Protein AF-A0A4T0WZ03-F1 (afdb_monomer_lite)

Radius of gyration: 28.47 Å; chains: 1; bounding box: 73×58×84 Å

Structure (mmCIF, N/CA/C/O backbone):
data_AF-A0A4T0WZ03-F1
#
_entry.id   AF-A0A4T0WZ03-F1
#
loop_
_atom_site.group_PDB
_atom_site.id
_atom_site.type_symbol
_atom_site.label_atom_id
_atom_site.label_alt_id
_atom_site.label_comp_id
_atom_site.label_asym_id
_atom_site.label_entity_id
_atom_site.label_seq_id
_atom_site.pdbx_PDB_ins_code
_atom_site.Cartn_x
_atom_site.Cartn_y
_atom_site.Cartn_z
_atom_site.occupancy
_atom_site.B_iso_or_equiv
_atom_site.auth_seq_id
_atom_site.auth_comp_id
_atom_site.auth_asym_id
_atom_site.auth_atom_id
_atom_site.pdbx_PDB_model_num
ATOM 1 N N . MET A 1 1 ? 17.877 36.344 -18.468 1.00 31.55 1 MET A N 1
ATOM 2 C CA . MET A 1 1 ? 17.052 35.771 -19.551 1.00 31.55 1 MET A CA 1
ATOM 3 C C . MET A 1 1 ? 17.994 35.269 -20.632 1.00 31.55 1 MET A C 1
ATOM 5 O O . MET A 1 1 ? 18.425 36.073 -21.437 1.00 31.55 1 MET A O 1
ATOM 9 N N . ASN A 1 2 ? 18.376 33.990 -20.601 1.00 24.38 2 ASN A N 1
ATOM 10 C CA . ASN A 1 2 ? 19.206 33.368 -21.637 1.00 24.38 2 ASN A CA 1
ATOM 11 C C . ASN A 1 2 ? 18.558 32.038 -22.045 1.00 24.38 2 ASN A C 1
ATOM 13 O O . ASN A 1 2 ? 18.467 31.115 -21.245 1.00 24.38 2 ASN A O 1
ATOM 17 N N . THR A 1 3 ? 18.037 32.040 -23.270 1.00 28.95 3 THR A N 1
ATOM 18 C CA . THR A 1 3 ? 17.827 30.934 -24.220 1.00 28.95 3 THR A CA 1
ATOM 19 C C . THR A 1 3 ? 18.089 29.502 -23.722 1.00 28.95 3 THR A C 1
ATOM 21 O O . THR A 1 3 ? 19.211 29.008 -23.805 1.00 28.95 3 THR A O 1
ATOM 24 N N . VAL A 1 4 ? 17.018 28.804 -23.326 1.00 29.16 4 VAL A N 1
ATOM 25 C CA . VAL A 1 4 ? 16.951 27.337 -23.146 1.00 29.16 4 VAL A CA 1
ATOM 26 C C . VAL A 1 4 ? 15.950 26.762 -24.164 1.00 29.16 4 VAL A C 1
ATOM 28 O O . VAL A 1 4 ? 14.917 26.215 -23.807 1.00 29.16 4 VAL A O 1
ATOM 31 N N . SER A 1 5 ? 16.191 26.964 -25.464 1.00 31.16 5 SER A N 1
ATOM 32 C CA . SER A 1 5 ? 15.269 26.528 -26.536 1.00 31.16 5 SER A CA 1
ATOM 33 C C . SER A 1 5 ? 15.956 25.782 -27.688 1.00 31.16 5 SER A C 1
ATOM 35 O O . SER A 1 5 ? 15.507 25.819 -28.833 1.00 31.16 5 SER A O 1
ATOM 37 N N . HIS A 1 6 ? 17.049 25.072 -27.407 1.00 34.53 6 HIS A N 1
ATOM 38 C CA . HIS A 1 6 ? 17.817 24.336 -28.419 1.00 34.53 6 HIS A CA 1
ATOM 39 C C . HIS A 1 6 ? 18.102 22.884 -28.020 1.00 34.53 6 HIS A C 1
ATOM 41 O O . HIS A 1 6 ? 19.241 22.452 -28.072 1.00 34.53 6 HIS A O 1
ATOM 47 N N . PHE A 1 7 ? 17.085 22.106 -27.633 1.00 40.59 7 PHE A N 1
ATOM 48 C CA . PHE A 1 7 ? 17.274 20.661 -27.388 1.00 40.59 7 PHE A CA 1
ATOM 49 C C . PHE A 1 7 ? 16.120 19.769 -27.871 1.00 40.59 7 PHE A C 1
ATOM 51 O O . PHE A 1 7 ? 15.807 18.738 -27.284 1.00 40.59 7 PHE A O 1
ATOM 58 N N . ALA A 1 8 ? 15.539 20.141 -29.010 1.00 40.34 8 ALA A N 1
ATOM 59 C CA . ALA A 1 8 ? 14.879 19.214 -29.924 1.00 40.34 8 ALA A CA 1
ATOM 60 C C . ALA A 1 8 ? 15.356 19.566 -31.339 1.00 40.34 8 ALA A C 1
ATOM 62 O O . ALA A 1 8 ? 14.666 20.218 -32.122 1.00 40.34 8 ALA A O 1
ATOM 63 N N . THR A 1 9 ? 16.617 19.259 -31.641 1.00 43.75 9 THR A N 1
ATOM 64 C CA . THR A 1 9 ? 17.133 19.433 -32.998 1.00 43.75 9 THR A CA 1
ATOM 65 C C . THR A 1 9 ? 16.440 18.428 -33.911 1.00 43.75 9 THR A C 1
ATOM 67 O O . THR A 1 9 ? 16.215 17.279 -33.540 1.00 43.75 9 THR A O 1
ATOM 70 N N . LYS A 1 10 ? 16.138 18.847 -35.141 1.00 43.22 10 LYS A N 1
ATOM 71 C CA . LYS A 1 10 ? 15.616 18.010 -36.236 1.00 43.22 10 LYS A CA 1
ATOM 72 C C . LYS A 1 10 ? 16.351 16.654 -36.361 1.00 43.22 10 LYS A C 1
ATOM 74 O O . LYS A 1 10 ? 15.731 15.648 -36.681 1.00 43.22 10 LYS A O 1
ATOM 79 N N . SER A 1 11 ? 17.632 16.612 -35.969 1.00 53.88 11 SER A N 1
ATOM 80 C CA . SER A 1 11 ? 18.462 15.402 -35.903 1.00 53.88 11 SER A CA 1
ATOM 81 C C . SER A 1 11 ? 17.953 14.308 -34.962 1.00 53.88 11 SER A C 1
ATOM 83 O O . SER A 1 11 ? 18.198 13.143 -35.238 1.00 53.88 11 SER A O 1
ATOM 85 N N . ASN A 1 12 ? 17.268 14.637 -33.863 1.00 53.31 12 ASN A N 1
ATOM 86 C CA . ASN A 1 12 ? 16.815 13.635 -32.892 1.00 53.31 12 ASN A CA 1
ATOM 87 C C . ASN A 1 12 ? 15.581 12.882 -33.404 1.00 53.31 12 ASN A C 1
ATOM 89 O O . ASN A 1 12 ? 15.494 11.670 -33.242 1.00 53.31 12 ASN A O 1
ATOM 93 N N . VAL A 1 13 ? 14.677 13.571 -34.105 1.00 51.44 13 VAL A N 1
ATOM 94 C CA . VAL A 1 13 ? 13.522 12.953 -34.781 1.00 51.44 13 VAL A CA 1
ATOM 95 C C . VAL A 1 13 ? 13.976 12.096 -35.968 1.00 51.44 13 VAL A C 1
ATOM 97 O O . VAL A 1 13 ? 13.463 10.997 -36.175 1.00 51.44 13 VAL A O 1
ATOM 100 N N . ASP A 1 14 ? 14.979 12.559 -36.719 1.00 57.09 14 ASP A N 1
ATOM 101 C CA . ASP A 1 14 ? 15.594 11.777 -37.798 1.00 57.09 14 ASP A CA 1
ATOM 102 C C . ASP A 1 14 ? 16.348 10.544 -37.248 1.00 57.09 14 ASP A C 1
ATOM 104 O O . ASP A 1 14 ? 16.318 9.467 -37.849 1.00 57.09 14 ASP A O 1
ATOM 108 N N . LEU A 1 15 ? 16.950 10.649 -36.055 1.00 62.41 15 LEU A N 1
ATOM 109 C CA . LEU A 1 15 ? 17.576 9.523 -35.354 1.00 62.41 15 LEU A CA 1
ATOM 110 C C . LEU A 1 15 ? 16.542 8.471 -34.914 1.00 62.41 15 LEU A C 1
ATOM 112 O O . LEU A 1 15 ? 16.750 7.287 -35.157 1.00 62.41 15 LEU A O 1
ATOM 116 N N . VAL A 1 16 ? 15.409 8.884 -34.335 1.00 59.44 16 VAL A N 1
ATOM 117 C CA . VAL A 1 16 ? 14.304 7.979 -33.946 1.00 59.44 16 VAL A CA 1
ATOM 118 C C . VAL A 1 16 ? 13.792 7.187 -35.158 1.00 59.44 16 VAL A C 1
ATOM 120 O O . VAL A 1 16 ? 13.674 5.960 -35.103 1.00 59.44 16 VAL A O 1
ATOM 123 N N . LYS A 1 17 ? 13.550 7.872 -36.284 1.00 59.94 17 LYS A N 1
ATOM 124 C CA . LYS A 1 17 ? 13.075 7.238 -37.526 1.00 59.94 17 LYS A CA 1
ATOM 125 C C . LYS A 1 17 ? 14.110 6.300 -38.144 1.00 59.94 17 LYS A C 1
ATOM 127 O O . LYS A 1 17 ? 13.751 5.218 -38.600 1.00 59.94 17 LYS A O 1
ATOM 132 N N . SER A 1 18 ? 15.385 6.686 -38.141 1.00 65.25 18 SER A N 1
ATOM 133 C CA . SER A 1 18 ? 16.456 5.836 -38.677 1.00 65.25 18 SER A CA 1
ATOM 134 C C . SER A 1 18 ? 16.696 4.584 -37.827 1.00 65.25 18 SER A C 1
ATOM 136 O O . SER A 1 18 ? 16.899 3.513 -38.388 1.00 65.25 18 SER A O 1
ATOM 138 N N . LEU A 1 19 ? 16.598 4.669 -36.496 1.00 66.75 19 LEU A N 1
ATOM 139 C CA . LEU A 1 19 ? 16.726 3.504 -35.610 1.00 66.75 19 LEU A CA 1
ATOM 140 C C . LEU A 1 19 ? 15.564 2.514 -35.767 1.00 66.75 19 LEU A C 1
ATOM 142 O O . LEU A 1 19 ? 15.799 1.308 -35.760 1.00 66.75 19 LEU A O 1
ATOM 146 N N . SER A 1 20 ? 14.341 3.010 -35.976 1.00 64.19 20 SER A N 1
ATOM 147 C CA . SER A 1 20 ? 13.179 2.162 -36.297 1.00 64.19 20 SER A CA 1
ATOM 148 C C . SER A 1 20 ? 13.437 1.339 -37.564 1.00 64.19 20 SER A C 1
ATOM 150 O O . SER A 1 20 ? 13.333 0.116 -37.556 1.00 64.19 20 SER A O 1
ATOM 152 N N . GLN A 1 21 ? 13.898 2.005 -38.629 1.00 64.94 21 GLN A N 1
ATOM 153 C CA . GLN A 1 21 ? 14.240 1.357 -39.898 1.00 64.94 21 GLN A CA 1
ATOM 154 C C . GLN A 1 21 ? 15.405 0.370 -39.763 1.00 64.94 21 GLN A C 1
ATOM 156 O O . GLN A 1 21 ? 15.448 -0.633 -40.472 1.00 64.94 21 GLN A O 1
ATOM 161 N N . VAL A 1 22 ? 16.367 0.629 -38.872 1.00 69.56 22 VAL A N 1
ATOM 162 C CA . VAL A 1 22 ? 17.454 -0.319 -38.597 1.00 69.56 22 VAL A CA 1
ATOM 163 C C . VAL A 1 22 ? 16.895 -1.601 -37.983 1.00 69.56 22 VAL A C 1
ATOM 165 O O . VAL A 1 22 ? 17.245 -2.676 -38.460 1.00 69.56 22 VAL A O 1
ATOM 168 N N . PHE A 1 23 ? 16.008 -1.514 -36.988 1.00 71.31 23 PHE A N 1
ATOM 169 C CA . PHE A 1 23 ? 15.433 -2.704 -36.355 1.00 71.31 23 PHE A CA 1
ATOM 170 C C . PHE A 1 23 ? 14.477 -3.475 -37.270 1.00 71.31 23 PHE A C 1
ATOM 172 O O . PHE A 1 23 ? 14.532 -4.699 -37.290 1.00 71.31 23 PHE A O 1
ATOM 179 N N . GLU A 1 24 ? 13.681 -2.802 -38.096 1.00 70.50 24 GLU A N 1
ATOM 180 C CA . GLU A 1 24 ? 12.782 -3.468 -39.053 1.00 70.50 24 GLU A CA 1
ATOM 181 C C . GLU A 1 24 ? 13.523 -4.309 -40.110 1.00 70.50 24 GLU A C 1
ATOM 183 O O . GLU A 1 24 ? 12.989 -5.301 -40.603 1.00 70.50 24 GLU A O 1
ATOM 188 N N . ASN A 1 25 ? 14.763 -3.939 -40.448 1.00 69.25 25 ASN A N 1
ATOM 189 C CA . ASN A 1 25 ? 15.557 -4.600 -41.488 1.00 69.25 25 ASN A CA 1
ATOM 190 C C . ASN A 1 25 ? 16.452 -5.744 -40.970 1.00 69.25 25 ASN A C 1
ATOM 192 O O . ASN A 1 25 ? 17.187 -6.349 -41.753 1.00 69.25 25 ASN A O 1
ATOM 196 N N . ILE A 1 26 ? 16.423 -6.048 -39.668 1.00 76.25 26 ILE A N 1
ATOM 197 C CA . ILE A 1 26 ? 17.239 -7.107 -39.057 1.00 76.25 26 ILE A CA 1
ATOM 198 C C . ILE A 1 26 ? 16.384 -8.357 -38.830 1.00 76.25 26 ILE A C 1
ATOM 200 O O . ILE A 1 26 ? 15.222 -8.281 -38.439 1.00 76.25 26 ILE A O 1
ATOM 204 N N . HIS A 1 27 ? 16.972 -9.537 -39.046 1.00 76.62 27 HIS A N 1
ATOM 205 C CA . HIS A 1 27 ? 16.291 -10.804 -38.795 1.00 76.62 27 HIS A CA 1
ATOM 206 C C . HIS A 1 27 ? 15.864 -10.922 -37.320 1.00 76.62 27 HIS A C 1
ATOM 208 O O . HIS A 1 27 ? 16.661 -10.690 -36.407 1.00 76.62 27 HIS A O 1
ATOM 214 N N . ILE A 1 28 ? 14.613 -11.321 -37.078 1.00 75.62 28 ILE A N 1
ATOM 215 C CA . ILE A 1 28 ? 14.008 -11.290 -35.738 1.00 75.62 28 ILE A CA 1
ATOM 216 C C . ILE A 1 28 ? 14.739 -12.181 -34.720 1.00 75.62 28 ILE A C 1
ATOM 218 O O . ILE A 1 28 ? 14.828 -11.835 -33.542 1.00 75.62 28 ILE A O 1
ATOM 222 N N . ASP A 1 29 ? 15.339 -13.285 -35.170 1.00 72.94 29 ASP A N 1
ATOM 223 C CA . ASP A 1 29 ? 16.145 -14.172 -34.316 1.00 72.94 29 ASP A CA 1
ATOM 224 C C . ASP A 1 29 ? 17.392 -13.465 -33.761 1.00 72.94 29 ASP A C 1
ATOM 226 O O . ASP A 1 29 ? 17.742 -13.633 -32.591 1.00 72.94 29 ASP A O 1
ATOM 230 N N . THR A 1 30 ? 18.028 -12.606 -34.563 1.00 77.50 30 THR A N 1
ATOM 231 C CA . THR A 1 30 ? 19.170 -11.791 -34.130 1.00 77.50 30 THR A CA 1
ATOM 232 C C . THR A 1 30 ? 18.721 -10.761 -33.095 1.00 77.50 30 THR A C 1
ATOM 234 O O . THR A 1 30 ? 19.327 -10.648 -32.033 1.00 77.50 30 THR A O 1
ATOM 237 N N . LEU A 1 31 ? 17.599 -10.075 -33.335 1.00 76.81 31 LEU A N 1
ATOM 238 C CA . LEU A 1 31 ? 17.064 -9.073 -32.405 1.00 76.81 31 LEU A CA 1
ATOM 239 C C . LEU A 1 31 ? 16.596 -9.663 -31.075 1.00 76.81 31 LEU A C 1
ATOM 241 O O . LEU A 1 31 ? 16.628 -8.980 -30.056 1.00 76.81 31 LEU A O 1
ATOM 245 N N . THR A 1 32 ? 16.140 -10.912 -31.060 1.00 83.06 32 THR A N 1
ATOM 246 C CA . THR A 1 32 ? 15.582 -11.540 -29.856 1.00 83.06 32 THR A CA 1
ATOM 247 C C . THR A 1 32 ? 16.628 -12.247 -28.998 1.00 83.06 32 THR A C 1
ATOM 249 O O . THR A 1 32 ? 16.363 -12.485 -27.816 1.00 83.06 32 THR A O 1
ATOM 252 N N . SER A 1 33 ? 17.806 -12.575 -29.546 1.00 83.19 33 SER A N 1
ATOM 253 C CA . SER A 1 33 ? 18.778 -13.441 -28.865 1.00 83.19 33 SER A CA 1
ATOM 254 C C . SER A 1 33 ? 20.239 -12.977 -28.876 1.00 83.19 33 SER A C 1
ATOM 256 O O . SER A 1 33 ? 20.953 -13.312 -27.929 1.00 83.19 33 SER A O 1
ATOM 258 N N . ASP A 1 34 ? 20.680 -12.179 -29.854 1.00 86.12 34 ASP A N 1
ATOM 259 C CA . ASP A 1 34 ? 22.085 -11.778 -29.996 1.00 86.12 34 ASP A CA 1
ATOM 260 C C . ASP A 1 34 ? 22.411 -10.533 -29.157 1.00 86.12 34 ASP A C 1
ATOM 262 O O . ASP A 1 34 ? 22.227 -9.383 -29.568 1.00 86.12 34 ASP A O 1
ATOM 266 N N . THR A 1 35 ? 22.901 -10.764 -27.939 1.00 88.06 35 THR A N 1
ATOM 267 C CA . THR A 1 35 ? 23.253 -9.683 -27.012 1.00 88.06 35 THR A CA 1
ATOM 268 C C . THR A 1 35 ? 24.443 -8.853 -27.471 1.00 88.06 35 THR A C 1
ATOM 270 O O . THR A 1 35 ? 24.544 -7.692 -27.080 1.00 88.06 35 THR A O 1
ATOM 273 N N . ASP A 1 36 ? 25.359 -9.424 -28.252 1.00 87.69 36 ASP A N 1
ATOM 274 C CA . ASP A 1 36 ? 26.577 -8.722 -28.658 1.00 87.69 36 ASP A CA 1
ATOM 275 C C . ASP A 1 36 ? 26.283 -7.784 -29.821 1.00 87.69 36 ASP A C 1
ATOM 277 O O . ASP A 1 36 ? 26.693 -6.626 -29.774 1.00 87.69 36 ASP A O 1
ATOM 281 N N . PHE A 1 37 ? 25.440 -8.209 -30.765 1.00 84.94 37 PHE A N 1
ATOM 282 C CA . PHE A 1 37 ? 24.874 -7.315 -31.770 1.00 84.94 37 PHE A CA 1
ATOM 283 C C . PHE A 1 37 ? 24.179 -6.100 -31.132 1.00 84.94 37 PHE A C 1
ATOM 28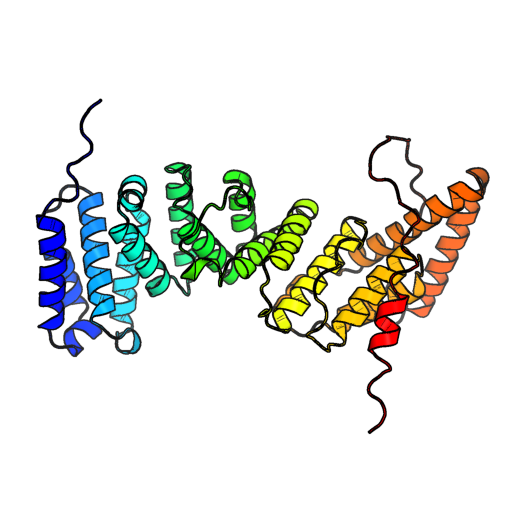5 O O . PHE A 1 37 ? 24.402 -4.957 -31.542 1.00 84.94 37 PHE A O 1
ATOM 292 N N . PHE A 1 38 ? 23.359 -6.323 -30.099 1.00 84.44 38 PHE A N 1
ATOM 293 C CA . PHE A 1 38 ? 22.639 -5.235 -29.434 1.00 84.44 38 PHE A CA 1
ATOM 294 C C . PHE A 1 38 ? 23.582 -4.276 -28.690 1.00 84.44 38 PHE A C 1
ATOM 296 O O . PHE A 1 38 ? 23.438 -3.058 -28.811 1.00 84.44 38 PHE A O 1
ATOM 303 N N . LYS A 1 39 ? 24.589 -4.796 -27.971 1.00 87.31 39 LYS A N 1
ATOM 304 C CA . LYS A 1 39 ? 25.634 -3.967 -27.337 1.00 87.31 39 LYS A CA 1
ATOM 305 C C . LYS A 1 39 ? 26.411 -3.152 -28.363 1.00 87.31 39 LYS A C 1
ATOM 307 O O . LYS A 1 39 ? 26.667 -1.975 -28.122 1.00 87.31 39 LYS A O 1
ATOM 312 N N . ASP A 1 40 ? 26.768 -3.759 -29.491 1.00 84.38 40 ASP A N 1
ATOM 313 C CA . ASP A 1 40 ? 27.462 -3.095 -30.592 1.00 84.38 40 ASP A CA 1
ATOM 314 C C . ASP A 1 40 ? 26.626 -1.951 -31.162 1.00 84.38 40 ASP A C 1
ATOM 316 O O . ASP A 1 40 ? 27.145 -0.855 -31.376 1.00 84.38 40 ASP A O 1
ATOM 320 N N . CYS A 1 41 ? 25.326 -2.183 -31.368 1.00 80.62 41 CYS A N 1
ATOM 321 C CA . CYS A 1 41 ? 24.387 -1.159 -31.811 1.00 80.62 41 CYS A CA 1
ATOM 322 C C . CYS A 1 41 ? 24.372 0.020 -30.827 1.00 80.62 41 CYS A C 1
ATOM 324 O O . CYS A 1 41 ? 24.690 1.144 -31.213 1.00 80.62 41 CYS A O 1
ATOM 326 N N . VAL A 1 42 ? 24.127 -0.246 -29.538 1.00 84.19 42 VAL A N 1
ATOM 327 C CA . VAL A 1 42 ? 24.123 0.787 -28.488 1.00 84.19 42 VAL A CA 1
ATOM 328 C C . VAL A 1 42 ? 25.463 1.523 -28.425 1.00 84.19 42 VAL A C 1
ATOM 330 O O . VAL A 1 42 ? 25.490 2.752 -28.358 1.00 84.19 42 VAL A O 1
ATOM 333 N N . SER A 1 43 ? 26.583 0.799 -28.473 1.00 83.12 43 SER A N 1
ATOM 334 C CA . SER A 1 43 ? 27.925 1.378 -28.413 1.00 83.12 43 SER A CA 1
ATOM 335 C C . SER A 1 43 ? 28.176 2.332 -29.580 1.00 83.12 43 SER A C 1
ATOM 337 O O . SER A 1 43 ? 28.551 3.479 -29.351 1.00 83.12 43 SER A O 1
ATOM 339 N N . ARG A 1 44 ? 27.883 1.917 -30.819 1.00 79.44 44 ARG A N 1
ATOM 340 C CA . ARG A 1 44 ? 28.077 2.750 -32.019 1.00 79.44 44 ARG A CA 1
ATOM 341 C C . ARG A 1 44 ? 27.216 4.009 -32.002 1.00 79.44 44 ARG A C 1
ATOM 343 O O . ARG A 1 44 ? 27.672 5.058 -32.448 1.00 79.44 44 ARG A O 1
ATOM 350 N N . THR A 1 45 ? 25.995 3.926 -31.478 1.00 74.06 45 THR A N 1
ATOM 351 C CA . THR A 1 45 ? 25.092 5.085 -31.409 1.00 74.06 45 THR A CA 1
ATOM 352 C C . THR A 1 45 ? 25.442 6.029 -30.253 1.00 74.06 45 THR A C 1
ATOM 354 O O . THR A 1 45 ? 25.120 7.213 -30.316 1.00 74.06 45 THR A O 1
ATOM 357 N N . THR A 1 46 ? 26.126 5.550 -29.206 1.00 76.12 46 THR A N 1
ATOM 358 C CA . THR A 1 46 ? 26.416 6.345 -27.995 1.00 76.12 46 THR A CA 1
ATOM 359 C C . THR A 1 46 ? 27.882 6.761 -27.819 1.00 76.12 46 THR A C 1
ATOM 361 O O . THR A 1 46 ? 28.168 7.625 -26.984 1.00 76.12 46 THR A O 1
ATOM 364 N N . SER A 1 47 ? 28.817 6.204 -28.597 1.00 69.94 47 SER A N 1
ATOM 365 C CA . SER A 1 47 ? 30.269 6.376 -28.413 1.00 69.94 47 SER A CA 1
ATOM 366 C C . SER A 1 47 ? 30.757 7.819 -28.555 1.00 69.94 47 SER A C 1
ATOM 368 O O . SER A 1 47 ? 31.716 8.204 -27.891 1.00 69.94 47 SER A O 1
ATOM 370 N N . ASN A 1 48 ? 30.087 8.629 -29.378 1.00 67.19 48 ASN A N 1
ATOM 371 C CA . ASN A 1 48 ? 30.510 9.998 -29.699 1.00 67.19 48 ASN A CA 1
ATOM 372 C C . ASN A 1 48 ? 29.799 11.074 -28.863 1.00 67.19 48 ASN A C 1
ATOM 374 O O . ASN A 1 48 ? 29.964 12.267 -29.113 1.00 67.19 48 ASN A O 1
ATOM 378 N N . LEU A 1 49 ? 28.995 10.669 -27.879 1.00 71.38 49 LEU A N 1
ATOM 379 C CA . LEU A 1 49 ? 28.208 11.588 -27.064 1.00 71.38 49 LEU A CA 1
ATOM 380 C C . LEU A 1 49 ? 29.020 12.044 -25.850 1.00 71.38 49 LEU A C 1
ATOM 382 O O . LEU A 1 49 ? 29.429 11.232 -25.016 1.00 71.38 49 LEU A O 1
ATOM 386 N N . GLY A 1 50 ? 29.252 13.353 -25.753 1.00 62.78 50 GLY A N 1
ATOM 387 C CA . GLY A 1 50 ? 29.996 13.958 -24.647 1.00 62.78 50 GLY A CA 1
ATOM 388 C C . GLY A 1 50 ? 29.161 14.144 -23.378 1.00 62.78 50 GLY A C 1
ATOM 389 O O . GLY A 1 50 ? 29.698 14.032 -22.277 1.00 62.78 50 GLY A O 1
ATOM 390 N N . GLN A 1 51 ? 27.852 14.395 -23.506 1.00 76.25 51 GLN A N 1
ATOM 391 C CA . GLN A 1 51 ? 26.982 14.648 -22.357 1.00 76.25 51 GLN A CA 1
ATOM 392 C C . GLN A 1 51 ? 26.228 13.390 -21.912 1.00 76.25 51 GLN A C 1
ATOM 394 O O . GLN A 1 51 ? 25.794 12.558 -22.709 1.00 76.25 51 GLN A O 1
ATOM 399 N N . LYS A 1 52 ? 26.056 13.264 -20.593 1.00 78.31 52 LYS A N 1
ATOM 400 C CA . LYS A 1 52 ? 25.367 12.139 -19.944 1.00 78.31 52 LYS A CA 1
ATOM 401 C C . LYS A 1 52 ? 23.879 12.059 -20.330 1.00 78.31 52 LYS A C 1
ATOM 403 O O . LYS A 1 52 ? 23.355 10.958 -20.488 1.00 78.31 52 LYS A O 1
ATOM 408 N N . TRP A 1 53 ? 23.235 13.211 -20.534 1.00 78.38 53 TRP A N 1
ATOM 409 C CA . TRP A 1 53 ? 21.846 13.317 -20.990 1.00 78.38 53 TRP A CA 1
ATOM 410 C C . TRP A 1 53 ? 21.650 12.743 -22.396 1.00 78.38 53 TRP A C 1
ATOM 412 O O . TRP A 1 53 ? 20.780 11.896 -22.581 1.00 78.38 53 TRP A O 1
ATOM 422 N N . ASP A 1 54 ? 22.506 13.109 -23.353 1.00 78.25 54 ASP A N 1
ATOM 423 C CA . ASP A 1 54 ? 22.400 12.638 -24.741 1.00 78.25 54 ASP A CA 1
ATOM 424 C C . ASP A 1 54 ? 22.466 11.107 -24.829 1.00 78.25 54 ASP A C 1
ATOM 426 O O . ASP A 1 54 ? 21.730 10.482 -25.592 1.00 78.25 54 ASP A O 1
ATOM 430 N N . LYS A 1 55 ? 23.310 10.483 -23.995 1.00 81.69 55 LYS A N 1
ATOM 431 C CA . LYS A 1 55 ? 23.390 9.020 -23.885 1.00 81.69 55 LYS A CA 1
ATOM 432 C C . LYS A 1 55 ? 22.094 8.412 -23.363 1.00 81.69 55 LYS A C 1
ATOM 434 O O . LYS A 1 55 ? 21.624 7.434 -23.934 1.00 81.69 55 LYS A O 1
ATOM 439 N N . CYS A 1 56 ? 21.511 8.980 -22.307 1.00 83.19 56 CYS A N 1
ATOM 440 C CA . CYS A 1 56 ? 20.245 8.495 -21.750 1.00 83.19 56 CYS A CA 1
ATOM 441 C C . CYS A 1 56 ? 19.100 8.653 -22.747 1.00 83.19 56 CYS A C 1
ATOM 443 O O . CYS A 1 56 ? 18.290 7.745 -22.898 1.00 83.19 56 CYS A O 1
ATOM 445 N N . PHE A 1 57 ? 19.069 9.783 -23.451 1.00 82.56 57 PHE A N 1
ATOM 446 C CA . PHE A 1 57 ? 18.090 10.074 -24.485 1.00 82.56 57 PHE A CA 1
ATOM 447 C C . PHE A 1 57 ? 18.146 9.047 -25.627 1.00 82.56 57 PHE A C 1
ATOM 449 O O . PHE A 1 57 ? 17.133 8.443 -25.993 1.00 82.56 57 PHE A O 1
ATOM 456 N N . ILE A 1 58 ? 19.343 8.803 -26.161 1.00 83.31 58 ILE A N 1
ATOM 457 C CA . ILE A 1 58 ? 19.540 7.837 -27.243 1.00 83.31 58 ILE A CA 1
ATOM 458 C C . ILE A 1 58 ? 19.227 6.422 -26.768 1.00 83.31 58 ILE A C 1
ATOM 460 O O . ILE A 1 58 ? 18.567 5.672 -27.483 1.00 83.31 58 ILE A O 1
ATOM 464 N N . LEU A 1 59 ? 19.625 6.066 -25.548 1.00 87.31 59 LEU A N 1
ATOM 465 C CA . LEU A 1 59 ? 19.327 4.757 -24.984 1.00 87.31 59 LEU A CA 1
ATOM 466 C C . LEU A 1 59 ? 17.819 4.548 -24.789 1.00 87.31 59 LEU A C 1
ATOM 468 O O . LEU A 1 59 ? 17.300 3.507 -25.180 1.00 87.31 59 LEU A O 1
ATOM 472 N N . LEU A 1 60 ? 17.099 5.548 -24.268 1.00 88.00 60 LEU A N 1
ATOM 473 C CA . LEU A 1 60 ? 15.639 5.513 -24.143 1.00 88.00 60 LEU A CA 1
ATOM 474 C C . LEU A 1 60 ? 14.970 5.333 -25.512 1.00 88.00 60 LEU A C 1
ATOM 476 O O . LEU A 1 60 ? 14.045 4.536 -25.651 1.00 88.00 60 LEU A O 1
ATOM 480 N N . THR A 1 61 ? 15.489 6.015 -26.533 1.00 85.50 61 THR A N 1
ATOM 481 C CA . THR A 1 61 ? 15.023 5.896 -27.919 1.00 85.50 61 THR A CA 1
ATOM 482 C C . THR A 1 61 ? 15.254 4.510 -28.499 1.00 85.50 61 THR A C 1
ATOM 484 O O . THR A 1 61 ? 14.342 3.935 -29.092 1.00 85.50 61 THR A O 1
ATOM 487 N N . ILE A 1 62 ? 16.445 3.946 -28.312 1.00 85.62 62 ILE A N 1
ATOM 488 C CA . ILE A 1 62 ? 16.767 2.589 -28.757 1.00 85.62 62 ILE A CA 1
ATOM 489 C C . ILE A 1 62 ? 15.820 1.581 -28.102 1.00 85.62 62 ILE A C 1
ATOM 491 O O . ILE A 1 62 ? 15.224 0.765 -28.801 1.00 85.62 62 ILE A O 1
ATOM 495 N N . LEU A 1 63 ? 15.649 1.658 -26.778 1.00 88.69 63 LEU A N 1
ATOM 496 C CA . LEU A 1 63 ? 14.802 0.723 -26.037 1.00 88.69 63 LEU A CA 1
ATOM 497 C C . LEU A 1 63 ? 13.328 0.836 -26.432 1.00 88.69 63 LEU A C 1
ATOM 499 O O . LEU A 1 63 ? 12.680 -0.192 -26.605 1.00 88.69 63 LEU A O 1
ATOM 503 N N . HIS A 1 64 ? 12.816 2.054 -26.619 1.00 87.19 64 HIS A N 1
ATOM 504 C CA . HIS A 1 64 ? 11.441 2.264 -27.064 1.00 87.19 64 HIS A CA 1
ATOM 505 C C . HIS A 1 64 ? 11.187 1.634 -28.442 1.00 87.19 64 HIS A C 1
ATOM 507 O O . HIS A 1 64 ? 10.293 0.805 -28.578 1.00 87.19 64 HIS A O 1
ATOM 513 N N . ASN A 1 65 ? 12.021 1.940 -29.442 1.00 82.75 65 ASN A N 1
ATOM 514 C CA . ASN A 1 65 ? 11.851 1.389 -30.794 1.00 82.75 65 ASN A CA 1
ATOM 515 C C . ASN A 1 65 ? 12.033 -0.131 -30.831 1.00 82.75 65 ASN A C 1
ATOM 517 O O . ASN A 1 65 ? 11.310 -0.838 -31.532 1.00 82.75 65 ASN A O 1
ATOM 521 N N . TYR A 1 66 ? 12.974 -0.652 -30.044 1.00 83.38 66 TYR A N 1
ATOM 522 C CA . TYR A 1 66 ? 13.160 -2.090 -29.909 1.00 83.38 66 TYR A CA 1
ATOM 523 C C . TYR A 1 66 ? 11.896 -2.777 -29.363 1.00 83.38 66 TYR A C 1
ATOM 525 O O . TYR A 1 66 ? 11.504 -3.826 -29.868 1.00 83.38 66 TYR A O 1
ATOM 533 N N . GLN A 1 67 ? 11.228 -2.177 -28.373 1.00 82.06 67 GLN A N 1
ATOM 534 C CA . GLN A 1 67 ? 9.996 -2.714 -27.783 1.00 82.06 67 GLN A CA 1
ATOM 535 C C . GLN A 1 67 ? 8.785 -2.639 -28.722 1.00 82.06 67 GLN A C 1
ATOM 537 O O . GLN A 1 67 ? 7.962 -3.551 -28.698 1.00 82.06 67 GLN A O 1
ATOM 542 N N . GLU A 1 68 ? 8.698 -1.607 -29.564 1.00 81.81 68 GLU A N 1
ATOM 543 C CA . GLU A 1 68 ? 7.670 -1.504 -30.612 1.00 81.81 68 GLU A CA 1
ATOM 544 C C . GLU A 1 68 ? 7.872 -2.556 -31.718 1.00 81.81 68 GLU A C 1
ATOM 546 O O . GLU A 1 68 ? 6.909 -3.089 -32.267 1.00 81.81 68 GLU A O 1
ATOM 551 N N . THR A 1 69 ? 9.128 -2.900 -32.022 1.00 79.38 69 THR A N 1
ATOM 552 C CA . THR A 1 69 ? 9.470 -3.826 -33.117 1.00 79.38 69 THR A CA 1
ATOM 553 C C . THR A 1 69 ? 9.417 -5.296 -32.682 1.00 79.38 69 THR A C 1
ATOM 555 O O . THR A 1 69 ? 9.031 -6.175 -33.455 1.00 79.38 69 THR A O 1
ATOM 558 N N . VAL A 1 70 ? 9.830 -5.604 -31.448 1.00 81.44 70 VAL A N 1
ATOM 559 C CA . VAL A 1 70 ? 10.079 -6.982 -31.001 1.00 81.44 70 VAL A CA 1
ATOM 560 C C . VAL A 1 70 ? 9.031 -7.448 -29.996 1.00 81.44 70 VAL A C 1
ATOM 562 O O . VAL A 1 70 ? 8.854 -6.878 -28.921 1.00 81.44 70 VAL A O 1
ATOM 565 N N . AS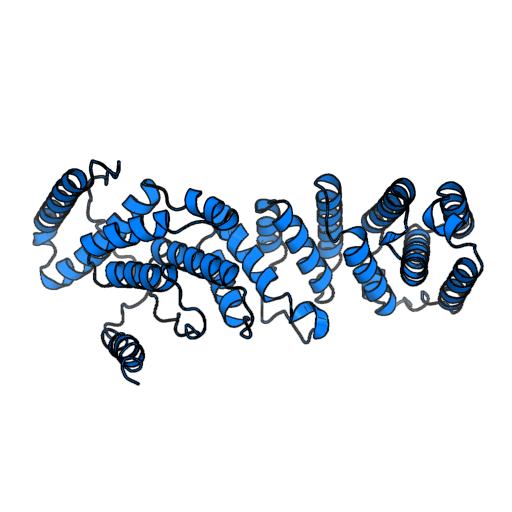N A 1 71 ? 8.392 -8.586 -30.284 1.00 80.88 71 ASN A N 1
ATOM 566 C CA . ASN A 1 71 ? 7.489 -9.222 -29.330 1.00 80.88 71 ASN A CA 1
ATOM 567 C C . ASN A 1 71 ? 8.254 -9.676 -28.072 1.00 80.88 71 ASN A C 1
ATOM 569 O O . ASN A 1 71 ? 9.038 -10.626 -28.109 1.00 80.88 71 ASN A O 1
ATOM 573 N N . VAL A 1 72 ? 7.950 -9.057 -26.927 1.00 75.94 72 VAL A N 1
ATOM 574 C CA . VAL A 1 72 ? 8.607 -9.298 -25.627 1.00 75.94 72 VAL A CA 1
ATOM 575 C C . VAL A 1 72 ? 8.594 -10.774 -25.192 1.00 75.94 72 VAL A C 1
ATOM 577 O O . VAL A 1 72 ? 9.475 -11.234 -24.454 1.00 75.94 72 VAL A O 1
ATOM 580 N N . LYS A 1 73 ? 7.620 -11.562 -25.669 1.00 80.81 73 LYS A N 1
ATOM 581 C CA . LYS A 1 73 ? 7.534 -13.004 -25.386 1.00 80.81 73 LYS A CA 1
ATOM 582 C C . LYS A 1 73 ? 8.626 -13.820 -26.082 1.00 80.81 73 LYS A C 1
ATOM 584 O O . LYS A 1 73 ? 8.968 -14.883 -25.576 1.00 80.81 73 LYS A O 1
ATOM 589 N N . MET A 1 74 ? 9.171 -13.325 -27.191 1.00 84.56 74 MET A N 1
ATOM 590 C CA . MET A 1 74 ? 10.201 -13.996 -27.992 1.00 84.56 74 MET A CA 1
ATOM 591 C C . MET A 1 74 ? 11.626 -13.660 -27.537 1.00 84.56 74 MET A C 1
ATOM 593 O O . MET A 1 74 ? 12.562 -14.367 -27.889 1.00 84.56 74 MET A O 1
ATOM 597 N N . ILE A 1 75 ? 11.799 -12.614 -26.724 1.00 86.81 75 ILE A N 1
ATOM 598 C CA . ILE A 1 75 ? 13.115 -12.173 -26.253 1.00 86.81 75 ILE A CA 1
ATOM 599 C C . ILE A 1 75 ? 13.719 -13.206 -25.288 1.00 86.81 75 ILE A C 1
ATOM 601 O O . ILE A 1 75 ? 13.089 -13.598 -24.291 1.00 86.81 75 ILE A O 1
ATOM 605 N N . SER A 1 76 ? 14.967 -13.593 -25.560 1.00 87.56 76 SER A N 1
ATOM 606 C CA . SER A 1 76 ? 15.761 -14.507 -24.741 1.00 87.56 76 SER A CA 1
ATOM 607 C C . SER A 1 76 ? 16.020 -13.942 -23.337 1.00 87.56 76 SER A C 1
ATOM 609 O O . SER A 1 76 ? 16.010 -12.730 -23.107 1.00 87.56 76 SER A O 1
ATOM 611 N N . LEU A 1 77 ? 16.265 -14.817 -22.357 1.00 87.81 77 LEU A N 1
ATOM 612 C CA . LEU A 1 77 ? 16.555 -14.381 -20.987 1.00 87.81 77 LEU A CA 1
ATOM 613 C C . LEU A 1 77 ? 17.825 -13.502 -20.886 1.00 87.81 77 LEU A C 1
ATOM 615 O O . LEU A 1 77 ? 17.750 -12.469 -20.219 1.00 87.81 77 LEU A O 1
ATOM 619 N N . PRO A 1 78 ? 18.952 -13.828 -21.557 1.00 89.88 78 PRO A N 1
ATOM 620 C CA . PRO A 1 78 ? 20.124 -12.949 -21.584 1.00 89.88 78 PRO A CA 1
ATOM 621 C C . PRO A 1 78 ? 19.820 -11.556 -22.142 1.00 89.88 78 PRO A C 1
ATOM 623 O O . PRO A 1 78 ? 20.242 -10.557 -21.560 1.00 89.88 78 PRO A O 1
ATOM 626 N N . MET A 1 79 ? 19.033 -11.476 -23.220 1.00 89.50 79 MET A N 1
ATOM 627 C CA . MET A 1 79 ? 18.646 -10.201 -23.822 1.00 89.50 79 MET A CA 1
ATOM 628 C C . MET A 1 79 ? 17.743 -9.384 -22.886 1.00 89.50 79 MET A C 1
ATOM 630 O O . MET A 1 79 ? 17.969 -8.190 -22.703 1.00 89.50 79 MET A O 1
ATOM 634 N N . LYS A 1 80 ? 16.789 -10.021 -22.190 1.00 87.62 80 LYS A N 1
ATOM 635 C CA . LYS A 1 80 ? 15.990 -9.361 -21.135 1.00 87.62 80 LYS A CA 1
ATOM 636 C C . LYS A 1 80 ? 16.860 -8.793 -20.014 1.00 87.62 80 LYS A C 1
ATOM 638 O O . LYS A 1 80 ? 16.598 -7.686 -19.543 1.00 87.62 80 LYS A O 1
ATOM 643 N N . GLY A 1 81 ? 17.889 -9.535 -19.599 1.00 87.25 81 GLY A N 1
ATOM 644 C CA . GLY A 1 81 ? 18.867 -9.075 -18.612 1.00 87.25 81 GLY A CA 1
ATOM 645 C C . GLY A 1 81 ? 19.619 -7.831 -19.088 1.00 87.25 81 GLY A C 1
ATOM 646 O O . GLY A 1 81 ? 19.669 -6.841 -18.365 1.00 87.25 81 GLY A O 1
ATOM 647 N N . LEU A 1 82 ? 20.116 -7.850 -20.328 1.00 90.44 82 LEU A N 1
ATOM 648 C CA . LEU A 1 82 ? 20.817 -6.719 -20.942 1.00 90.44 82 LEU A CA 1
ATOM 649 C C . LEU A 1 82 ? 19.930 -5.468 -21.046 1.00 90.44 82 LEU A C 1
ATOM 651 O O . LEU A 1 82 ? 20.340 -4.383 -20.638 1.00 90.44 82 LEU A O 1
ATOM 655 N N . ILE A 1 83 ? 18.700 -5.620 -21.542 1.00 90.06 83 ILE A N 1
ATOM 656 C CA . ILE A 1 83 ? 17.723 -4.526 -21.642 1.00 90.06 83 ILE A CA 1
ATOM 657 C C . ILE A 1 83 ? 17.421 -3.945 -20.256 1.00 90.06 83 ILE A C 1
ATOM 659 O O . ILE A 1 83 ? 17.394 -2.727 -20.089 1.00 90.06 83 ILE A O 1
ATOM 663 N N . SER A 1 84 ? 17.255 -4.805 -19.246 1.00 88.25 84 SER A N 1
ATOM 664 C CA . SER A 1 84 ? 17.025 -4.371 -17.864 1.00 88.25 84 SER A CA 1
ATOM 665 C C . SER A 1 84 ? 18.209 -3.576 -17.310 1.00 88.25 84 SER A C 1
ATOM 667 O O . SER A 1 84 ? 17.997 -2.579 -16.623 1.00 88.25 84 SER A O 1
ATOM 669 N N . SER A 1 85 ? 19.449 -3.973 -17.620 1.00 89.81 85 SER A N 1
ATOM 670 C CA . SER A 1 85 ? 20.649 -3.213 -17.247 1.00 89.81 85 SER A CA 1
ATOM 671 C C . SER A 1 85 ? 20.652 -1.819 -17.873 1.00 89.81 85 SER A C 1
ATOM 673 O O . SER A 1 85 ? 20.821 -0.839 -17.155 1.00 89.81 85 SER A O 1
ATOM 675 N N . TYR A 1 86 ? 20.359 -1.704 -19.169 1.00 91.81 86 TYR A N 1
ATOM 676 C CA . TYR A 1 86 ? 20.261 -0.399 -19.824 1.00 91.81 86 TYR A CA 1
ATOM 677 C C . TYR A 1 86 ? 19.117 0.463 -19.278 1.00 91.81 86 TYR A C 1
ATOM 679 O O . TYR A 1 86 ? 19.284 1.666 -19.089 1.00 91.81 86 TYR A O 1
ATOM 687 N N . ALA A 1 87 ? 17.966 -0.132 -18.967 1.00 91.44 87 ALA A N 1
ATOM 688 C CA . ALA A 1 87 ? 16.855 0.588 -18.351 1.00 91.44 87 ALA A CA 1
ATOM 689 C C . ALA A 1 87 ? 17.225 1.132 -16.954 1.00 91.44 87 ALA A C 1
ATOM 691 O O . ALA A 1 87 ? 16.851 2.251 -16.597 1.00 91.44 87 ALA A O 1
ATOM 692 N N . LEU A 1 88 ? 18.000 0.371 -16.171 1.00 90.69 88 LEU A N 1
ATOM 693 C CA . LEU A 1 88 ? 18.545 0.821 -14.886 1.00 90.69 88 LEU A CA 1
ATOM 694 C C . LEU A 1 88 ? 19.578 1.943 -15.059 1.00 90.69 88 LEU A C 1
ATOM 696 O O . LEU A 1 88 ? 19.584 2.893 -14.271 1.00 90.69 88 LEU A O 1
ATOM 700 N N . ASP A 1 89 ? 20.409 1.873 -16.100 1.00 89.12 89 ASP A N 1
ATOM 701 C CA . ASP A 1 89 ? 21.356 2.939 -16.430 1.00 89.12 89 ASP A CA 1
ATOM 702 C C . ASP A 1 89 ? 20.619 4.244 -16.748 1.00 89.12 89 ASP A C 1
ATOM 704 O O . ASP A 1 89 ? 20.994 5.288 -16.212 1.00 89.12 89 ASP A O 1
ATOM 708 N N . ILE A 1 90 ? 19.519 4.189 -17.511 1.00 89.81 90 ILE A N 1
ATOM 709 C CA . ILE A 1 90 ? 18.647 5.351 -17.751 1.00 89.81 90 ILE A CA 1
ATOM 710 C C . ILE A 1 90 ? 18.143 5.916 -16.419 1.00 89.81 90 ILE A C 1
ATOM 712 O O . ILE A 1 90 ? 18.370 7.092 -16.139 1.00 89.81 90 ILE A O 1
ATOM 716 N N . LEU A 1 91 ? 17.530 5.095 -15.558 1.00 87.56 91 LEU A N 1
ATOM 717 C CA . LEU A 1 91 ? 17.025 5.540 -14.248 1.00 87.56 91 LEU A CA 1
ATOM 718 C C . LEU A 1 91 ? 18.102 6.251 -13.409 1.00 87.56 91 LEU A C 1
ATOM 720 O O . LEU A 1 91 ? 17.831 7.262 -12.756 1.00 87.56 91 LEU A O 1
ATOM 724 N N . SER A 1 92 ? 19.341 5.753 -13.455 1.00 84.38 92 SER A N 1
ATOM 725 C CA . SER A 1 92 ? 20.479 6.304 -12.707 1.00 84.38 92 SER A CA 1
ATOM 726 C C . SER A 1 92 ? 20.958 7.680 -13.192 1.00 84.38 92 SER A C 1
ATOM 728 O O . SER A 1 92 ? 21.641 8.398 -12.457 1.00 84.38 92 SER A O 1
ATOM 730 N N . SER A 1 93 ? 20.654 8.024 -14.442 1.00 84.12 93 SER A N 1
ATOM 731 C CA . SER A 1 93 ? 21.417 9.017 -15.199 1.00 84.12 93 SER A CA 1
ATOM 732 C C . SER A 1 93 ? 20.570 10.050 -15.931 1.00 84.12 93 SER A C 1
ATOM 734 O O . SER A 1 93 ? 21.128 11.044 -16.399 1.00 84.12 93 SER A O 1
ATOM 736 N N . ILE A 1 94 ? 19.260 9.828 -16.013 1.00 83.56 94 ILE A N 1
ATOM 737 C CA . ILE A 1 94 ? 18.318 10.698 -16.704 1.00 83.56 94 ILE A CA 1
ATOM 738 C C . ILE A 1 94 ? 18.193 12.060 -16.007 1.00 83.56 94 ILE A C 1
ATOM 740 O O . ILE A 1 94 ? 18.126 12.153 -14.780 1.00 83.56 94 ILE A O 1
ATOM 744 N N . ASP A 1 95 ? 18.165 13.123 -16.810 1.00 82.69 95 ASP A N 1
ATOM 745 C CA . ASP A 1 95 ? 17.828 14.467 -16.351 1.00 82.69 95 ASP A CA 1
ATOM 746 C C . ASP A 1 95 ? 16.307 14.620 -16.407 1.00 82.69 95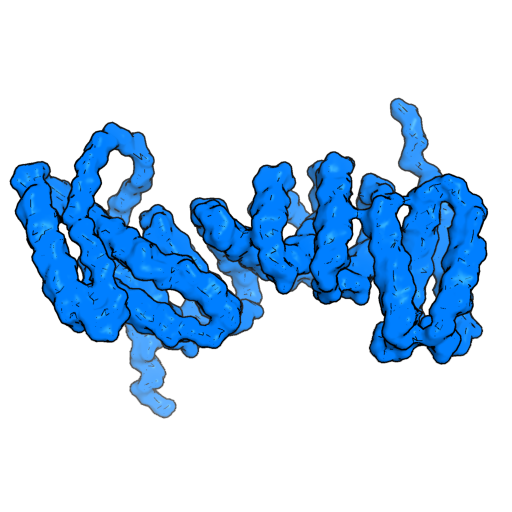 ASP A C 1
ATOM 748 O O . ASP A 1 95 ? 15.702 14.761 -17.471 1.00 82.69 95 ASP A O 1
ATOM 752 N N . PHE A 1 96 ? 15.675 14.537 -15.241 1.00 77.88 96 PHE A N 1
ATOM 753 C CA . PHE A 1 96 ? 14.223 14.576 -15.146 1.00 77.88 96 PHE A CA 1
ATOM 754 C C . PHE A 1 96 ? 13.638 15.950 -15.490 1.00 77.88 96 PHE A C 1
ATOM 756 O O . PHE A 1 96 ? 12.524 16.013 -15.999 1.00 77.88 96 PHE A O 1
ATOM 763 N N . VAL A 1 97 ? 14.372 17.045 -15.265 1.00 77.75 97 VAL A N 1
ATOM 764 C CA . VAL A 1 97 ? 13.900 18.386 -15.649 1.00 77.75 97 VAL A CA 1
ATOM 765 C C . VAL A 1 97 ? 13.743 18.443 -17.168 1.00 77.75 97 VAL A C 1
ATOM 767 O O . VAL A 1 97 ? 12.711 18.876 -17.676 1.00 77.75 97 VAL A O 1
ATOM 770 N N . MET A 1 98 ? 14.734 17.926 -17.894 1.00 77.50 98 MET A N 1
ATOM 771 C CA . MET A 1 98 ? 14.702 17.857 -19.356 1.00 77.50 98 MET A CA 1
ATOM 772 C C . MET A 1 98 ? 13.654 16.866 -19.878 1.00 77.50 98 MET A C 1
ATOM 774 O O . MET A 1 98 ? 12.971 17.159 -20.860 1.00 77.50 98 MET A O 1
ATOM 778 N N . LEU A 1 99 ? 13.496 15.714 -19.217 1.00 79.06 99 LEU A N 1
ATOM 779 C CA . LEU A 1 99 ? 12.518 14.689 -19.588 1.00 79.06 99 LEU A CA 1
ATOM 780 C C . LEU A 1 99 ? 11.081 15.225 -19.578 1.00 79.06 99 LEU A C 1
ATOM 782 O O . LEU A 1 99 ? 10.347 15.042 -20.544 1.00 79.06 99 LEU A O 1
ATOM 786 N N . TYR A 1 100 ? 10.682 15.892 -18.493 1.00 72.94 100 TYR A N 1
ATOM 787 C CA . TYR A 1 100 ? 9.297 16.329 -18.298 1.00 72.94 100 TYR A CA 1
ATOM 788 C C . TYR A 1 100 ? 8.956 17.646 -19.010 1.00 72.94 100 TYR A C 1
ATOM 790 O O . TYR A 1 100 ? 7.780 17.987 -19.117 1.00 72.94 100 TYR A O 1
ATOM 798 N N . GLN A 1 101 ? 9.946 18.353 -19.565 1.00 73.56 101 GLN A N 1
ATOM 799 C CA . GLN A 1 101 ? 9.710 19.456 -20.504 1.00 73.56 101 GLN A CA 1
ATOM 800 C C . GLN A 1 101 ? 9.239 18.972 -21.887 1.00 73.56 101 GLN A C 1
ATOM 802 O O . GLN A 1 101 ? 8.687 19.765 -22.650 1.00 73.56 101 GLN A O 1
ATOM 807 N N . GLN A 1 102 ? 9.446 17.693 -22.229 1.00 76.38 102 GLN A N 1
ATOM 808 C CA . GLN A 1 102 ? 9.144 17.143 -23.552 1.00 76.38 102 GLN A CA 1
ATOM 809 C C . GLN A 1 102 ? 8.181 15.955 -23.454 1.00 76.38 102 GLN A C 1
ATOM 811 O O . GLN A 1 102 ? 8.547 14.865 -23.016 1.00 76.38 102 GLN A O 1
ATOM 816 N N . ARG A 1 103 ? 6.934 16.158 -23.899 1.00 75.62 103 ARG A N 1
ATOM 817 C CA . ARG A 1 103 ? 5.848 15.170 -23.774 1.00 75.62 103 ARG A CA 1
ATOM 818 C C . ARG A 1 103 ? 6.203 13.797 -24.357 1.00 75.62 103 ARG A C 1
ATOM 820 O O . ARG A 1 103 ? 6.009 12.797 -23.678 1.00 75.62 103 ARG A O 1
ATOM 827 N N . GLU A 1 104 ? 6.752 13.755 -25.569 1.00 77.38 104 GLU A N 1
ATOM 828 C CA . GLU A 1 104 ? 7.106 12.499 -26.253 1.00 77.38 104 GLU A CA 1
ATOM 829 C C . GLU A 1 104 ? 8.112 11.669 -25.438 1.00 77.38 104 GLU A C 1
ATOM 831 O O . GLU A 1 104 ? 7.971 10.457 -25.304 1.00 77.38 104 GLU A O 1
ATOM 836 N N . PHE A 1 105 ? 9.098 12.315 -24.811 1.00 80.12 105 PHE A N 1
ATOM 837 C CA . PHE A 1 105 ? 10.105 11.608 -24.014 1.00 80.12 105 PHE A CA 1
ATOM 838 C C . PHE A 1 105 ? 9.560 11.143 -22.671 1.00 80.12 105 PHE A C 1
ATOM 840 O O . PHE A 1 105 ? 9.911 10.055 -22.215 1.00 80.12 105 PHE A O 1
ATOM 847 N N . CYS A 1 106 ? 8.670 11.925 -22.063 1.00 79.75 106 CYS A N 1
ATOM 848 C CA . CYS A 1 106 ? 7.912 11.487 -20.899 1.00 79.75 106 CYS A CA 1
ATOM 849 C C . CYS A 1 106 ? 7.098 10.217 -21.213 1.00 79.75 106 CYS A C 1
ATOM 851 O O . CYS A 1 106 ? 7.156 9.248 -20.458 1.00 79.75 106 CYS A O 1
ATOM 853 N N . GLU A 1 107 ? 6.416 10.169 -22.361 1.00 81.06 107 GLU A N 1
ATOM 854 C CA . GLU A 1 107 ? 5.669 8.986 -22.811 1.00 81.06 107 GLU A CA 1
ATOM 855 C C . GLU A 1 107 ? 6.593 7.773 -23.025 1.00 81.06 107 GLU A C 1
ATOM 857 O O . GLU A 1 107 ? 6.320 6.688 -22.508 1.00 81.06 107 GLU A O 1
ATOM 862 N N . MET A 1 108 ? 7.740 7.957 -23.689 1.00 85.62 108 MET A N 1
ATOM 863 C CA . MET A 1 108 ? 8.740 6.894 -23.866 1.00 85.62 108 MET A CA 1
ATOM 864 C C . MET A 1 108 ? 9.290 6.380 -22.530 1.00 85.62 108 MET A C 1
ATOM 866 O O . MET A 1 108 ? 9.467 5.174 -22.353 1.00 85.62 108 MET A O 1
ATOM 870 N N . PHE A 1 109 ? 9.544 7.271 -21.571 1.00 87.31 109 PHE A N 1
ATOM 871 C CA . PHE A 1 109 ? 9.995 6.892 -20.234 1.00 87.31 109 PHE A CA 1
ATOM 872 C C . PHE A 1 109 ? 8.917 6.135 -19.455 1.00 87.31 109 PHE A C 1
ATOM 874 O O . PHE A 1 109 ? 9.211 5.104 -18.852 1.00 87.31 109 PHE A O 1
ATOM 881 N N . ASN A 1 110 ? 7.662 6.572 -19.516 1.00 85.44 110 ASN A N 1
ATOM 882 C CA . ASN A 1 110 ? 6.552 5.857 -18.888 1.00 85.44 110 ASN A CA 1
ATOM 883 C C . ASN A 1 110 ? 6.380 4.452 -19.492 1.00 85.44 110 ASN A C 1
ATOM 885 O O . ASN A 1 110 ? 6.194 3.480 -18.758 1.00 85.44 110 ASN A O 1
ATOM 889 N N . ASN A 1 111 ? 6.549 4.309 -20.809 1.00 84.44 111 ASN A N 1
ATOM 890 C CA . ASN A 1 111 ? 6.554 3.007 -21.481 1.00 84.44 111 ASN A CA 1
ATOM 891 C C . ASN A 1 111 ? 7.744 2.133 -21.058 1.00 84.44 111 ASN A C 1
ATOM 893 O O . ASN A 1 111 ? 7.575 0.927 -20.849 1.00 84.44 111 ASN A O 1
ATOM 897 N N . LEU A 1 112 ? 8.930 2.725 -20.869 1.00 89.06 112 LEU A N 1
ATOM 898 C CA . LEU A 1 112 ? 10.098 2.032 -20.319 1.00 89.06 112 LEU A CA 1
ATOM 899 C C . LEU A 1 112 ? 9.795 1.477 -18.920 1.00 89.06 112 LEU A C 1
ATOM 901 O O . LEU A 1 112 ? 10.133 0.320 -18.650 1.00 89.06 112 LEU A O 1
ATOM 905 N N . LEU A 1 113 ? 9.152 2.279 -18.058 1.00 88.81 113 LEU A N 1
ATOM 906 C CA . LEU A 1 113 ? 8.721 1.874 -16.718 1.00 88.81 113 LEU A CA 1
ATOM 907 C C . LEU A 1 113 ? 7.779 0.671 -16.780 1.00 88.81 113 LEU A C 1
ATOM 909 O O . LEU A 1 113 ? 8.083 -0.372 -16.202 1.00 88.81 113 LEU A O 1
ATOM 913 N N . ILE A 1 114 ? 6.689 0.771 -17.541 1.00 86.12 114 ILE A N 1
ATOM 914 C CA . ILE A 1 114 ? 5.710 -0.317 -17.682 1.00 86.12 114 ILE A CA 1
ATOM 915 C C . ILE A 1 114 ? 6.381 -1.588 -18.218 1.00 86.12 114 ILE A C 1
ATOM 917 O O . ILE A 1 114 ? 6.186 -2.675 -17.680 1.00 86.12 114 ILE A O 1
ATOM 921 N N . SER A 1 115 ? 7.207 -1.470 -19.253 1.00 83.94 115 SER A N 1
ATOM 922 C CA . SER A 1 115 ? 7.726 -2.640 -19.965 1.00 83.94 115 SER A CA 1
ATOM 923 C C . SER A 1 115 ? 8.839 -3.369 -19.212 1.00 83.94 115 SER A C 1
ATOM 925 O O . SER A 1 115 ? 8.914 -4.596 -19.269 1.00 83.94 115 SER A O 1
ATOM 927 N N . ASN A 1 116 ? 9.703 -2.639 -18.500 1.00 85.31 116 ASN A N 1
ATOM 928 C CA . ASN A 1 116 ? 10.893 -3.216 -17.857 1.00 85.31 116 ASN A CA 1
ATOM 929 C C . ASN A 1 116 ? 10.778 -3.329 -16.337 1.00 85.31 116 ASN A C 1
ATOM 931 O O . ASN A 1 116 ? 11.479 -4.137 -15.729 1.00 85.31 116 ASN A O 1
ATOM 935 N N . PHE A 1 117 ? 9.899 -2.539 -15.720 1.00 88.19 117 PHE A N 1
ATOM 936 C CA . PHE A 1 117 ? 9.795 -2.422 -14.269 1.00 88.19 117 PHE A CA 1
ATOM 937 C C . PHE A 1 117 ? 8.408 -2.786 -13.724 1.00 88.19 117 PHE A C 1
ATOM 939 O O . PHE A 1 117 ? 8.176 -2.603 -12.535 1.00 88.19 117 PHE A O 1
ATOM 946 N N . ALA A 1 118 ? 7.495 -3.352 -14.530 1.00 84.69 118 ALA A N 1
ATOM 947 C CA . ALA A 1 118 ? 6.175 -3.797 -14.046 1.00 84.69 118 ALA A CA 1
ATOM 948 C C . ALA A 1 118 ? 6.241 -4.861 -12.935 1.00 84.69 118 ALA A C 1
ATOM 950 O O . ALA A 1 118 ? 5.302 -5.002 -12.151 1.00 84.69 118 ALA A O 1
ATOM 951 N N . LYS A 1 119 ? 7.325 -5.643 -12.881 1.00 86.06 119 LYS A N 1
ATOM 952 C CA . LYS A 1 119 ? 7.604 -6.599 -11.802 1.00 86.06 119 LYS A CA 1
ATOM 953 C C . LYS A 1 119 ? 9.051 -6.459 -11.360 1.00 86.06 119 LYS A C 1
ATOM 955 O O . LYS A 1 119 ? 9.919 -7.193 -11.829 1.00 86.06 119 LYS A O 1
ATOM 960 N N . CYS A 1 120 ? 9.298 -5.508 -10.471 1.00 89.06 120 CYS A N 1
ATOM 961 C CA . CYS A 1 120 ? 10.622 -5.298 -9.907 1.00 89.06 120 CYS A CA 1
ATOM 962 C C . CYS A 1 120 ? 10.979 -6.375 -8.877 1.00 89.06 120 CYS A C 1
ATOM 964 O O . CYS A 1 120 ? 10.181 -6.689 -7.994 1.00 89.06 120 CYS A O 1
ATOM 966 N N . ASN A 1 121 ? 12.212 -6.876 -8.948 1.00 89.62 121 ASN A N 1
ATOM 967 C CA . ASN A 1 121 ? 12.860 -7.518 -7.805 1.00 89.62 121 ASN A CA 1
ATOM 968 C C . ASN A 1 121 ? 13.350 -6.468 -6.785 1.00 89.62 121 ASN A C 1
ATOM 970 O O . ASN A 1 121 ? 13.300 -5.262 -7.040 1.00 89.62 121 ASN A O 1
ATOM 974 N N . GLU A 1 122 ? 13.874 -6.932 -5.648 1.00 87.56 122 GLU A N 1
ATOM 975 C CA . GLU A 1 122 ? 14.339 -6.071 -4.552 1.00 87.56 122 GLU A CA 1
ATOM 976 C C . GLU A 1 122 ? 15.399 -5.041 -4.989 1.00 87.56 122 GLU A C 1
ATOM 978 O O . GLU A 1 122 ? 15.352 -3.878 -4.593 1.00 87.56 122 GLU A O 1
ATOM 983 N N . PHE A 1 123 ? 16.329 -5.424 -5.866 1.00 88.88 123 PHE A N 1
ATOM 984 C CA . PHE A 1 123 ? 17.348 -4.502 -6.369 1.00 88.88 123 PHE A CA 1
ATOM 985 C C . PHE A 1 123 ? 16.751 -3.444 -7.307 1.00 88.88 123 PHE A C 1
ATOM 987 O O . PHE A 1 123 ? 17.070 -2.259 -7.209 1.00 88.88 123 PHE A O 1
ATOM 994 N N . GLN A 1 124 ? 15.857 -3.853 -8.206 1.00 91.44 124 GLN A N 1
ATOM 995 C CA . GLN A 1 124 ? 15.207 -2.951 -9.156 1.00 91.44 124 GLN A CA 1
ATOM 996 C C . GLN A 1 124 ? 14.306 -1.940 -8.446 1.00 91.44 124 GLN A C 1
ATOM 998 O O . GLN A 1 124 ? 14.370 -0.754 -8.761 1.00 91.44 124 GLN A O 1
ATOM 1003 N N . VAL A 1 125 ? 13.524 -2.372 -7.451 1.00 94.31 125 VAL A N 1
ATOM 1004 C CA . VAL A 1 125 ? 12.641 -1.463 -6.704 1.00 94.31 125 VAL A CA 1
ATOM 1005 C C . VAL A 1 125 ? 13.445 -0.445 -5.890 1.00 94.31 125 VAL A C 1
ATOM 1007 O O . VAL A 1 125 ? 13.046 0.713 -5.791 1.00 94.31 125 VAL A O 1
ATOM 1010 N N . GLN A 1 126 ? 14.617 -0.828 -5.367 1.00 92.00 126 GLN A N 1
ATOM 1011 C CA . GLN A 1 126 ? 15.540 0.105 -4.715 1.00 92.00 126 GLN A CA 1
ATOM 1012 C C . GLN A 1 126 ? 16.026 1.188 -5.682 1.00 92.00 126 GLN A C 1
ATOM 1014 O O . GLN A 1 126 ? 15.940 2.375 -5.372 1.00 92.00 126 GLN A O 1
ATOM 1019 N N . ARG A 1 127 ? 16.460 0.797 -6.885 1.00 90.62 127 ARG A N 1
ATOM 1020 C CA . ARG A 1 127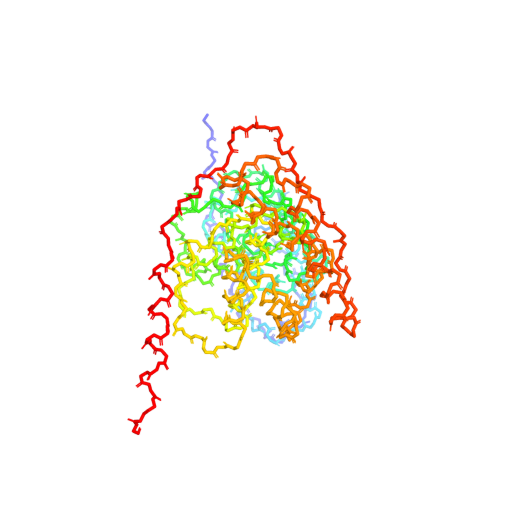 ? 16.909 1.747 -7.914 1.00 90.62 127 ARG A CA 1
ATOM 1021 C C . ARG A 1 127 ? 15.790 2.643 -8.425 1.00 90.62 127 ARG A C 1
ATOM 1023 O O . ARG A 1 127 ? 16.022 3.834 -8.632 1.00 90.62 127 ARG A O 1
ATOM 1030 N N . LEU A 1 128 ? 14.590 2.097 -8.597 1.00 92.75 128 LEU A N 1
ATOM 1031 C CA . LEU A 1 128 ? 13.399 2.856 -8.966 1.00 92.75 128 LEU A CA 1
ATOM 1032 C C . LEU A 1 128 ? 13.100 3.931 -7.915 1.00 92.75 128 LEU A C 1
ATOM 1034 O O . LEU A 1 128 ? 12.984 5.105 -8.252 1.00 92.75 128 LEU A O 1
ATOM 1038 N N . TYR A 1 129 ? 13.080 3.537 -6.640 1.00 93.56 129 TYR A N 1
ATOM 1039 C CA . TYR A 1 129 ? 12.860 4.429 -5.507 1.00 93.56 129 TYR A CA 1
ATOM 1040 C C . TYR A 1 129 ? 13.906 5.549 -5.418 1.00 93.56 129 TYR A C 1
ATOM 1042 O O . TYR A 1 129 ? 13.544 6.719 -5.357 1.00 93.56 129 TYR A O 1
ATOM 1050 N N . GLU A 1 130 ? 15.201 5.221 -5.471 1.00 92.00 130 GLU A N 1
ATOM 1051 C CA . GLU A 1 130 ? 16.280 6.224 -5.472 1.00 92.00 130 GLU A CA 1
ATOM 1052 C C . GLU A 1 130 ? 16.134 7.222 -6.629 1.00 92.00 130 GLU A C 1
ATOM 1054 O O . GLU A 1 130 ? 16.392 8.417 -6.477 1.00 92.00 130 GLU A O 1
ATOM 1059 N N . SER A 1 131 ? 15.719 6.731 -7.796 1.00 90.00 131 SER A N 1
ATOM 1060 C CA . SER A 1 131 ? 15.535 7.555 -8.991 1.00 90.00 131 SER A CA 1
ATOM 1061 C C . SER A 1 131 ? 14.323 8.472 -8.859 1.00 90.00 131 SER A C 1
ATOM 1063 O O . SER A 1 131 ? 14.414 9.642 -9.227 1.00 90.00 131 SER A O 1
ATOM 1065 N N . PHE A 1 132 ? 13.233 7.980 -8.262 1.00 89.62 132 PHE A N 1
ATOM 1066 C CA . PHE A 1 132 ? 12.078 8.799 -7.912 1.00 89.62 132 PHE A CA 1
ATOM 1067 C C . PHE A 1 132 ? 12.458 9.915 -6.932 1.00 89.62 132 PHE A C 1
ATOM 1069 O O . PHE A 1 132 ? 12.138 11.070 -7.193 1.00 89.62 132 PHE A O 1
ATOM 1076 N N . LEU A 1 133 ? 13.214 9.612 -5.869 1.00 89.50 133 LEU A N 1
ATOM 1077 C CA . LEU A 1 133 ? 13.663 10.627 -4.906 1.00 89.50 133 LEU A CA 1
ATOM 1078 C C . LEU A 1 133 ? 14.493 11.732 -5.563 1.00 89.50 133 LEU A C 1
ATOM 1080 O O . LEU A 1 133 ? 14.261 12.913 -5.311 1.00 89.50 133 LEU A O 1
ATOM 1084 N N . ARG A 1 134 ? 15.445 11.370 -6.437 1.00 87.44 134 ARG A N 1
ATOM 1085 C CA . ARG A 1 134 ? 16.207 12.367 -7.207 1.00 87.44 134 ARG A CA 1
ATOM 1086 C C . ARG A 1 134 ? 15.279 13.240 -8.048 1.00 87.44 134 ARG A C 1
ATOM 1088 O O . ARG A 1 134 ? 15.435 14.454 -8.058 1.00 87.44 134 ARG A O 1
ATOM 1095 N N . CYS A 1 135 ? 14.314 12.624 -8.726 1.00 81.75 135 CYS A N 1
ATOM 1096 C CA . CYS A 1 135 ? 13.359 13.325 -9.572 1.00 81.75 135 CYS A CA 1
ATOM 1097 C C . CYS A 1 135 ? 12.487 14.309 -8.780 1.00 81.75 135 CYS A C 1
ATOM 1099 O O . CYS A 1 135 ? 12.385 15.471 -9.168 1.00 81.75 135 CYS A O 1
ATOM 1101 N N . ALA A 1 136 ? 11.894 13.854 -7.676 1.00 81.44 136 ALA A N 1
ATOM 1102 C CA . ALA A 1 136 ? 11.005 14.646 -6.833 1.00 81.44 136 ALA A CA 1
ATOM 1103 C C . ALA A 1 136 ? 11.738 15.809 -6.140 1.00 81.44 136 ALA A C 1
ATOM 1105 O O . ALA A 1 136 ? 11.189 16.897 -6.009 1.00 81.44 136 ALA A O 1
ATOM 1106 N N . ASN A 1 137 ? 13.013 15.628 -5.778 1.00 81.94 137 ASN A N 1
ATOM 1107 C CA . ASN A 1 137 ? 13.839 16.715 -5.241 1.00 81.94 137 ASN A CA 1
ATOM 1108 C C . ASN A 1 137 ? 14.189 17.782 -6.290 1.00 81.94 137 ASN A C 1
ATOM 1110 O O . ASN A 1 137 ? 14.381 18.947 -5.946 1.00 81.94 137 ASN A O 1
ATOM 1114 N N . CYS A 1 138 ? 14.307 17.396 -7.562 1.00 75.69 138 CYS A N 1
ATOM 1115 C CA . CYS A 1 138 ? 14.630 18.319 -8.652 1.00 75.69 138 CYS A CA 1
ATOM 1116 C C . CYS A 1 138 ? 13.398 19.009 -9.255 1.00 75.69 138 CYS A C 1
ATOM 1118 O O . CYS A 1 138 ? 13.553 20.035 -9.912 1.00 75.69 138 CYS A O 1
ATOM 1120 N N . ASN A 1 139 ? 12.197 18.461 -9.056 1.00 69.50 139 ASN A N 1
ATOM 1121 C CA . ASN A 1 139 ? 10.959 18.953 -9.651 1.00 69.50 139 ASN A CA 1
ATOM 1122 C C . ASN A 1 139 ? 9.842 18.988 -8.607 1.00 69.50 139 ASN A C 1
ATOM 1124 O O . ASN A 1 139 ? 9.369 17.948 -8.161 1.00 69.50 139 ASN A O 1
ATOM 1128 N N . SER A 1 140 ? 9.357 20.185 -8.286 1.00 60.78 140 SER A N 1
ATOM 1129 C CA . SER A 1 140 ? 8.186 20.382 -7.423 1.00 60.78 140 SER A CA 1
ATOM 1130 C C . SER A 1 140 ? 6.856 20.349 -8.192 1.00 60.78 140 SER A C 1
ATOM 1132 O O . SER A 1 140 ? 5.851 20.850 -7.692 1.00 60.78 140 SER A O 1
ATOM 1134 N N . ASP A 1 141 ? 6.862 19.862 -9.436 1.00 57.56 141 ASP A N 1
ATOM 1135 C CA . ASP A 1 141 ? 5.770 20.059 -10.391 1.00 57.56 141 ASP A CA 1
ATOM 1136 C C . ASP A 1 141 ? 4.863 18.827 -10.547 1.00 57.56 141 ASP A C 1
ATOM 1138 O O . ASP A 1 141 ? 5.264 17.681 -10.332 1.00 57.56 141 ASP A O 1
ATOM 1142 N N . LYS A 1 142 ? 3.625 19.074 -10.981 1.00 56.84 142 LYS A N 1
ATOM 1143 C CA . LYS A 1 142 ? 2.529 18.095 -11.123 1.00 56.84 142 LYS A CA 1
ATOM 1144 C C . LYS A 1 142 ? 2.758 17.038 -12.217 1.00 56.84 142 LYS A C 1
ATOM 1146 O O . LYS A 1 142 ? 1.924 16.161 -12.417 1.00 56.84 142 LYS A O 1
ATOM 1151 N N . SER A 1 143 ? 3.868 17.091 -12.948 1.00 62.25 143 SER A N 1
ATOM 1152 C CA . SER A 1 143 ? 4.172 16.165 -14.048 1.00 62.25 143 SER A CA 1
ATOM 1153 C C . SER A 1 143 ? 4.615 14.768 -13.585 1.00 62.25 143 SER A C 1
ATOM 1155 O O . SER A 1 143 ? 4.631 13.839 -14.389 1.00 62.25 143 SER A O 1
ATOM 1157 N N . LEU A 1 144 ? 4.924 14.583 -12.294 1.00 75.44 144 LEU A N 1
ATOM 1158 C CA . LEU A 1 144 ? 5.507 13.343 -11.762 1.00 75.44 144 LEU A CA 1
ATOM 1159 C C . LEU A 1 144 ? 4.502 12.263 -11.338 1.00 75.44 144 LEU A C 1
ATOM 1161 O O . LEU A 1 144 ? 4.926 11.175 -10.939 1.00 75.44 144 LEU A O 1
ATOM 1165 N N . TYR A 1 145 ? 3.192 12.518 -11.410 1.00 77.81 145 TYR A N 1
ATOM 1166 C CA . TYR A 1 145 ? 2.188 11.617 -10.827 1.00 77.81 145 TYR A CA 1
ATOM 1167 C C . TYR A 1 145 ? 2.265 10.185 -11.354 1.00 77.81 145 TYR A C 1
ATOM 1169 O O . TYR A 1 145 ? 2.150 9.250 -10.566 1.00 77.81 145 TYR A O 1
ATOM 1177 N N . PHE A 1 146 ? 2.514 9.989 -12.653 1.00 80.50 146 PHE A N 1
ATOM 1178 C CA . PHE A 1 146 ? 2.666 8.641 -13.201 1.00 80.50 146 PHE A CA 1
ATOM 1179 C C . PHE A 1 146 ? 3.834 7.902 -12.537 1.00 80.50 146 PHE A C 1
ATOM 1181 O O . PHE A 1 146 ? 3.663 6.795 -12.029 1.00 80.50 146 PHE A O 1
ATOM 1188 N N . PHE A 1 147 ? 5.013 8.529 -12.491 1.00 85.31 147 PHE A N 1
ATOM 1189 C CA . PHE A 1 147 ? 6.205 7.917 -11.911 1.00 85.31 147 PHE A CA 1
ATOM 1190 C C . PHE A 1 147 ? 6.044 7.683 -10.403 1.00 85.31 147 PHE A C 1
ATOM 1192 O O . PHE A 1 147 ? 6.463 6.646 -9.888 1.00 85.31 147 PHE A O 1
ATOM 1199 N N . GLN A 1 148 ? 5.366 8.591 -9.703 1.00 86.50 148 GLN A N 1
ATOM 1200 C CA . GLN A 1 148 ? 5.001 8.436 -8.298 1.00 86.50 148 GLN A CA 1
ATOM 1201 C C . GLN A 1 148 ? 4.080 7.233 -8.075 1.00 86.50 148 GLN A C 1
ATOM 1203 O O . GLN A 1 148 ? 4.411 6.353 -7.282 1.00 86.50 148 GLN A O 1
ATOM 1208 N N . MET A 1 149 ? 2.954 7.158 -8.793 1.00 86.56 149 MET A N 1
ATOM 1209 C CA . MET A 1 149 ? 1.998 6.052 -8.680 1.00 86.56 149 MET A CA 1
ATOM 1210 C C . MET A 1 149 ? 2.655 4.713 -9.017 1.00 86.56 149 MET A C 1
ATOM 1212 O O . MET A 1 149 ? 2.471 3.736 -8.293 1.00 86.56 149 MET A O 1
ATOM 1216 N N . PHE A 1 150 ? 3.471 4.684 -10.073 1.00 89.19 150 PHE A N 1
ATOM 1217 C CA . PHE A 1 150 ? 4.226 3.503 -10.477 1.00 89.19 150 PHE A CA 1
ATOM 1218 C C . PHE A 1 150 ? 5.239 3.076 -9.406 1.00 89.19 150 PHE A C 1
ATOM 1220 O O . PHE A 1 150 ? 5.343 1.899 -9.070 1.00 89.19 150 PHE A O 1
ATOM 1227 N N . THR A 1 151 ? 5.970 4.028 -8.823 1.00 91.94 151 THR A N 1
ATOM 1228 C CA . THR A 1 151 ? 6.931 3.744 -7.749 1.00 91.94 151 THR A CA 1
ATOM 1229 C C . THR A 1 151 ? 6.224 3.198 -6.512 1.00 91.94 151 THR A C 1
ATOM 1231 O O . THR A 1 151 ? 6.686 2.212 -5.938 1.00 91.94 151 THR A O 1
ATOM 1234 N N . VAL A 1 152 ? 5.087 3.784 -6.123 1.00 92.38 152 VAL A N 1
ATOM 1235 C CA . VAL A 1 152 ? 4.290 3.309 -4.983 1.00 92.38 152 VAL A CA 1
ATOM 1236 C C . VAL A 1 152 ? 3.751 1.899 -5.225 1.00 92.38 152 VAL A C 1
ATOM 1238 O O . VAL A 1 152 ? 3.853 1.081 -4.313 1.00 92.38 152 VAL A O 1
ATOM 1241 N N . ASP A 1 153 ? 3.273 1.573 -6.432 1.00 91.44 153 ASP A N 1
ATOM 1242 C CA . ASP A 1 153 ? 2.884 0.194 -6.780 1.00 91.44 153 ASP A CA 1
ATOM 1243 C C . ASP A 1 153 ? 4.031 -0.779 -6.516 1.00 91.44 153 ASP A C 1
ATOM 1245 O O . ASP A 1 153 ? 3.898 -1.736 -5.754 1.00 91.44 153 ASP A O 1
ATOM 1249 N N . GLN A 1 154 ? 5.200 -0.508 -7.098 1.00 93.69 154 GLN A N 1
ATOM 1250 C CA . GLN A 1 154 ? 6.335 -1.421 -7.011 1.00 93.69 154 GLN A CA 1
ATOM 1251 C C . GLN A 1 154 ? 6.862 -1.557 -5.576 1.00 93.69 154 GLN A C 1
ATOM 1253 O O . GLN A 1 154 ? 7.219 -2.664 -5.162 1.00 93.69 154 GLN A O 1
ATOM 1258 N N . LEU A 1 155 ? 6.865 -0.474 -4.789 1.00 95.06 155 LEU A N 1
ATOM 1259 C CA . LEU A 1 155 ? 7.166 -0.525 -3.355 1.00 95.06 155 LEU A CA 1
ATOM 1260 C C . LEU A 1 155 ? 6.151 -1.393 -2.602 1.00 95.06 155 LEU A C 1
ATOM 1262 O O . LEU A 1 155 ? 6.547 -2.217 -1.776 1.00 95.06 155 LEU A O 1
ATOM 1266 N N . PHE A 1 156 ? 4.861 -1.248 -2.911 1.00 91.56 156 PHE A N 1
ATOM 1267 C CA . PHE A 1 156 ? 3.788 -1.988 -2.257 1.00 91.56 156 PHE A CA 1
ATOM 1268 C C . PHE A 1 156 ? 3.855 -3.485 -2.573 1.00 91.56 156 PHE A C 1
ATOM 1270 O O . PHE A 1 156 ? 3.800 -4.309 -1.658 1.00 91.56 156 PHE A O 1
ATOM 1277 N N . GLN A 1 157 ? 4.052 -3.863 -3.843 1.00 89.69 157 GLN A N 1
ATOM 1278 C CA . GLN A 1 157 ? 4.213 -5.272 -4.231 1.00 89.69 157 GLN A CA 1
ATOM 1279 C C . GLN A 1 157 ? 5.423 -5.930 -3.544 1.00 89.69 157 GLN A C 1
ATOM 1281 O O . GLN A 1 157 ? 5.388 -7.127 -3.250 1.00 89.69 157 GLN A O 1
ATOM 1286 N N . ASN A 1 158 ? 6.466 -5.148 -3.245 1.00 92.00 158 ASN A N 1
ATOM 1287 C CA . ASN A 1 158 ? 7.660 -5.586 -2.521 1.00 92.00 158 ASN A CA 1
ATOM 1288 C C . ASN A 1 158 ? 7.566 -5.392 -0.991 1.00 92.00 158 ASN A C 1
ATOM 1290 O O . ASN A 1 158 ? 8.548 -5.630 -0.295 1.00 92.00 158 ASN A O 1
ATOM 1294 N N . GLN A 1 159 ? 6.399 -5.009 -0.453 1.00 91.44 159 GLN A N 1
ATOM 1295 C CA . GLN A 1 159 ? 6.144 -4.832 0.989 1.00 91.44 159 GLN A CA 1
ATOM 1296 C C . GLN A 1 159 ? 7.058 -3.792 1.667 1.00 91.44 159 GLN A C 1
ATOM 1298 O O . GLN A 1 159 ? 7.350 -3.884 2.858 1.00 91.44 159 GLN A O 1
ATOM 1303 N N . LEU A 1 160 ? 7.506 -2.780 0.920 1.00 93.75 160 LEU A N 1
ATOM 1304 C CA . LEU A 1 160 ? 8.362 -1.697 1.410 1.00 93.75 160 LEU A CA 1
ATOM 1305 C C . LEU A 1 160 ? 7.521 -0.523 1.951 1.00 93.75 160 LEU A C 1
ATOM 1307 O O . LEU A 1 160 ? 7.633 0.605 1.470 1.00 93.75 160 LEU A O 1
ATOM 1311 N N . TYR A 1 161 ? 6.660 -0.793 2.939 1.00 92.75 161 TYR A N 1
ATOM 1312 C CA . TYR A 1 161 ? 5.663 0.163 3.452 1.00 92.75 161 TYR A CA 1
ATOM 1313 C C . TYR A 1 161 ? 6.283 1.429 4.057 1.00 92.75 161 TYR A C 1
ATOM 1315 O O . TYR A 1 161 ? 5.835 2.533 3.752 1.00 92.75 161 TYR A O 1
ATOM 1323 N N . SER A 1 162 ? 7.369 1.293 4.822 1.00 93.88 162 SER A N 1
ATOM 1324 C CA . SER A 1 162 ? 8.088 2.422 5.426 1.00 93.88 162 SER A CA 1
ATOM 1325 C C . SER A 1 162 ? 8.582 3.445 4.400 1.00 93.88 162 SER A C 1
ATOM 1327 O O . SER A 1 162 ? 8.559 4.647 4.650 1.00 93.88 162 SER A O 1
ATOM 1329 N N . LYS A 1 163 ? 8.961 2.995 3.199 1.00 95.44 163 LYS A N 1
ATOM 1330 C CA . LYS A 1 163 ? 9.343 3.896 2.106 1.00 95.44 163 LYS A CA 1
ATOM 1331 C C . LYS A 1 163 ? 8.157 4.643 1.528 1.00 95.44 163 LYS A C 1
ATOM 1333 O O . LYS A 1 163 ? 8.299 5.807 1.185 1.00 95.44 163 LYS A O 1
ATOM 1338 N N . ILE A 1 164 ? 7.000 3.993 1.415 1.00 94.75 164 ILE A N 1
ATOM 1339 C CA . ILE A 1 164 ? 5.771 4.658 0.971 1.00 94.75 164 ILE A CA 1
ATOM 1340 C C . ILE A 1 164 ? 5.400 5.754 1.973 1.00 94.75 164 ILE A C 1
ATOM 1342 O O . ILE A 1 164 ? 5.113 6.873 1.562 1.00 94.75 164 ILE A O 1
ATOM 1346 N N . VAL A 1 165 ? 5.480 5.464 3.274 1.00 92.75 165 VAL A N 1
ATOM 1347 C CA . VAL A 1 165 ? 5.221 6.457 4.328 1.00 92.75 165 VAL A CA 1
ATOM 1348 C C . VAL A 1 165 ? 6.213 7.615 4.276 1.00 92.75 165 VAL A C 1
ATOM 1350 O O . VAL A 1 165 ? 5.781 8.763 4.292 1.00 92.75 165 VAL A O 1
ATOM 1353 N N . TYR A 1 166 ? 7.505 7.339 4.080 1.00 92.56 166 TYR A N 1
ATOM 1354 C CA . TYR A 1 166 ? 8.500 8.389 3.849 1.00 92.56 166 TYR A CA 1
ATOM 1355 C C . TYR A 1 166 ? 8.121 9.293 2.667 1.00 92.56 166 TYR A C 1
ATOM 1357 O O . TYR A 1 166 ? 8.177 10.515 2.780 1.00 92.56 166 TYR A O 1
ATOM 1365 N N . LEU A 1 167 ? 7.674 8.715 1.543 1.00 90.00 167 LEU A N 1
ATOM 1366 C CA . LEU A 1 167 ? 7.236 9.520 0.402 1.00 90.00 167 LEU A CA 1
ATOM 1367 C C . LEU A 1 167 ? 6.040 10.417 0.761 1.00 90.00 167 LEU A C 1
ATOM 1369 O O . LEU A 1 167 ? 6.023 11.583 0.366 1.00 90.00 167 LEU A O 1
ATOM 1373 N N . ILE A 1 168 ? 5.061 9.889 1.507 1.00 88.50 168 ILE A N 1
ATOM 1374 C CA . ILE A 1 168 ? 3.880 10.634 1.986 1.00 88.50 168 ILE A CA 1
ATOM 1375 C C . ILE A 1 168 ? 4.290 11.849 2.812 1.00 88.50 168 ILE A C 1
ATOM 1377 O O . ILE A 1 168 ? 3.753 12.937 2.596 1.00 88.50 168 ILE A O 1
ATOM 1381 N N . GLU A 1 169 ? 5.227 11.668 3.735 1.00 86.19 169 GLU A N 1
ATOM 1382 C CA . GLU A 1 169 ? 5.662 12.709 4.665 1.00 86.19 169 GLU A CA 1
ATOM 1383 C C . GLU A 1 169 ? 6.502 13.787 3.975 1.00 86.19 169 GLU A C 1
ATOM 1385 O O . GLU A 1 169 ? 6.222 14.976 4.134 1.00 86.19 169 GLU A O 1
ATOM 1390 N N . GLU A 1 170 ? 7.477 13.386 3.159 1.00 84.62 170 GLU A N 1
ATOM 1391 C CA . GLU A 1 170 ? 8.421 14.316 2.529 1.00 84.62 170 GLU A CA 1
ATOM 1392 C C . GLU A 1 170 ? 7.819 15.074 1.345 1.00 84.62 170 GLU A C 1
ATOM 1394 O O . GLU A 1 170 ? 8.034 16.276 1.186 1.00 84.62 170 GLU A O 1
ATOM 1399 N N . PHE A 1 171 ? 7.031 14.391 0.511 1.00 77.12 171 PHE A N 1
ATOM 1400 C CA . PHE A 1 171 ? 6.541 14.951 -0.753 1.00 77.12 171 PHE A CA 1
ATOM 1401 C C . PHE A 1 171 ? 5.051 15.303 -0.723 1.00 77.12 171 PHE A C 1
ATOM 1403 O O . PHE A 1 171 ? 4.495 15.694 -1.748 1.00 77.12 171 PHE A O 1
ATOM 1410 N N . LYS A 1 172 ? 4.390 15.179 0.439 1.00 72.50 172 LYS A N 1
ATOM 1411 C CA . LYS A 1 172 ? 2.956 15.473 0.632 1.00 72.50 172 LYS A CA 1
ATOM 1412 C C . LYS A 1 172 ? 2.057 14.762 -0.390 1.00 72.50 172 LYS A C 1
ATOM 1414 O O . LYS A 1 172 ? 1.077 15.325 -0.882 1.00 72.50 172 LYS A O 1
ATOM 1419 N N . ILE A 1 173 ? 2.385 13.510 -0.716 1.00 70.44 173 ILE A N 1
ATOM 1420 C CA . ILE A 1 173 ? 1.723 12.734 -1.775 1.00 70.44 173 ILE A CA 1
ATOM 1421 C C . ILE A 1 173 ? 0.348 12.204 -1.333 1.00 70.44 173 ILE A C 1
ATOM 1423 O O . ILE A 1 173 ? 0.161 11.018 -1.105 1.00 70.44 173 ILE A O 1
ATOM 1427 N N . ALA A 1 174 ? -0.640 13.080 -1.186 1.00 59.56 174 ALA A N 1
ATOM 1428 C CA . ALA A 1 174 ? -1.985 12.697 -0.733 1.00 59.56 174 ALA A CA 1
ATOM 1429 C C . ALA A 1 174 ? -3.103 13.634 -1.211 1.00 59.56 174 ALA A C 1
ATOM 1431 O O . ALA A 1 174 ? -4.278 13.361 -0.966 1.00 59.56 174 ALA A O 1
ATOM 1432 N N . ASP A 1 175 ? -2.757 14.745 -1.859 1.00 61.62 175 ASP A N 1
ATOM 1433 C CA . ASP A 1 175 ? -3.702 15.832 -2.065 1.00 61.62 175 ASP A CA 1
ATOM 1434 C C . ASP A 1 175 ? -4.487 15.672 -3.377 1.00 61.62 175 ASP A C 1
ATOM 1436 O O . ASP A 1 175 ? -3.959 15.897 -4.471 1.00 61.62 175 ASP A O 1
ATOM 1440 N N . ILE A 1 176 ? -5.758 15.281 -3.248 1.00 56.59 176 ILE A N 1
ATOM 1441 C CA . ILE A 1 176 ? -6.735 15.162 -4.345 1.00 56.59 176 ILE A CA 1
ATOM 1442 C C . ILE A 1 176 ? -6.926 16.506 -5.063 1.00 56.59 176 ILE A C 1
ATOM 1444 O O . ILE A 1 176 ? -7.224 16.524 -6.251 1.00 56.59 176 ILE A O 1
ATOM 1448 N N . GLU A 1 177 ? -6.723 17.637 -4.381 1.00 52.12 177 GLU A N 1
ATOM 1449 C CA . GLU A 1 177 ? -6.870 18.970 -4.979 1.00 52.12 177 GLU A CA 1
ATOM 1450 C C . GLU A 1 177 ? -5.638 19.366 -5.809 1.00 52.12 177 GLU A C 1
ATOM 1452 O O . GLU A 1 177 ? -5.727 20.121 -6.782 1.00 52.12 177 GLU A O 1
ATOM 1457 N N . SER A 1 178 ? -4.463 18.820 -5.473 1.00 50.69 178 SER A N 1
ATOM 1458 C CA . SER A 1 178 ? -3.234 19.014 -6.258 1.00 50.69 178 SER A CA 1
ATOM 1459 C C . SER A 1 178 ? -3.277 18.269 -7.597 1.00 50.69 178 SER A C 1
ATOM 1461 O O . SER A 1 178 ? -2.670 18.705 -8.580 1.00 50.69 178 SER A O 1
ATOM 1463 N N . ILE A 1 179 ? -4.066 17.204 -7.632 1.00 53.94 179 ILE A N 1
ATOM 1464 C CA . ILE A 1 179 ? -4.338 16.290 -8.729 1.00 53.94 179 ILE A CA 1
ATOM 1465 C C . ILE A 1 179 ? -5.199 17.024 -9.797 1.00 53.94 179 ILE A C 1
ATOM 1467 O O . ILE A 1 179 ? -6.423 16.961 -9.852 1.00 53.94 179 ILE A O 1
ATOM 1471 N N . GLY A 1 180 ? -4.539 17.844 -10.623 1.00 45.34 180 GLY A N 1
ATOM 1472 C CA . GLY A 1 180 ? -5.160 18.553 -11.754 1.00 45.34 180 GLY A CA 1
ATOM 1473 C C . GLY A 1 180 ? -5.569 17.615 -12.899 1.00 45.34 180 GLY A C 1
ATOM 1474 O O . GLY A 1 180 ? -5.343 16.412 -12.828 1.00 45.34 180 GLY A O 1
ATOM 1475 N N . SER A 1 181 ? -6.146 18.178 -13.970 1.00 43.44 181 SER A N 1
ATOM 1476 C CA . SER A 1 181 ? -6.619 17.460 -15.168 1.00 43.44 181 SER A CA 1
ATOM 1477 C C . SER A 1 181 ? -5.579 16.463 -15.700 1.00 43.44 181 SER A C 1
ATOM 1479 O O . SER A 1 181 ? -4.594 16.848 -16.333 1.00 43.44 181 SER A O 1
ATOM 1481 N N . PHE A 1 182 ? -5.795 15.190 -15.390 1.00 51.22 182 PHE A N 1
ATOM 1482 C CA . PHE A 1 182 ? -4.908 14.079 -15.705 1.00 51.22 182 PHE A CA 1
ATOM 1483 C C . PHE A 1 182 ? -4.889 13.722 -17.194 1.00 51.22 182 PHE A C 1
ATOM 1485 O O . PHE A 1 182 ? -5.823 14.024 -17.933 1.00 51.22 182 PHE A O 1
ATOM 1492 N N . ASP A 1 183 ? -3.870 12.964 -17.611 1.00 46.78 183 ASP A N 1
ATOM 1493 C CA . ASP A 1 183 ? -3.991 12.088 -18.780 1.00 46.78 183 ASP A CA 1
ATOM 1494 C C . ASP A 1 183 ? -4.950 10.941 -18.397 1.00 46.78 183 ASP A C 1
ATOM 1496 O O . ASP A 1 183 ? -4.587 9.984 -17.705 1.00 46.78 183 ASP A O 1
ATOM 1500 N N . GLU A 1 184 ? -6.228 11.116 -18.745 1.00 47.41 184 GLU A N 1
ATOM 1501 C CA . GLU A 1 184 ? -7.402 10.412 -18.199 1.00 47.41 184 GLU A CA 1
ATOM 1502 C C . GLU A 1 184 ? -7.364 8.875 -18.305 1.00 47.41 184 GLU A C 1
ATOM 1504 O O . GLU A 1 184 ? -8.156 8.195 -17.656 1.00 47.41 184 GLU A O 1
ATOM 1509 N N . ARG A 1 185 ? -6.469 8.292 -19.113 1.00 46.53 185 ARG A N 1
ATOM 1510 C CA . ARG A 1 185 ? -6.539 6.867 -19.487 1.00 46.53 185 ARG A CA 1
ATOM 1511 C C . ARG A 1 185 ? -5.859 5.898 -18.520 1.00 46.53 185 ARG A C 1
ATOM 1513 O O . ARG A 1 185 ? -6.367 4.802 -18.345 1.00 46.53 185 ARG A O 1
ATOM 1520 N N . TYR A 1 186 ? -4.738 6.260 -17.894 1.00 49.62 186 TYR A N 1
ATOM 1521 C CA . TYR A 1 186 ? -4.005 5.335 -17.001 1.00 49.62 186 TYR A CA 1
ATOM 1522 C C . TYR A 1 186 ? -4.289 5.586 -15.516 1.00 49.62 186 TYR A C 1
ATOM 1524 O O . TYR A 1 186 ? -4.172 4.696 -14.671 1.00 49.62 186 TYR A O 1
ATOM 1532 N N . ILE A 1 187 ? -4.654 6.827 -15.198 1.00 53.75 187 ILE A N 1
ATOM 1533 C CA . ILE A 1 187 ? -4.804 7.301 -13.828 1.00 53.75 187 ILE A CA 1
ATOM 1534 C C . ILE A 1 187 ? -6.203 6.961 -13.305 1.00 53.75 187 ILE A C 1
ATOM 1536 O O . ILE A 1 187 ? -6.314 6.423 -12.207 1.00 53.75 187 ILE A O 1
ATOM 1540 N N . ASN A 1 188 ? -7.254 7.111 -14.118 1.00 58.06 188 ASN A N 1
ATOM 1541 C CA . ASN A 1 188 ? -8.613 6.729 -13.715 1.00 58.06 188 ASN A CA 1
ATOM 1542 C C . ASN A 1 188 ? -8.737 5.245 -13.321 1.00 58.06 188 ASN A C 1
ATOM 1544 O O . ASN A 1 188 ? -9.474 4.930 -12.389 1.00 58.06 188 ASN A O 1
ATOM 1548 N N . ASP A 1 189 ? -7.969 4.351 -13.952 1.00 61.16 189 ASP A N 1
ATOM 1549 C CA . ASP A 1 189 ? -8.019 2.915 -13.652 1.00 61.16 189 ASP A CA 1
ATOM 1550 C C . ASP A 1 189 ? -7.207 2.517 -12.401 1.00 61.16 189 ASP A C 1
ATOM 1552 O O . ASP A 1 189 ? -7.493 1.489 -11.787 1.00 61.16 189 ASP A O 1
ATOM 1556 N N . ASN A 1 190 ? -6.223 3.326 -11.978 1.00 74.94 190 ASN A N 1
ATOM 1557 C CA . ASN A 1 190 ? -5.282 2.971 -10.902 1.00 74.94 190 ASN A CA 1
ATOM 1558 C C . ASN A 1 190 ? -5.287 3.911 -9.685 1.00 74.94 190 ASN A C 1
ATOM 1560 O O . ASN A 1 190 ? -4.613 3.614 -8.696 1.00 74.94 190 ASN A O 1
ATOM 1564 N N . LEU A 1 191 ? -6.040 5.018 -9.706 1.00 78.38 191 LEU A N 1
ATOM 1565 C CA . LEU A 1 191 ? -6.141 5.946 -8.568 1.00 78.38 191 LEU A CA 1
ATOM 1566 C C . LEU A 1 191 ? -6.626 5.255 -7.297 1.00 78.38 191 LEU A C 1
ATOM 1568 O O . LEU A 1 191 ? -6.099 5.510 -6.216 1.00 78.38 191 LEU A O 1
ATOM 1572 N N . PHE A 1 192 ? -7.603 4.357 -7.432 1.00 82.31 192 PHE A N 1
ATOM 1573 C CA . PHE A 1 192 ? -8.074 3.557 -6.311 1.00 82.31 192 PHE A CA 1
ATOM 1574 C C . PHE A 1 192 ? -6.917 2.788 -5.653 1.00 82.31 192 PHE A C 1
ATOM 1576 O O . PHE A 1 192 ? -6.682 2.935 -4.454 1.00 82.31 192 PHE A O 1
ATOM 1583 N N . SER A 1 193 ? -6.183 1.997 -6.445 1.00 85.25 193 SER A N 1
ATOM 1584 C CA . SER A 1 193 ? -5.068 1.178 -5.961 1.00 85.25 193 SER A CA 1
ATOM 1585 C C . SER A 1 193 ? -3.997 2.043 -5.314 1.00 85.25 193 SER A C 1
ATOM 1587 O O . SER A 1 193 ? -3.498 1.707 -4.248 1.00 85.25 193 SER A O 1
ATOM 1589 N N . TYR A 1 194 ? -3.706 3.195 -5.914 1.00 86.88 194 TYR A N 1
ATOM 1590 C CA . TYR A 1 194 ? -2.755 4.151 -5.378 1.00 86.88 194 TYR A CA 1
ATOM 1591 C C . TYR A 1 194 ? -3.142 4.638 -3.973 1.00 86.88 194 TYR A C 1
ATOM 1593 O O . TYR A 1 194 ? -2.375 4.435 -3.033 1.00 86.88 194 TYR A O 1
ATOM 1601 N N . PHE A 1 195 ? -4.341 5.206 -3.791 1.00 86.88 195 PHE A N 1
ATOM 1602 C CA . PHE A 1 195 ? -4.794 5.661 -2.470 1.00 86.88 195 PHE A CA 1
ATOM 1603 C C . PHE A 1 195 ? -4.904 4.514 -1.462 1.00 86.88 195 PHE A C 1
ATOM 1605 O O . PHE A 1 195 ? -4.556 4.688 -0.291 1.00 86.88 195 PHE A O 1
ATOM 1612 N N . HIS A 1 196 ? -5.329 3.333 -1.919 1.00 88.31 196 HIS A N 1
ATOM 1613 C CA . HIS A 1 196 ? -5.364 2.134 -1.090 1.00 88.31 196 HIS A CA 1
ATOM 1614 C C . HIS A 1 196 ? -3.965 1.742 -0.599 1.00 88.31 196 HIS A C 1
ATOM 1616 O O . HIS A 1 196 ? -3.790 1.526 0.597 1.00 88.31 196 HIS A O 1
ATOM 1622 N N . TRP A 1 197 ? -2.946 1.721 -1.464 1.00 91.25 197 TRP A N 1
ATOM 1623 C CA . TRP A 1 197 ? -1.568 1.392 -1.076 1.00 91.25 197 TRP A CA 1
ATOM 1624 C C . TRP A 1 197 ? -0.975 2.391 -0.091 1.00 91.25 197 TRP A C 1
ATOM 1626 O O . TRP A 1 197 ? -0.307 1.977 0.860 1.00 91.25 197 TRP A O 1
ATOM 1636 N N . LEU A 1 198 ? -1.233 3.688 -0.282 1.00 92.31 198 LEU A N 1
ATOM 1637 C CA . LEU A 1 198 ? -0.806 4.712 0.670 1.00 92.31 198 LEU A CA 1
ATOM 1638 C C . LEU A 1 198 ? -1.462 4.497 2.040 1.00 92.31 198 LEU A C 1
ATOM 1640 O O . LEU A 1 198 ? -0.771 4.420 3.056 1.00 92.31 198 LEU A O 1
ATOM 1644 N N . GLY A 1 199 ? -2.793 4.356 2.061 1.00 91.25 199 GLY A N 1
ATOM 1645 C CA . GLY A 1 199 ? -3.562 4.160 3.287 1.00 91.25 199 GLY A CA 1
ATOM 1646 C C . GLY A 1 199 ? -3.152 2.889 4.025 1.00 91.25 199 GLY A C 1
ATOM 1647 O O . GLY A 1 199 ? -2.869 2.937 5.219 1.00 91.25 199 GLY A O 1
ATOM 1648 N N . TYR A 1 200 ? -3.020 1.772 3.309 1.00 91.31 200 TYR A N 1
ATOM 1649 C CA . TYR A 1 200 ? -2.560 0.505 3.872 1.00 91.31 200 TYR A CA 1
ATOM 1650 C C . TYR A 1 200 ? -1.163 0.615 4.484 1.00 91.31 200 TYR A C 1
ATOM 1652 O O . TYR A 1 200 ? -0.925 0.130 5.588 1.00 91.31 200 TYR A O 1
ATOM 1660 N N . SER A 1 201 ? -0.233 1.279 3.795 1.00 92.19 201 SER A N 1
ATOM 1661 C CA . SER A 1 201 ? 1.132 1.455 4.302 1.00 92.19 201 SER A CA 1
ATOM 1662 C C . SER A 1 201 ? 1.138 2.253 5.609 1.00 92.19 201 SER A C 1
ATOM 1664 O O . SER A 1 201 ? 1.805 1.861 6.562 1.00 92.19 201 SER A O 1
ATOM 1666 N N . LEU A 1 202 ? 0.319 3.306 5.706 1.00 92.38 202 LEU A N 1
ATOM 1667 C CA . LEU A 1 202 ? 0.148 4.078 6.941 1.00 92.38 202 LEU A CA 1
ATOM 1668 C C . LEU A 1 202 ? -0.500 3.266 8.073 1.00 92.38 202 LEU A C 1
ATOM 1670 O O . LEU A 1 202 ? -0.152 3.474 9.233 1.00 92.38 202 LEU A O 1
ATOM 1674 N N . ILE A 1 203 ? -1.415 2.334 7.768 1.00 91.31 203 ILE A N 1
ATOM 1675 C CA . ILE A 1 203 ? -1.970 1.406 8.769 1.00 91.31 203 ILE A CA 1
ATOM 1676 C C . ILE A 1 203 ? -0.846 0.578 9.397 1.00 91.31 203 ILE A C 1
ATOM 1678 O O . ILE A 1 203 ? -0.773 0.490 10.626 1.00 91.31 203 ILE A O 1
ATOM 1682 N N . ILE A 1 204 ? 0.009 -0.017 8.559 1.00 89.25 204 ILE A N 1
ATOM 1683 C CA . ILE A 1 204 ? 1.108 -0.889 8.994 1.00 89.25 204 ILE A CA 1
ATOM 1684 C C . ILE A 1 204 ? 2.145 -0.110 9.810 1.00 89.25 204 ILE A C 1
ATOM 1686 O O . ILE A 1 204 ? 2.556 -0.579 10.868 1.00 89.25 204 ILE A O 1
ATOM 1690 N N . GLU A 1 205 ? 2.504 1.097 9.376 1.00 89.19 205 GLU A N 1
ATOM 1691 C CA . GLU A 1 205 ? 3.472 1.961 10.073 1.00 89.19 205 GLU A CA 1
ATOM 1692 C C . GLU A 1 205 ? 2.854 2.735 11.261 1.00 89.19 205 GLU A C 1
ATOM 1694 O O . GLU A 1 205 ? 3.541 3.458 11.976 1.00 89.19 205 GLU A O 1
ATOM 1699 N N . GLY A 1 206 ? 1.549 2.581 11.518 1.00 86.62 206 GLY A N 1
ATOM 1700 C CA . GLY A 1 206 ? 0.883 3.079 12.727 1.00 86.62 206 GLY A CA 1
ATOM 1701 C C . GLY A 1 206 ? 0.243 4.472 12.636 1.00 86.62 206 GLY A C 1
ATOM 1702 O O . GLY A 1 206 ? -0.423 4.886 13.591 1.00 86.62 206 GLY A O 1
ATOM 1703 N N . SER A 1 207 ? 0.330 5.164 11.499 1.00 88.56 207 SER A N 1
ATOM 1704 C CA . SER A 1 207 ? -0.253 6.499 11.278 1.00 88.56 207 SER A CA 1
ATOM 1705 C C . SER A 1 207 ? -1.753 6.431 10.952 1.00 88.56 207 SER A C 1
ATOM 1707 O O . SER A 1 207 ? -2.201 6.558 9.812 1.00 88.56 207 SER A O 1
ATOM 1709 N N . SER A 1 208 ? -2.562 6.185 11.985 1.00 89.19 208 SER A N 1
ATOM 1710 C CA . SER A 1 208 ? -3.962 5.755 11.818 1.00 89.19 208 SER A CA 1
ATOM 1711 C C . SER A 1 208 ? -4.903 6.875 11.347 1.00 89.19 208 SER A C 1
ATOM 1713 O O . SER A 1 208 ? -5.767 6.625 10.513 1.00 89.19 208 SER A O 1
ATOM 1715 N N . GLU A 1 209 ? -4.725 8.117 11.811 1.00 87.25 209 GLU A N 1
ATOM 1716 C CA . GLU A 1 209 ? -5.559 9.252 11.373 1.00 87.25 209 GLU A CA 1
ATOM 1717 C C . GLU A 1 209 ? -5.362 9.572 9.883 1.00 87.25 209 GLU A C 1
ATOM 1719 O O . GLU A 1 209 ? -6.328 9.811 9.155 1.00 87.25 209 GLU A O 1
ATOM 1724 N N . HIS A 1 210 ? -4.111 9.560 9.412 1.00 87.69 210 HIS A N 1
ATOM 1725 C CA . HIS A 1 210 ? -3.802 9.811 8.007 1.00 87.69 210 HIS A CA 1
ATOM 1726 C C . HIS A 1 210 ? -4.246 8.631 7.132 1.00 87.69 210 HIS A C 1
ATOM 1728 O O . HIS A 1 210 ? -4.875 8.843 6.095 1.00 87.69 210 HIS A O 1
ATOM 1734 N N . ALA A 1 211 ? -4.021 7.396 7.595 1.00 90.12 211 ALA A N 1
ATOM 1735 C CA . ALA A 1 211 ? -4.536 6.203 6.934 1.00 90.12 211 ALA A CA 1
ATOM 1736 C C . ALA A 1 211 ? -6.050 6.285 6.708 1.00 90.12 211 ALA A C 1
ATOM 1738 O O . ALA A 1 211 ? -6.517 6.037 5.601 1.00 90.12 211 ALA A O 1
ATOM 1739 N N . TYR A 1 212 ? -6.812 6.695 7.727 1.00 87.38 212 TYR A N 1
ATOM 1740 C CA . TYR A 1 212 ? -8.265 6.822 7.629 1.00 87.38 212 TYR A CA 1
ATOM 1741 C C . TYR A 1 212 ? -8.691 7.768 6.510 1.00 87.38 212 TYR A C 1
ATOM 1743 O O . TYR A 1 212 ? -9.527 7.397 5.690 1.00 87.38 212 TYR A O 1
ATOM 1751 N N . LYS A 1 213 ? -8.061 8.943 6.398 1.00 84.38 213 LYS A N 1
ATOM 1752 C CA . LYS A 1 213 ? -8.351 9.885 5.307 1.00 84.38 213 LYS A CA 1
ATOM 1753 C C . LYS A 1 213 ? -8.107 9.255 3.933 1.00 84.38 213 LYS A C 1
ATOM 1755 O O . LYS A 1 213 ? -8.978 9.334 3.076 1.00 84.38 213 LYS A O 1
ATOM 1760 N N . LEU A 1 214 ? -6.968 8.587 3.737 1.00 85.88 214 LEU A N 1
ATOM 1761 C CA . LEU A 1 214 ? -6.612 7.992 2.442 1.00 85.88 214 LEU A CA 1
ATOM 1762 C C . LEU A 1 214 ? -7.476 6.785 2.071 1.00 85.88 214 LEU A C 1
ATOM 1764 O O . LEU A 1 214 ? -7.847 6.646 0.909 1.00 85.88 214 LEU A O 1
ATOM 1768 N N . ILE A 1 215 ? -7.839 5.940 3.036 1.00 86.25 215 ILE A N 1
ATOM 1769 C CA . ILE A 1 215 ? -8.746 4.811 2.795 1.00 86.25 215 ILE A CA 1
ATOM 1770 C C . ILE A 1 215 ? -10.155 5.309 2.446 1.00 86.25 215 ILE A C 1
ATOM 1772 O O . ILE A 1 215 ? -10.778 4.783 1.522 1.00 86.25 215 ILE A O 1
ATOM 1776 N N . MET A 1 216 ? -10.642 6.359 3.114 1.00 79.75 216 MET A N 1
ATOM 1777 C CA . MET A 1 216 ? -11.923 6.981 2.759 1.00 79.75 216 MET A CA 1
ATOM 1778 C C . MET A 1 216 ? -11.874 7.631 1.369 1.00 79.75 216 MET A C 1
ATOM 1780 O O . MET A 1 216 ? -12.816 7.483 0.594 1.00 79.75 216 MET A O 1
ATOM 1784 N N . THR A 1 217 ? -10.760 8.272 1.004 1.00 78.38 217 THR A N 1
ATOM 1785 C CA . THR A 1 217 ? -10.521 8.755 -0.364 1.00 78.38 217 THR A CA 1
ATOM 1786 C C . THR A 1 217 ? -10.538 7.619 -1.380 1.00 78.38 217 THR A C 1
ATOM 1788 O O . THR A 1 217 ? -11.201 7.734 -2.409 1.00 78.38 217 THR A O 1
ATOM 1791 N N . ALA A 1 218 ? -9.849 6.509 -1.100 1.00 80.50 218 ALA A N 1
ATOM 1792 C CA . ALA A 1 218 ? -9.847 5.345 -1.978 1.00 80.50 218 ALA A CA 1
ATOM 1793 C C . ALA A 1 218 ? -11.281 4.856 -2.219 1.00 80.50 218 ALA A C 1
ATOM 1795 O O . ALA A 1 218 ? -11.658 4.625 -3.363 1.00 80.50 218 ALA A O 1
ATOM 1796 N N . LEU A 1 219 ? -12.105 4.787 -1.169 1.00 76.25 219 LEU A N 1
ATOM 1797 C CA . LEU A 1 219 ? -13.519 4.434 -1.283 1.00 76.25 219 LEU A CA 1
ATOM 1798 C C . LEU A 1 219 ? -14.309 5.435 -2.148 1.00 76.25 219 LEU A C 1
ATOM 1800 O O . LEU A 1 219 ? -15.094 5.014 -2.991 1.00 76.25 219 LEU A O 1
ATOM 1804 N N . LEU A 1 220 ? -14.083 6.742 -2.004 1.00 73.62 220 LEU A N 1
ATOM 1805 C CA . LEU A 1 220 ? -14.763 7.769 -2.810 1.00 73.62 220 LEU A CA 1
ATOM 1806 C C . LEU A 1 220 ? -14.415 7.696 -4.303 1.00 73.62 220 LEU A C 1
ATOM 1808 O O . LEU A 1 220 ? -15.278 7.920 -5.146 1.00 73.62 220 LEU A O 1
ATOM 1812 N N . VAL A 1 221 ? -13.166 7.365 -4.634 1.00 71.81 221 VAL A N 1
ATOM 1813 C CA . VAL A 1 221 ? -12.682 7.287 -6.025 1.00 71.81 221 VAL A CA 1
ATOM 1814 C C . VAL A 1 221 ? -13.154 6.005 -6.731 1.00 71.81 221 VAL A C 1
ATOM 1816 O O . VAL A 1 221 ? -13.000 5.849 -7.944 1.00 71.81 221 VAL A O 1
ATOM 1819 N N . THR A 1 222 ? -13.761 5.063 -6.007 1.00 68.12 222 THR A N 1
ATOM 1820 C CA . THR A 1 222 ? -14.163 3.781 -6.593 1.00 68.12 222 THR A CA 1
ATOM 1821 C C . THR A 1 222 ? -15.416 3.873 -7.459 1.00 68.12 222 THR A C 1
ATOM 1823 O O . THR A 1 222 ? -16.545 3.740 -6.997 1.00 68.12 222 THR A O 1
ATOM 1826 N N . ASN A 1 223 ? -15.207 3.989 -8.771 1.00 55.03 223 ASN A N 1
ATOM 1827 C CA . ASN A 1 223 ? -16.247 3.804 -9.782 1.00 55.03 223 ASN A CA 1
ATOM 1828 C C . ASN A 1 223 ? -16.566 2.306 -9.967 1.00 55.03 223 ASN A C 1
ATOM 1830 O O . ASN A 1 223 ? -15.995 1.635 -10.820 1.00 55.03 223 ASN A O 1
ATOM 1834 N N . GLU A 1 224 ? -17.462 1.759 -9.140 1.00 55.41 224 GLU A N 1
ATOM 1835 C CA . GLU A 1 224 ? -18.279 0.539 -9.352 1.00 55.41 224 GLU A CA 1
ATOM 1836 C C . GLU A 1 224 ? -17.606 -0.819 -9.713 1.00 55.41 224 GLU A C 1
ATOM 1838 O O . GLU A 1 224 ? -18.307 -1.839 -9.814 1.00 55.41 224 GLU A O 1
ATOM 1843 N N . LYS A 1 225 ? -16.278 -0.887 -9.889 1.00 61.28 225 LYS A N 1
ATOM 1844 C CA . LYS A 1 225 ? -15.527 -2.058 -10.394 1.00 61.28 225 LYS A CA 1
ATOM 1845 C C . LYS A 1 225 ? -14.444 -2.576 -9.435 1.00 61.28 225 LYS A C 1
ATOM 1847 O O . LYS A 1 225 ? -13.432 -3.111 -9.874 1.00 61.28 225 LYS A O 1
ATOM 1852 N N . ILE A 1 226 ? -14.631 -2.455 -8.121 1.00 67.25 226 ILE A N 1
ATOM 1853 C CA . ILE A 1 226 ? -13.694 -3.074 -7.167 1.00 67.25 226 ILE A CA 1
ATOM 1854 C C . ILE A 1 226 ? -13.909 -4.586 -7.154 1.00 67.25 226 ILE A C 1
ATOM 1856 O O . ILE A 1 226 ? -15.034 -5.032 -6.953 1.00 67.25 226 ILE A O 1
ATOM 1860 N N . GLU A 1 227 ? -12.855 -5.386 -7.289 1.00 72.06 227 GLU A N 1
ATOM 1861 C CA . GLU A 1 227 ? -12.940 -6.825 -7.030 1.00 72.06 227 GLU A CA 1
ATOM 1862 C C . GLU A 1 227 ? -13.413 -7.118 -5.599 1.00 72.06 227 GLU A C 1
ATOM 1864 O O . GLU A 1 227 ? -13.006 -6.465 -4.636 1.00 72.06 227 GLU A O 1
ATOM 1869 N N . LEU A 1 228 ? -14.216 -8.169 -5.431 1.00 71.81 228 LEU A N 1
ATOM 1870 C CA . LEU A 1 228 ? -14.803 -8.520 -4.138 1.00 71.81 228 LEU A CA 1
ATOM 1871 C C . LEU A 1 228 ? -13.764 -8.690 -3.013 1.00 71.81 228 LEU A C 1
ATOM 1873 O O . LEU A 1 228 ? -13.984 -8.250 -1.886 1.00 71.81 228 LEU A O 1
ATOM 1877 N N . SER A 1 229 ? -12.619 -9.305 -3.314 1.00 71.88 229 SER A N 1
ATOM 1878 C CA . SER A 1 229 ? -11.530 -9.495 -2.348 1.00 71.88 229 SER A CA 1
ATOM 1879 C C . SER A 1 229 ? -10.908 -8.184 -1.880 1.00 71.88 229 SER A C 1
ATOM 1881 O O . SER A 1 229 ? -10.514 -8.070 -0.720 1.00 71.88 229 SER A O 1
ATOM 1883 N N . THR A 1 230 ? -10.820 -7.207 -2.776 1.00 75.44 230 THR A N 1
ATOM 1884 C CA . THR A 1 230 ? -10.264 -5.884 -2.495 1.00 75.44 230 THR A CA 1
ATOM 1885 C C . THR A 1 230 ? -11.258 -5.054 -1.689 1.00 75.44 230 THR A C 1
ATOM 1887 O O . THR A 1 230 ? -10.878 -4.420 -0.711 1.00 75.44 230 THR A O 1
ATOM 1890 N N . PHE A 1 231 ? -12.551 -5.168 -1.997 1.00 75.25 231 PHE A N 1
ATOM 1891 C CA . PHE A 1 231 ? -13.616 -4.568 -1.196 1.00 75.25 231 PHE A CA 1
ATOM 1892 C C . PHE A 1 231 ? -13.647 -5.109 0.245 1.00 75.25 231 PHE A C 1
ATOM 1894 O O . PHE A 1 231 ? -13.751 -4.344 1.200 1.00 75.25 231 PHE A O 1
ATOM 1901 N N . HIS A 1 232 ? -13.488 -6.423 0.439 1.00 75.88 232 HIS A N 1
ATOM 1902 C CA . HIS A 1 232 ? -13.379 -7.016 1.783 1.00 75.88 232 HIS A CA 1
ATOM 1903 C C . HIS A 1 232 ? -12.190 -6.509 2.584 1.00 75.88 232 HIS A C 1
ATOM 1905 O O . HIS A 1 232 ? -12.283 -6.367 3.804 1.00 75.88 232 HIS A O 1
ATOM 1911 N N . LEU A 1 233 ? -11.068 -6.292 1.905 1.00 79.25 233 LEU A N 1
ATOM 1912 C CA . LEU A 1 233 ? -9.860 -5.778 2.522 1.00 79.25 233 LEU A CA 1
ATOM 1913 C C . LEU A 1 233 ? -10.074 -4.331 3.001 1.00 79.25 233 LEU A C 1
ATOM 1915 O O . LEU A 1 233 ? -9.861 -4.070 4.182 1.00 79.25 233 LEU A O 1
ATOM 1919 N N . LEU A 1 234 ? -10.639 -3.459 2.158 1.00 80.88 234 LEU A N 1
ATOM 1920 C CA . LEU A 1 234 ? -11.021 -2.092 2.546 1.00 80.88 234 LEU A CA 1
ATOM 1921 C C . LEU A 1 234 ? -11.977 -2.068 3.741 1.00 80.88 234 LEU A C 1
ATOM 1923 O O . LEU A 1 234 ? -11.746 -1.344 4.700 1.00 80.88 234 LEU A O 1
ATOM 1927 N N . LEU A 1 235 ? -13.040 -2.881 3.729 1.00 78.69 235 LEU A N 1
ATOM 1928 C CA . LEU A 1 235 ? -13.991 -2.924 4.849 1.00 78.69 235 LEU A CA 1
ATOM 1929 C C . LEU A 1 235 ? -13.311 -3.299 6.168 1.00 78.69 235 LEU A C 1
ATOM 1931 O O . LEU A 1 235 ? -13.640 -2.753 7.217 1.00 78.69 235 LEU A O 1
ATOM 1935 N N . THR A 1 236 ? -12.350 -4.220 6.106 1.00 80.75 236 THR A N 1
ATOM 1936 C CA . THR A 1 236 ? -11.567 -4.644 7.269 1.00 80.75 236 THR A CA 1
ATOM 1937 C C . THR A 1 236 ? -10.673 -3.513 7.783 1.00 80.75 236 THR A C 1
ATOM 1939 O O . THR A 1 236 ? -10.590 -3.288 8.989 1.00 80.75 236 THR A O 1
ATOM 1942 N N . GLU A 1 237 ? -10.019 -2.788 6.876 1.00 86.69 237 GLU A N 1
ATOM 1943 C CA . GLU A 1 237 ? -9.177 -1.631 7.194 1.00 86.69 237 GLU A CA 1
ATOM 1944 C C . GLU A 1 237 ? -9.986 -0.501 7.822 1.00 86.69 237 GLU A C 1
ATOM 1946 O O . GLU A 1 237 ? -9.575 0.052 8.842 1.00 86.69 237 GLU A O 1
ATOM 1951 N N . ILE A 1 238 ? -11.159 -0.193 7.266 1.00 84.19 238 ILE A N 1
ATOM 1952 C CA . ILE A 1 238 ? -12.010 0.851 7.827 1.00 84.19 238 ILE A CA 1
ATOM 1953 C C . ILE A 1 238 ? -12.547 0.415 9.192 1.00 84.19 238 ILE A C 1
ATOM 1955 O O . ILE A 1 238 ? -12.499 1.209 10.123 1.00 84.19 238 ILE A O 1
ATOM 1959 N N . ALA A 1 239 ? -12.978 -0.841 9.362 1.00 82.88 239 ALA A N 1
ATOM 1960 C CA . ALA A 1 239 ? -13.406 -1.348 10.667 1.00 82.88 239 ALA A CA 1
ATOM 1961 C C . ALA A 1 239 ? -12.305 -1.189 11.727 1.00 82.88 239 ALA A C 1
ATOM 1963 O O . ALA A 1 239 ? -12.555 -0.663 12.811 1.00 82.88 239 ALA A O 1
ATOM 1964 N N . TYR A 1 240 ? -11.071 -1.582 11.392 1.00 88.00 240 TYR A N 1
ATOM 1965 C CA . TYR A 1 240 ? -9.910 -1.394 12.260 1.00 88.00 240 TYR A CA 1
ATOM 1966 C C . TYR A 1 240 ? -9.696 0.082 12.616 1.00 88.00 240 TYR A C 1
ATOM 1968 O O . TYR A 1 240 ? -9.559 0.415 13.792 1.00 88.00 240 TYR A O 1
ATOM 1976 N N . LEU A 1 241 ? -9.690 0.974 11.623 1.00 88.06 241 LEU A N 1
ATOM 1977 C CA . LEU A 1 241 ? -9.430 2.399 11.829 1.00 88.06 241 LEU A CA 1
ATOM 1978 C C . LEU A 1 241 ? -10.549 3.096 12.609 1.00 88.06 241 LEU A C 1
ATOM 1980 O O . LEU A 1 241 ? -10.257 3.898 13.492 1.00 88.06 241 LEU A O 1
ATOM 1984 N N . THR A 1 242 ? -11.808 2.756 12.343 1.00 84.88 242 THR A N 1
ATOM 1985 C CA . THR A 1 242 ? -12.974 3.258 13.076 1.00 84.88 242 THR A CA 1
ATOM 1986 C C . THR A 1 242 ? -12.904 2.873 14.549 1.00 84.88 242 THR A C 1
ATOM 1988 O O . THR A 1 242 ? -13.031 3.746 15.407 1.00 84.88 242 THR A O 1
ATOM 1991 N N . LEU A 1 243 ? -12.629 1.597 14.848 1.00 86.00 243 LEU A N 1
ATOM 1992 C CA . LEU A 1 243 ? -12.445 1.138 16.225 1.00 86.00 243 LEU A CA 1
ATOM 1993 C C . LEU A 1 243 ? -11.227 1.797 16.872 1.00 86.00 243 LEU A C 1
ATOM 1995 O O . LEU A 1 243 ? -11.306 2.237 18.006 1.00 86.00 243 LEU A O 1
ATOM 1999 N N . LYS A 1 244 ? -10.101 1.912 16.163 1.00 87.44 244 LYS A N 1
ATOM 2000 C CA . LYS A 1 244 ? -8.875 2.494 16.720 1.00 87.44 244 LYS A CA 1
ATOM 2001 C C . LYS A 1 244 ? -9.015 3.982 17.050 1.00 87.44 244 LYS A C 1
ATOM 2003 O O . LYS A 1 244 ? -8.484 4.436 18.060 1.00 87.44 244 LYS A O 1
ATOM 2008 N N . LEU A 1 245 ? -9.692 4.737 16.188 1.00 86.06 245 LEU A N 1
ATOM 2009 C CA . LEU A 1 245 ? -9.811 6.192 16.290 1.00 86.06 245 LEU A CA 1
ATOM 2010 C C . LEU A 1 245 ? -11.086 6.656 17.011 1.00 86.06 245 LEU A C 1
ATOM 2012 O O . LEU A 1 245 ? -11.213 7.849 17.272 1.00 86.06 245 LEU A O 1
ATOM 2016 N N . ASN A 1 246 ? -12.025 5.754 17.327 1.00 84.31 246 ASN A N 1
ATOM 2017 C CA . ASN A 1 246 ? -13.350 6.088 17.874 1.00 84.31 246 ASN A CA 1
ATOM 2018 C C . ASN A 1 246 ? -14.143 7.079 16.997 1.00 84.31 246 ASN A C 1
ATOM 2020 O O . ASN A 1 246 ? -14.882 7.919 17.508 1.00 84.31 246 ASN A O 1
ATOM 2024 N N . VAL A 1 247 ? -13.963 7.028 15.674 1.00 79.31 247 VAL A N 1
ATOM 2025 C CA . VAL A 1 247 ? -14.582 7.987 14.741 1.00 79.31 247 VAL A CA 1
ATOM 2026 C C . VAL A 1 247 ? -15.950 7.471 14.316 1.00 79.31 247 VAL A C 1
ATOM 2028 O O . VAL A 1 247 ? -15.996 6.363 13.791 1.00 79.31 247 VAL A O 1
ATOM 2031 N N . PRO A 1 248 ? -17.047 8.230 14.488 1.00 67.44 248 PRO A N 1
ATOM 2032 C CA . PRO A 1 248 ? -18.391 7.762 14.165 1.00 67.44 248 PRO A CA 1
ATOM 2033 C C . PRO A 1 248 ? -18.507 7.266 12.716 1.00 67.44 248 PRO A C 1
ATOM 2035 O O . PRO A 1 248 ? -17.971 7.862 11.783 1.00 67.44 248 PRO A O 1
ATOM 2038 N N . TYR A 1 249 ? -19.261 6.182 12.525 1.00 64.06 249 TYR A N 1
ATOM 2039 C CA . TYR A 1 249 ? -19.495 5.544 11.221 1.00 64.06 249 TYR A CA 1
ATOM 2040 C C . TYR A 1 249 ? -20.389 6.380 10.267 1.00 64.06 249 TYR A C 1
ATOM 2042 O O . TYR A 1 249 ? -20.664 5.953 9.150 1.00 64.06 249 TYR A O 1
ATOM 2050 N N . GLU A 1 250 ? -20.819 7.587 10.661 1.00 54.91 250 GLU A N 1
ATOM 2051 C CA . GLU A 1 250 ? -21.830 8.425 9.978 1.00 54.91 250 GLU A CA 1
ATOM 2052 C C . GLU A 1 250 ? -21.551 8.700 8.483 1.00 54.91 250 GLU A C 1
ATOM 2054 O O . GLU A 1 250 ? -22.485 8.925 7.714 1.00 54.91 250 GLU A O 1
ATOM 2059 N N . ASN A 1 251 ? -20.297 8.588 8.032 1.00 48.28 251 ASN A N 1
ATOM 2060 C CA . ASN A 1 251 ? -19.892 8.837 6.642 1.00 48.28 251 ASN A CA 1
ATOM 2061 C C . ASN A 1 251 ? -19.760 7.591 5.750 1.00 48.28 251 ASN A C 1
ATOM 2063 O O . ASN A 1 251 ? -19.440 7.725 4.571 1.00 48.28 251 ASN A O 1
ATOM 2067 N N . MET A 1 252 ? -20.049 6.382 6.236 1.00 52.91 252 MET A N 1
ATOM 2068 C CA . MET A 1 252 ? -20.093 5.178 5.386 1.00 52.91 252 MET A CA 1
ATOM 2069 C C . MET A 1 252 ? -21.440 5.026 4.655 1.00 52.91 252 MET A C 1
ATOM 2071 O O . MET A 1 252 ? -21.957 3.928 4.445 1.00 52.91 252 MET A O 1
ATOM 2075 N N . SER A 1 253 ? -22.010 6.148 4.222 1.00 51.34 253 SER A N 1
ATOM 2076 C CA . SER A 1 253 ? -23.155 6.191 3.312 1.00 51.34 253 SER A CA 1
ATOM 2077 C C . SER A 1 253 ? -22.678 5.983 1.868 1.00 51.34 253 SER A C 1
ATOM 2079 O O . SER A 1 253 ? -22.929 6.820 1.010 1.00 51.34 253 SER A O 1
ATOM 2081 N N . ILE A 1 254 ? -21.901 4.929 1.585 1.00 47.81 254 ILE A N 1
ATOM 2082 C CA . ILE A 1 254 ? -21.311 4.707 0.254 1.00 47.81 254 ILE A CA 1
ATOM 2083 C C . ILE A 1 254 ? -21.439 3.231 -0.142 1.00 47.81 254 ILE A C 1
ATOM 2085 O O . ILE A 1 254 ? -20.688 2.370 0.302 1.00 47.81 254 ILE A O 1
ATOM 2089 N N . ILE A 1 255 ? -22.430 2.985 -1.006 1.00 51.28 255 ILE A N 1
ATOM 2090 C CA . ILE A 1 255 ? -22.491 1.937 -2.041 1.00 51.28 255 ILE A CA 1
ATOM 2091 C C . ILE A 1 255 ? -22.149 0.524 -1.544 1.00 51.28 255 ILE A C 1
ATOM 2093 O O . ILE A 1 255 ? -21.165 -0.104 -1.927 1.00 51.28 255 ILE A O 1
ATOM 2097 N N . ILE A 1 256 ? -23.049 -0.032 -0.739 1.00 49.84 256 ILE A N 1
ATOM 2098 C CA . ILE A 1 256 ? -23.023 -1.438 -0.333 1.00 49.84 256 ILE A CA 1
ATOM 2099 C C . ILE A 1 256 ? -24.236 -2.146 -0.953 1.00 49.84 256 ILE A C 1
ATOM 2101 O O . ILE A 1 256 ? -25.149 -2.589 -0.265 1.00 49.84 256 ILE A O 1
ATOM 2105 N N . LEU A 1 257 ? -24.285 -2.208 -2.286 1.00 47.34 257 LEU A N 1
ATOM 2106 C CA . LEU A 1 257 ? -25.382 -2.877 -3.009 1.00 47.34 257 LEU A CA 1
ATOM 2107 C C . LEU A 1 257 ? -24.931 -3.918 -4.041 1.00 47.34 257 LEU A C 1
ATOM 2109 O O . LEU A 1 257 ? -25.770 -4.517 -4.703 1.00 47.34 257 LEU A O 1
ATOM 2113 N N . LYS A 1 258 ? -23.630 -4.215 -4.156 1.00 49.06 258 LYS A N 1
ATOM 2114 C CA . LYS A 1 258 ? -23.134 -5.135 -5.201 1.00 49.06 258 LYS A CA 1
ATOM 2115 C C . LYS A 1 258 ? -22.590 -6.472 -4.690 1.00 49.06 258 LYS A C 1
ATOM 2117 O O . LYS A 1 258 ? -22.464 -7.417 -5.463 1.00 49.06 258 LYS A O 1
ATOM 2122 N N . TYR A 1 259 ? -22.308 -6.596 -3.391 1.00 52.88 259 TYR A N 1
ATOM 2123 C CA . TYR A 1 259 ? -21.540 -7.723 -2.857 1.00 52.88 259 TYR A CA 1
ATOM 2124 C C . TYR A 1 259 ? -22.257 -8.453 -1.712 1.00 52.88 259 TYR A C 1
ATOM 2126 O O . TYR A 1 259 ? -22.100 -8.117 -0.539 1.00 52.88 259 TYR A O 1
ATOM 2134 N N . ARG A 1 260 ? -23.013 -9.510 -2.051 1.00 55.34 260 ARG A N 1
ATOM 2135 C CA . ARG A 1 260 ? -23.601 -10.460 -1.084 1.00 55.34 260 ARG A CA 1
ATOM 2136 C C . ARG A 1 260 ? -22.497 -11.257 -0.387 1.00 55.34 260 ARG A C 1
ATOM 2138 O O . ARG A 1 260 ? -22.092 -12.315 -0.866 1.00 55.34 260 ARG A O 1
ATOM 2145 N N . THR A 1 261 ? -21.975 -10.758 0.731 1.00 63.78 261 THR A N 1
ATOM 2146 C CA . THR A 1 261 ? -20.903 -11.444 1.471 1.00 63.78 261 THR A CA 1
ATOM 2147 C C . THR A 1 261 ? -21.212 -11.551 2.951 1.00 63.78 261 THR A C 1
ATOM 2149 O O . THR A 1 261 ? -21.883 -10.689 3.498 1.00 63.78 261 THR A O 1
ATOM 2152 N N . LYS A 1 262 ? -20.700 -12.601 3.609 1.00 67.50 262 LYS A N 1
ATOM 2153 C CA . LYS A 1 262 ? -20.870 -12.801 5.059 1.00 67.50 262 LYS A CA 1
ATOM 2154 C C . LYS A 1 262 ? -20.034 -11.839 5.907 1.00 67.50 262 LYS A C 1
ATOM 2156 O O . LYS A 1 262 ? -20.387 -11.605 7.052 1.00 67.50 262 LYS A O 1
ATOM 2161 N N . LEU A 1 263 ? -18.933 -11.307 5.367 1.00 69.94 263 LEU A N 1
ATOM 2162 C CA . LEU A 1 263 ? -18.011 -10.446 6.114 1.00 69.94 263 LEU A CA 1
ATOM 2163 C C . LEU A 1 263 ? -18.604 -9.060 6.372 1.00 69.94 263 LEU A C 1
ATOM 2165 O O . LEU A 1 263 ? -18.475 -8.526 7.464 1.00 69.94 263 LEU A O 1
ATOM 2169 N N . LEU A 1 264 ? -19.275 -8.502 5.370 1.00 72.94 264 LEU A N 1
ATOM 2170 C CA . LEU A 1 264 ? -19.841 -7.165 5.433 1.00 72.94 264 LEU A CA 1
ATOM 2171 C C . LEU A 1 264 ? -20.881 -7.007 6.566 1.00 72.94 264 LEU A C 1
ATOM 2173 O O . LEU A 1 264 ? -20.676 -6.121 7.388 1.00 72.94 264 LEU A O 1
ATOM 2177 N N . PRO A 1 265 ? -21.930 -7.852 6.683 1.00 73.88 265 PRO A N 1
ATOM 2178 C CA . PRO A 1 265 ? -22.854 -7.788 7.813 1.00 73.88 265 PRO A CA 1
ATOM 2179 C C . PRO A 1 265 ? -22.132 -7.870 9.156 1.00 73.88 265 PRO A C 1
ATOM 2181 O O . PRO A 1 265 ? -22.439 -7.102 10.049 1.00 73.88 265 PRO A O 1
ATOM 2184 N N . ARG A 1 266 ? -21.094 -8.710 9.274 1.00 77.62 266 ARG A N 1
ATOM 2185 C CA . ARG A 1 266 ? -20.319 -8.837 10.518 1.00 77.62 266 ARG A CA 1
ATOM 2186 C C . ARG A 1 266 ? -19.525 -7.583 10.859 1.00 77.62 266 ARG A C 1
ATOM 2188 O O . ARG A 1 266 ? -19.472 -7.210 12.022 1.00 77.62 266 ARG A O 1
ATOM 2195 N N . VAL A 1 267 ? -18.917 -6.933 9.868 1.00 78.69 267 VAL A N 1
ATOM 2196 C CA . VAL A 1 267 ? -18.242 -5.643 10.068 1.00 78.69 267 VAL A CA 1
ATOM 2197 C C . VAL A 1 267 ? -19.248 -4.591 10.533 1.00 78.69 267 VAL A C 1
ATOM 2199 O O . VAL A 1 267 ? -18.979 -3.884 11.499 1.00 78.69 267 VAL A O 1
ATOM 2202 N N . LEU A 1 268 ? -20.423 -4.528 9.901 1.00 78.56 268 LEU A N 1
ATOM 2203 C CA . LEU A 1 268 ? -21.492 -3.617 10.312 1.00 78.56 268 LEU A CA 1
ATOM 2204 C C . LEU A 1 268 ? -21.988 -3.925 11.730 1.00 78.56 268 LEU A C 1
ATOM 2206 O O . LEU A 1 268 ? -22.100 -3.000 12.527 1.00 78.56 268 LEU A O 1
ATOM 2210 N N . ASP A 1 269 ? -22.190 -5.200 12.071 1.00 83.06 269 ASP A N 1
ATOM 2211 C CA . ASP A 1 269 ? -22.591 -5.639 13.410 1.00 83.06 269 ASP A CA 1
ATOM 2212 C C . ASP A 1 269 ? -21.550 -5.225 14.457 1.00 83.06 269 ASP A C 1
ATOM 2214 O O . ASP A 1 269 ? -21.910 -4.714 15.511 1.00 83.06 269 ASP A O 1
ATOM 2218 N N . ILE A 1 270 ? -20.250 -5.403 14.191 1.00 85.31 270 ILE A N 1
ATOM 2219 C CA . ILE A 1 270 ? -19.178 -4.974 15.108 1.00 85.31 270 ILE A CA 1
ATOM 2220 C C . ILE A 1 270 ? -19.268 -3.476 15.375 1.00 85.31 270 ILE A C 1
ATOM 2222 O O . ILE A 1 270 ? -19.245 -3.058 16.531 1.00 85.31 270 ILE A O 1
ATOM 2226 N N . LEU A 1 271 ? -19.366 -2.675 14.314 1.00 83.12 271 LEU A N 1
ATOM 2227 C CA . LEU A 1 271 ? -19.417 -1.223 14.434 1.00 83.12 271 LEU A CA 1
ATOM 2228 C C . LEU A 1 271 ? -20.695 -0.784 15.151 1.00 83.12 271 LEU A C 1
ATOM 2230 O O . LEU A 1 271 ? -20.632 0.019 16.077 1.00 83.12 271 LEU A O 1
ATOM 2234 N N . GLN A 1 272 ? -21.841 -1.364 14.799 1.00 84.56 272 GLN A N 1
ATOM 2235 C CA . GLN A 1 272 ? -23.108 -1.104 15.472 1.00 84.56 272 GLN A CA 1
ATOM 2236 C C . GLN A 1 272 ? -23.026 -1.446 16.963 1.00 84.56 272 GLN A C 1
ATOM 2238 O O . GLN A 1 272 ? -23.325 -0.590 17.788 1.00 84.56 272 GLN A O 1
ATOM 2243 N N . ASN A 1 273 ? -22.566 -2.648 17.316 1.00 85.50 273 ASN A N 1
ATOM 2244 C CA . ASN A 1 273 ? -22.440 -3.099 18.704 1.00 85.50 273 ASN A CA 1
ATOM 2245 C C . ASN A 1 273 ? -21.473 -2.227 19.516 1.00 85.50 273 ASN A C 1
ATOM 2247 O O . ASN A 1 273 ? -21.699 -1.971 20.699 1.00 85.50 273 ASN A O 1
ATOM 2251 N N . PHE A 1 274 ? -20.416 -1.725 18.872 1.00 85.44 274 PHE A N 1
ATOM 2252 C CA . PHE A 1 274 ? -19.488 -0.782 19.484 1.00 85.44 274 PHE A CA 1
ATOM 2253 C C . PHE A 1 274 ? -20.178 0.536 19.868 1.00 85.44 274 PHE A C 1
ATOM 2255 O O . PHE A 1 274 ? -19.994 1.023 20.985 1.00 85.44 274 PHE A O 1
ATOM 2262 N N . TYR A 1 275 ? -21.025 1.084 18.990 1.00 82.38 275 TYR A N 1
ATOM 2263 C CA . TYR A 1 275 ? -21.746 2.338 19.246 1.00 82.38 275 TYR A CA 1
ATOM 2264 C C . TYR A 1 275 ? -23.013 2.183 20.095 1.00 82.38 275 TYR A C 1
ATOM 2266 O O . TYR A 1 275 ? -23.400 3.134 20.769 1.00 82.38 275 TYR A O 1
ATOM 2274 N N . THR A 1 276 ? -23.648 1.008 20.113 1.00 83.81 276 THR A N 1
ATOM 2275 C CA . THR A 1 276 ? -24.761 0.706 21.033 1.00 83.81 276 THR A CA 1
ATOM 2276 C C . THR A 1 276 ? -24.289 0.265 22.418 1.00 83.81 276 THR A C 1
ATOM 2278 O O . THR A 1 276 ? -25.108 0.042 23.312 1.00 83.81 276 THR A O 1
ATOM 2281 N N . TYR A 1 277 ? -22.974 0.156 22.619 1.00 83.94 277 TYR A N 1
ATOM 2282 C CA . TYR A 1 277 ? -22.358 -0.342 23.845 1.00 83.94 277 TYR A CA 1
ATOM 2283 C C . TYR A 1 277 ? -22.812 -1.765 24.221 1.00 83.94 277 TYR A C 1
ATOM 2285 O O . TYR A 1 277 ? -22.868 -2.116 25.413 1.00 83.94 277 TYR A O 1
ATOM 2293 N N . ASP A 1 278 ? -23.140 -2.572 23.205 1.00 85.19 278 ASP A N 1
ATOM 2294 C CA . ASP A 1 278 ? -23.431 -3.998 23.330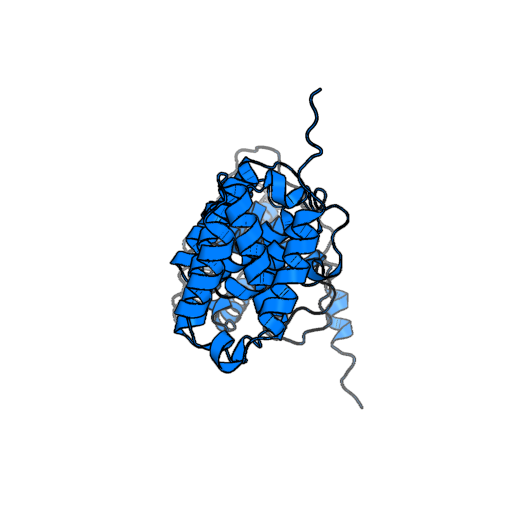 1.00 85.19 278 ASP A CA 1
ATOM 2295 C C . ASP A 1 278 ? -22.128 -4.795 23.261 1.00 85.19 278 ASP A C 1
ATOM 2297 O O . ASP A 1 278 ? -21.660 -5.258 22.220 1.00 85.19 278 ASP A O 1
ATOM 2301 N N . TYR A 1 279 ? -21.526 -4.921 24.432 1.00 80.94 279 TYR A N 1
ATOM 2302 C CA . TYR A 1 279 ? -20.240 -5.563 24.627 1.00 80.94 279 TYR A CA 1
ATOM 2303 C C . TYR A 1 279 ? -20.221 -7.057 24.249 1.00 80.94 279 TYR A C 1
ATOM 2305 O O . TYR A 1 279 ? -19.244 -7.533 23.669 1.00 80.94 279 TYR A O 1
ATOM 2313 N N . GLU A 1 280 ? -21.283 -7.807 24.552 1.00 81.62 280 GLU A N 1
ATOM 2314 C CA . GLU A 1 280 ? -21.311 -9.253 24.308 1.00 81.62 280 GLU A CA 1
ATOM 2315 C C . GLU A 1 280 ? -21.435 -9.551 22.811 1.00 81.62 280 GLU A C 1
ATOM 2317 O O . GLU A 1 280 ? -20.656 -10.337 22.257 1.00 81.62 280 GLU A O 1
ATOM 2322 N N . SER A 1 281 ? -22.355 -8.855 22.137 1.00 87.88 281 SER A N 1
ATOM 2323 C CA . SER A 1 281 ? -22.508 -8.954 20.686 1.00 87.88 281 SER A CA 1
ATOM 2324 C C . SER A 1 281 ? -21.271 -8.432 19.954 1.00 87.88 281 SER A C 1
ATOM 2326 O O . SER A 1 281 ? -20.888 -8.999 18.925 1.00 87.88 281 SER A O 1
ATOM 2328 N N . PHE A 1 282 ? -20.599 -7.402 20.488 1.00 88.75 282 PHE A N 1
ATOM 2329 C CA . PHE A 1 282 ? -19.322 -6.918 19.960 1.00 88.75 282 PHE A CA 1
ATOM 2330 C C . PHE A 1 282 ? -18.255 -8.018 19.981 1.00 88.75 282 PHE A C 1
ATOM 2332 O O . PHE A 1 282 ? -17.686 -8.321 18.932 1.00 88.75 282 PHE A O 1
ATOM 2339 N N . LEU A 1 283 ? -18.017 -8.662 21.131 1.00 85.69 283 LEU A N 1
ATOM 2340 C CA . LEU A 1 283 ? -16.984 -9.697 21.258 1.00 85.69 283 LEU A CA 1
ATOM 2341 C C . LEU A 1 283 ? -17.252 -10.897 20.340 1.00 85.69 283 LEU A C 1
ATOM 2343 O O . LEU A 1 283 ? -16.341 -11.391 19.666 1.00 85.69 283 LEU A O 1
ATOM 2347 N N . CYS A 1 284 ? -18.507 -11.350 20.285 1.00 84.75 284 CYS A N 1
ATOM 2348 C CA . CYS A 1 284 ? -18.908 -12.459 19.425 1.00 84.75 284 CYS A CA 1
ATOM 2349 C C . CYS A 1 284 ? -18.666 -12.128 17.944 1.00 84.75 284 CYS A C 1
ATOM 2351 O O . CYS A 1 284 ? -17.977 -12.874 17.242 1.00 84.75 284 CYS A O 1
ATOM 2353 N N . ASN A 1 285 ? -19.167 -10.982 17.469 1.00 85.19 285 ASN A N 1
ATOM 2354 C CA . ASN A 1 285 ? -19.017 -10.594 16.068 1.00 85.19 285 ASN A CA 1
ATOM 2355 C C . ASN A 1 285 ? -17.562 -10.277 15.699 1.00 85.19 285 ASN A C 1
ATOM 2357 O O . ASN A 1 285 ? -17.135 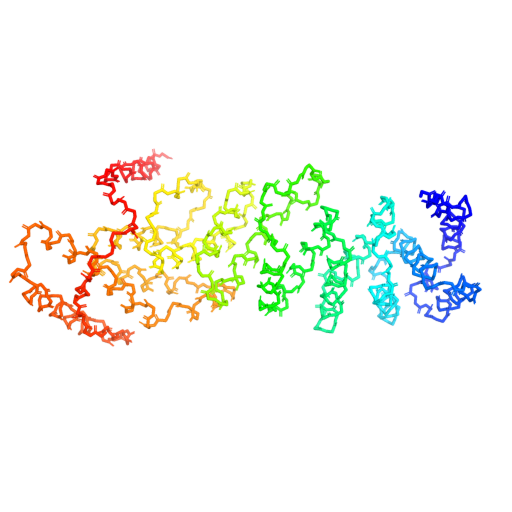-10.654 14.609 1.00 85.19 285 ASN A O 1
ATOM 2361 N N . TYR A 1 286 ? -16.782 -9.678 16.607 1.00 86.38 286 TYR A N 1
ATOM 2362 C CA . TYR A 1 286 ? -15.344 -9.457 16.426 1.00 86.38 286 TYR A CA 1
ATOM 2363 C C . TYR A 1 286 ? -14.613 -10.782 16.192 1.00 86.38 286 TYR A C 1
ATOM 2365 O O . TYR A 1 286 ? -13.885 -10.933 15.209 1.00 86.38 286 TYR A O 1
ATOM 2373 N N . THR A 1 287 ? -14.866 -11.774 17.047 1.00 82.50 287 THR A N 1
ATOM 2374 C CA . THR A 1 287 ? -14.251 -13.105 16.936 1.00 82.50 287 THR A CA 1
ATOM 2375 C C . THR A 1 287 ? -14.644 -13.785 15.622 1.00 82.50 287 THR A C 1
ATOM 2377 O O . THR A 1 287 ? -13.789 -14.306 14.904 1.00 82.50 287 THR A O 1
ATOM 2380 N N . LEU A 1 288 ? -15.925 -13.720 15.243 1.00 82.19 288 LEU A N 1
ATOM 2381 C CA . LEU A 1 288 ? -16.412 -14.265 13.972 1.00 82.19 288 LEU A CA 1
ATOM 2382 C C . LEU A 1 288 ? -15.802 -13.566 12.748 1.00 82.19 288 LEU A C 1
ATOM 2384 O O . LEU A 1 288 ? -15.492 -14.234 11.761 1.00 82.19 288 LEU A O 1
ATOM 2388 N N . MET A 1 289 ? -15.612 -12.245 12.791 1.00 83.19 289 MET A N 1
ATOM 2389 C CA . MET A 1 289 ? -14.957 -11.494 11.716 1.00 83.19 289 MET A CA 1
ATOM 2390 C C . MET A 1 289 ? -13.511 -11.957 11.526 1.00 83.19 289 MET A C 1
ATOM 2392 O O . MET A 1 289 ? -13.126 -12.273 10.400 1.00 83.19 289 MET A O 1
ATOM 2396 N N . VAL A 1 290 ? -12.740 -12.060 12.613 1.00 81.00 290 VAL A N 1
ATOM 2397 C CA . VAL A 1 290 ? -11.348 -12.542 12.582 1.00 81.00 290 VAL A CA 1
ATOM 2398 C C . VAL A 1 290 ? -11.269 -13.951 11.978 1.00 81.00 290 VAL A C 1
ATOM 2400 O O . VAL A 1 290 ? -10.439 -14.204 11.104 1.00 81.00 290 VAL A O 1
ATOM 2403 N N . LEU A 1 291 ? -12.186 -14.852 12.355 1.00 78.31 291 LEU A N 1
ATOM 2404 C CA . LEU A 1 291 ? -12.281 -16.211 11.797 1.00 78.31 291 LEU A CA 1
ATOM 2405 C C . LEU A 1 291 ? -12.660 -16.245 10.305 1.00 78.31 291 LEU A C 1
ATOM 2407 O O . LEU A 1 291 ? -12.401 -17.234 9.612 1.00 78.31 291 LEU A O 1
ATOM 2411 N N . HIS A 1 292 ? -13.284 -15.188 9.787 1.00 76.81 292 HIS A N 1
ATOM 2412 C CA . HIS A 1 292 ? -13.692 -15.091 8.388 1.00 76.81 292 HIS A CA 1
ATOM 2413 C C . HIS A 1 292 ? -12.601 -14.565 7.445 1.00 76.81 292 HIS A C 1
ATOM 2415 O O . HIS A 1 292 ? -12.798 -14.622 6.226 1.00 76.81 292 HIS A O 1
ATOM 2421 N N . PHE A 1 293 ? -11.442 -14.127 7.945 1.00 74.25 293 PHE A N 1
ATOM 2422 C CA . PHE A 1 293 ? -10.323 -13.723 7.091 1.00 74.25 293 PHE A CA 1
ATOM 2423 C C . PHE A 1 293 ? -9.651 -14.938 6.437 1.00 74.25 293 PHE A C 1
ATOM 2425 O O . PHE A 1 293 ? -9.095 -15.811 7.100 1.00 74.25 293 PHE A O 1
ATOM 2432 N N . LYS A 1 294 ? -9.701 -15.002 5.098 1.00 69.00 294 LYS A N 1
ATOM 2433 C CA . LYS A 1 294 ? -9.232 -16.164 4.315 1.00 69.00 294 LYS A CA 1
ATOM 2434 C C . LYS A 1 294 ? -8.077 -15.848 3.360 1.00 69.00 294 LYS A C 1
ATOM 2436 O O . LYS A 1 294 ? -7.295 -16.744 3.048 1.00 69.00 294 LYS A O 1
ATOM 2441 N N . ASN A 1 295 ? -7.940 -14.607 2.887 1.00 67.25 295 ASN A N 1
ATOM 2442 C CA . ASN A 1 295 ? -6.945 -14.236 1.870 1.00 67.25 295 ASN A CA 1
ATOM 2443 C C . ASN A 1 295 ? -5.584 -13.846 2.493 1.00 67.25 295 ASN A C 1
ATOM 2445 O O . ASN A 1 295 ? -5.532 -13.242 3.559 1.00 67.25 295 ASN A O 1
ATOM 2449 N N . LYS A 1 296 ? -4.468 -14.135 1.804 1.00 67.00 296 LYS A N 1
ATOM 2450 C CA . LYS A 1 296 ? -3.093 -13.764 2.194 1.00 67.00 296 LYS A CA 1
ATOM 2451 C C . LYS A 1 296 ? -2.931 -12.278 2.557 1.00 67.00 296 LYS A C 1
ATOM 2453 O O . LYS A 1 296 ? -2.243 -11.993 3.528 1.00 67.00 296 LYS A O 1
ATOM 2458 N N . ARG A 1 297 ? -3.571 -11.343 1.838 1.00 65.19 297 ARG A N 1
ATOM 2459 C CA . ARG A 1 297 ? -3.514 -9.902 2.183 1.00 65.19 297 ARG A CA 1
ATOM 2460 C C . ARG A 1 297 ? -4.256 -9.587 3.488 1.00 65.19 297 ARG A C 1
ATOM 2462 O O . ARG A 1 297 ? -3.736 -8.872 4.331 1.00 65.19 297 ARG A O 1
ATOM 2469 N N . GLN A 1 298 ? -5.405 -10.223 3.718 1.00 68.06 298 GLN A N 1
ATOM 2470 C CA . GLN A 1 298 ? -6.133 -10.126 4.992 1.00 68.06 298 GLN A CA 1
ATOM 2471 C C . GLN A 1 298 ? -5.334 -10.733 6.158 1.00 68.06 298 GLN A C 1
ATOM 2473 O O . GLN A 1 298 ? -5.452 -10.274 7.288 1.00 68.06 298 GLN A O 1
ATOM 2478 N N . LYS A 1 299 ? -4.475 -11.730 5.897 1.00 68.19 299 LYS A N 1
ATOM 2479 C CA . LYS A 1 299 ? -3.592 -12.297 6.929 1.00 68.19 299 LYS A CA 1
ATOM 2480 C C . LYS A 1 299 ? -2.532 -11.322 7.434 1.00 68.19 299 LYS A C 1
ATOM 2482 O O . LYS A 1 299 ? -2.099 -11.467 8.568 1.00 68.19 299 LYS A O 1
ATOM 2487 N N . LEU A 1 300 ? -2.118 -10.342 6.633 1.00 68.88 300 LEU A N 1
ATOM 2488 C CA . LEU A 1 300 ? -1.256 -9.274 7.140 1.00 68.88 300 LEU A CA 1
ATOM 2489 C C . LEU A 1 300 ? -2.044 -8.375 8.103 1.00 68.88 300 LEU A C 1
ATOM 2491 O O . LEU A 1 300 ? -1.572 -8.114 9.204 1.00 68.88 300 LEU A O 1
ATOM 2495 N N . MET A 1 301 ? -3.284 -8.018 7.757 1.00 72.56 301 MET A N 1
ATOM 2496 C CA . MET A 1 301 ? -4.190 -7.285 8.654 1.00 72.56 301 MET A CA 1
ATOM 2497 C C . MET A 1 301 ? -4.530 -8.052 9.942 1.00 72.56 301 MET A C 1
ATOM 2499 O O . MET A 1 301 ? -4.685 -7.419 10.981 1.00 72.56 301 MET A O 1
ATOM 2503 N N . LEU A 1 302 ? -4.572 -9.395 9.932 1.00 73.12 302 LEU A N 1
ATOM 2504 C CA . LEU A 1 302 ? -4.746 -10.205 11.155 1.00 73.12 302 LEU A CA 1
ATOM 2505 C C . LEU A 1 302 ? -3.718 -9.866 12.241 1.00 73.12 302 LEU A C 1
ATOM 2507 O O . LEU A 1 302 ? -4.055 -9.916 13.419 1.00 73.12 302 LEU A O 1
ATOM 2511 N N . SER A 1 303 ? -2.492 -9.495 11.858 1.00 78.81 303 SER A N 1
ATOM 2512 C CA . SER A 1 303 ? -1.459 -9.099 12.826 1.00 78.81 303 SER A CA 1
ATOM 2513 C C . SER A 1 303 ? -1.831 -7.857 13.644 1.00 78.81 303 SER A C 1
ATOM 2515 O O . SER A 1 303 ? -1.272 -7.658 14.718 1.00 78.81 303 SER A O 1
ATOM 2517 N N . LEU A 1 304 ? -2.789 -7.050 13.176 1.00 82.31 304 LEU A N 1
ATOM 2518 C CA . LEU A 1 304 ? -3.278 -5.858 13.867 1.00 82.31 304 LEU A CA 1
ATOM 2519 C C . LEU A 1 304 ? -4.436 -6.176 14.823 1.00 82.31 304 LEU A C 1
ATOM 2521 O O . LEU A 1 304 ? -4.545 -5.558 15.883 1.00 82.31 304 LEU A O 1
ATOM 2525 N N . PHE A 1 305 ? -5.263 -7.176 14.497 1.00 82.94 305 PHE A N 1
ATOM 2526 C CA . PHE A 1 305 ? -6.386 -7.650 15.319 1.00 82.94 305 PHE A CA 1
ATOM 2527 C C . PHE A 1 305 ? -5.911 -8.579 16.445 1.00 82.94 305 PHE A C 1
ATOM 2529 O O . PHE A 1 305 ? -6.331 -9.728 16.570 1.00 82.94 305 PHE A O 1
ATOM 2536 N N . THR A 1 306 ? -5.007 -8.068 17.273 1.00 85.06 306 THR A N 1
ATOM 2537 C CA . THR A 1 306 ? -4.442 -8.786 18.421 1.00 85.06 306 THR A CA 1
ATOM 2538 C C . THR A 1 306 ? -5.390 -8.786 19.619 1.00 85.06 306 THR A C 1
ATOM 2540 O O . THR A 1 306 ? -6.293 -7.956 19.716 1.00 85.06 306 THR A O 1
ATOM 2543 N N . GLU A 1 307 ? -5.134 -9.655 20.597 1.00 84.19 307 GLU A N 1
ATOM 2544 C CA . GLU A 1 307 ? -5.803 -9.613 21.907 1.00 84.19 307 GLU A CA 1
ATOM 2545 C C . GLU A 1 307 ? -5.643 -8.246 22.598 1.00 84.19 307 GLU A C 1
ATOM 2547 O O . GLU A 1 307 ? -6.571 -7.740 23.231 1.00 84.19 307 GLU A O 1
ATOM 2552 N N . LYS A 1 308 ? -4.486 -7.592 22.413 1.00 87.94 308 LYS A N 1
ATOM 2553 C CA . LYS A 1 308 ? -4.251 -6.228 22.906 1.00 87.94 308 LYS A CA 1
ATOM 2554 C C . LYS A 1 308 ? -5.187 -5.222 22.244 1.00 87.94 308 LYS A C 1
ATOM 2556 O O . LYS A 1 308 ? -5.731 -4.365 22.933 1.00 87.94 308 LYS A O 1
ATOM 2561 N N . PHE A 1 309 ? -5.377 -5.326 20.929 1.00 88.88 309 PHE A N 1
ATOM 2562 C CA . PHE A 1 309 ? -6.298 -4.456 20.200 1.00 88.88 309 PHE A CA 1
ATOM 2563 C C . PHE A 1 309 ? -7.752 -4.711 20.609 1.00 88.88 309 PHE A C 1
ATOM 2565 O O . PHE A 1 309 ? -8.489 -3.764 20.855 1.00 88.88 309 PHE A O 1
ATOM 2572 N N . LEU A 1 310 ? -8.135 -5.977 20.785 1.00 89.06 310 LEU A N 1
ATOM 2573 C CA . LEU A 1 310 ? -9.452 -6.352 21.295 1.00 89.06 310 LEU A CA 1
ATOM 2574 C C . LEU A 1 310 ? -9.714 -5.754 22.685 1.00 89.06 310 LEU A C 1
ATOM 2576 O O . LEU A 1 310 ? -10.736 -5.103 22.892 1.00 89.06 310 LEU A O 1
ATOM 2580 N N . THR A 1 311 ? -8.768 -5.917 23.615 1.00 89.25 311 THR A N 1
ATOM 2581 C CA . THR A 1 311 ? -8.850 -5.337 24.966 1.00 89.25 311 THR A CA 1
ATOM 2582 C C . THR A 1 311 ? -8.975 -3.817 24.901 1.00 89.25 311 THR A C 1
ATOM 2584 O O . THR A 1 311 ? -9.831 -3.241 25.568 1.00 89.25 311 THR A O 1
ATOM 2587 N N . PHE A 1 312 ? -8.173 -3.170 24.049 1.00 91.12 312 PHE A N 1
ATOM 2588 C CA . PHE A 1 312 ? -8.248 -1.731 23.809 1.00 91.12 312 PHE A CA 1
ATOM 2589 C C . PHE A 1 312 ? -9.643 -1.298 23.332 1.00 91.12 312 PHE A C 1
ATOM 2591 O O . PHE A 1 312 ? -10.240 -0.409 23.937 1.00 91.12 312 PHE A O 1
ATOM 2598 N N . SER A 1 313 ? -10.193 -1.939 22.295 1.00 89.88 313 SER A N 1
ATOM 2599 C CA . SER A 1 313 ? -11.517 -1.595 21.759 1.00 89.88 313 SER A CA 1
ATOM 2600 C C . SER A 1 313 ? -12.622 -1.803 22.795 1.00 89.88 313 SER A C 1
ATOM 2602 O O . SER A 1 313 ? -13.535 -0.992 22.910 1.00 89.88 313 SER A O 1
ATOM 2604 N N . ILE A 1 314 ? -12.522 -2.858 23.599 1.00 89.56 314 ILE A N 1
ATOM 2605 C CA . ILE A 1 314 ? -13.476 -3.143 24.673 1.00 89.56 314 ILE A CA 1
ATOM 2606 C C . ILE A 1 314 ? -13.416 -2.073 25.759 1.00 89.56 314 ILE A C 1
ATOM 2608 O O . ILE A 1 314 ? -14.450 -1.539 26.155 1.00 89.56 314 ILE A O 1
ATOM 2612 N N . HIS A 1 315 ? -12.218 -1.717 26.220 1.00 91.56 315 HIS A N 1
ATOM 2613 C CA . HIS A 1 315 ? -12.046 -0.647 27.203 1.00 91.56 315 HIS A CA 1
ATOM 2614 C C . HIS A 1 315 ? -12.556 0.691 26.672 1.00 91.56 315 HIS A C 1
ATOM 2616 O O . HIS A 1 315 ? -13.167 1.446 27.419 1.00 91.56 315 HIS A O 1
ATOM 2622 N N . GLN A 1 316 ? -12.383 0.970 25.382 1.00 90.00 316 GLN A N 1
ATOM 2623 C CA . GLN A 1 316 ? -12.914 2.177 24.758 1.00 90.00 316 GLN A CA 1
ATOM 2624 C C . GLN A 1 316 ? -14.449 2.186 24.691 1.00 90.00 316 GLN A C 1
ATOM 2626 O O . GLN A 1 316 ? -15.070 3.198 25.013 1.00 90.00 316 GLN A O 1
ATOM 2631 N N . LEU A 1 317 ? -15.075 1.055 24.351 1.00 90.06 317 LEU A N 1
ATOM 2632 C CA . LEU A 1 317 ? -16.531 0.882 24.399 1.00 90.06 317 LEU A CA 1
ATOM 2633 C C . LEU A 1 317 ? -17.063 1.130 25.818 1.00 90.06 317 LEU A C 1
ATOM 2635 O O . LEU A 1 317 ? -18.015 1.892 26.004 1.00 90.06 317 LEU A O 1
ATOM 2639 N N . LEU A 1 318 ? -16.424 0.528 26.826 1.00 90.25 318 LEU A N 1
ATOM 2640 C CA . LEU A 1 318 ? -16.783 0.711 28.233 1.00 90.25 318 LEU A CA 1
ATOM 2641 C C . LEU A 1 318 ? -16.578 2.156 28.690 1.00 90.25 318 LEU A C 1
ATOM 2643 O O . LEU A 1 318 ? -17.441 2.693 29.378 1.00 90.25 318 LEU A O 1
ATOM 2647 N N . GLN A 1 319 ? -15.499 2.813 28.262 1.00 90.25 319 GLN A N 1
ATOM 2648 C CA . GLN A 1 319 ? -15.258 4.228 28.538 1.00 90.25 319 GLN A CA 1
ATOM 2649 C C . GLN A 1 319 ? -16.372 5.104 27.949 1.00 90.25 319 GLN A C 1
ATOM 2651 O O . GLN A 1 319 ? -16.935 5.929 28.666 1.00 90.25 319 GLN A O 1
ATOM 2656 N N . ASN A 1 320 ? -16.765 4.883 26.690 1.00 86.31 320 ASN A N 1
ATOM 2657 C CA . ASN A 1 320 ? -17.861 5.622 26.055 1.00 86.31 320 ASN A CA 1
ATOM 2658 C C . ASN A 1 320 ? -19.199 5.413 26.804 1.00 86.31 320 ASN A C 1
ATOM 2660 O O . ASN A 1 320 ? -19.957 6.365 27.040 1.00 86.31 320 ASN A O 1
ATOM 2664 N N . LYS A 1 321 ? -19.478 4.175 27.237 1.00 88.06 321 LYS A N 1
ATOM 2665 C CA . LYS A 1 321 ? -20.660 3.839 28.044 1.00 88.06 321 LYS A CA 1
ATOM 2666 C C . LYS A 1 321 ? -20.619 4.501 29.421 1.00 88.06 321 LYS A C 1
ATOM 2668 O O . LYS A 1 321 ? -21.616 5.089 29.839 1.00 88.06 321 LYS A O 1
ATOM 2673 N N . ALA A 1 322 ? -19.474 4.454 30.103 1.00 86.88 322 ALA A N 1
ATOM 2674 C CA . ALA A 1 322 ? -19.255 5.112 31.388 1.00 86.88 322 ALA A CA 1
ATOM 2675 C C . ALA A 1 322 ? -19.495 6.618 31.280 1.00 86.88 322 ALA A C 1
ATOM 2677 O O . ALA A 1 322 ? -20.236 7.168 32.088 1.00 86.88 322 ALA A O 1
ATOM 2678 N N . SER A 1 323 ? -18.949 7.284 30.259 1.00 85.62 323 SER A N 1
ATOM 2679 C CA . SER A 1 323 ? -19.182 8.714 30.030 1.00 85.62 323 SER A CA 1
ATOM 2680 C C . SER A 1 323 ? -20.668 9.041 29.864 1.00 85.62 323 SER A C 1
ATOM 2682 O O . SER A 1 323 ? -21.130 10.067 30.362 1.00 85.62 323 SER A O 1
ATOM 2684 N N . THR A 1 324 ? -21.434 8.163 29.213 1.00 84.12 324 THR A N 1
ATOM 2685 C CA . THR A 1 324 ? -22.887 8.323 29.051 1.00 84.12 324 THR A CA 1
ATOM 2686 C C . THR A 1 324 ? -23.627 8.129 30.376 1.00 84.12 324 THR A C 1
ATOM 2688 O O . THR A 1 324 ? -24.461 8.956 30.736 1.00 84.12 324 THR A O 1
ATOM 2691 N N . LEU A 1 325 ? -23.291 7.085 31.139 1.00 84.44 325 LEU A N 1
ATOM 2692 C CA . LEU A 1 325 ? -23.891 6.813 32.448 1.00 84.44 325 LEU A CA 1
ATOM 2693 C C . LEU A 1 325 ? -23.565 7.901 33.475 1.00 84.44 325 LEU A C 1
ATOM 2695 O O . LEU A 1 325 ? -24.454 8.351 34.187 1.00 84.44 325 LEU A O 1
ATOM 2699 N N . LEU A 1 326 ? -22.324 8.385 33.518 1.00 84.12 326 LEU A N 1
ATOM 2700 C CA . LEU A 1 326 ? -21.895 9.434 34.446 1.00 84.12 326 LEU A CA 1
ATOM 2701 C C . LEU A 1 326 ? -22.578 10.779 34.178 1.00 84.12 326 LEU A C 1
ATOM 2703 O O . LEU A 1 326 ? -22.817 11.532 35.120 1.00 84.12 326 LEU A O 1
ATOM 2707 N N . ARG A 1 327 ? -22.948 11.072 32.923 1.00 81.88 327 ARG A N 1
ATOM 2708 C CA . ARG A 1 327 ? -23.781 12.243 32.593 1.00 81.88 327 ARG A CA 1
ATOM 2709 C C . ARG A 1 327 ? -25.187 12.149 33.190 1.00 81.88 327 ARG A C 1
ATOM 2711 O O . ARG A 1 327 ? -25.773 13.184 33.487 1.00 81.88 327 ARG A O 1
ATOM 2718 N N . VAL A 1 328 ? -25.719 10.938 33.357 1.00 81.31 328 VAL A N 1
ATOM 2719 C CA . VAL A 1 328 ? -27.069 10.691 33.892 1.00 81.31 328 VAL A CA 1
ATOM 2720 C C . VAL A 1 328 ? -27.051 10.546 35.416 1.00 81.31 328 VAL A C 1
ATOM 2722 O O . VAL A 1 328 ? -27.883 11.131 36.101 1.00 81.31 328 VAL A O 1
ATOM 2725 N N . CYS A 1 329 ? -26.098 9.782 35.950 1.00 76.12 329 CYS A N 1
ATOM 2726 C CA . CYS A 1 329 ? -26.059 9.353 37.350 1.00 76.12 329 CYS A CA 1
ATOM 2727 C C . CYS A 1 329 ? -25.155 10.218 38.248 1.00 76.12 329 CYS A C 1
ATOM 2729 O O . CYS A 1 329 ? -25.213 10.090 39.469 1.00 76.12 329 CYS A O 1
ATOM 2731 N N . GLY A 1 330 ? -24.318 11.093 37.677 1.00 70.56 330 GLY A N 1
ATOM 2732 C CA . GLY A 1 330 ? -23.366 11.922 38.423 1.00 70.56 330 GLY A CA 1
ATOM 2733 C C . GLY A 1 330 ? -22.095 11.183 38.873 1.00 70.56 330 GLY A C 1
ATOM 2734 O O . GLY A 1 330 ? -21.999 9.955 38.841 1.00 70.56 330 GLY A O 1
ATOM 2735 N N . SER A 1 331 ? -21.084 11.946 39.304 1.00 71.75 331 SER A N 1
ATOM 2736 C CA . SER A 1 331 ? -19.720 11.460 39.599 1.00 71.75 331 SER A CA 1
ATOM 2737 C C . SER A 1 331 ? -19.587 10.583 40.849 1.00 71.75 331 SER A C 1
ATOM 2739 O O . SER A 1 331 ? -18.551 9.951 41.041 1.00 71.75 331 SER A O 1
ATOM 2741 N N . THR A 1 332 ? -20.613 10.503 41.694 1.00 64.38 332 THR A N 1
ATOM 2742 C CA . THR A 1 332 ? -20.629 9.663 42.904 1.00 64.38 332 THR A CA 1
ATOM 2743 C C . THR A 1 332 ? -20.785 8.170 42.608 1.00 64.38 332 THR A C 1
ATOM 2745 O O . THR A 1 332 ? -20.611 7.353 43.505 1.00 64.38 332 THR A O 1
ATOM 2748 N N . SER A 1 333 ? -21.092 7.808 41.360 1.00 79.25 333 SER A N 1
ATOM 2749 C CA . SER A 1 333 ? -21.343 6.429 40.923 1.00 79.25 333 SER A CA 1
ATOM 2750 C C . SER A 1 333 ? -20.153 5.759 40.220 1.00 79.25 333 SER A C 1
ATOM 2752 O O . SER A 1 333 ? -20.276 4.621 39.781 1.00 79.25 333 SER A O 1
ATOM 2754 N N . VAL A 1 334 ? -18.998 6.432 40.117 1.00 84.62 334 VAL A N 1
ATOM 2755 C CA . VAL A 1 334 ? -17.828 5.948 39.350 1.00 84.62 334 VAL A CA 1
ATOM 2756 C C . VAL A 1 334 ? -17.387 4.556 39.794 1.00 84.62 334 VAL A C 1
ATOM 2758 O O . VAL A 1 334 ? -17.298 3.666 38.954 1.00 84.62 334 VAL A O 1
ATOM 2761 N N . ASP A 1 335 ? -17.166 4.357 41.094 1.00 85.75 335 ASP A N 1
ATOM 2762 C CA . ASP A 1 335 ? -16.649 3.086 41.615 1.00 85.75 335 ASP A CA 1
ATOM 2763 C C . ASP A 1 335 ? -17.673 1.948 41.411 1.00 85.75 335 ASP A C 1
ATOM 2765 O O . ASP A 1 335 ? -17.312 0.843 41.024 1.00 85.75 335 ASP A O 1
ATOM 2769 N N . GLN A 1 336 ? -18.976 2.242 41.539 1.00 86.75 336 GLN A N 1
ATOM 2770 C CA . GLN A 1 336 ? -20.050 1.272 41.273 1.00 86.75 336 GLN A CA 1
ATOM 2771 C C . GLN A 1 336 ? -20.121 0.865 39.793 1.00 86.75 336 GLN A C 1
ATOM 2773 O O . GLN A 1 336 ? -20.351 -0.303 39.483 1.00 86.75 336 GLN A O 1
ATOM 2778 N N . ILE A 1 337 ? -19.925 1.819 38.875 1.00 87.19 337 ILE A N 1
ATOM 2779 C CA . ILE A 1 337 ? -19.892 1.554 37.430 1.00 87.19 337 ILE A CA 1
ATOM 2780 C C . ILE A 1 337 ? -18.643 0.735 37.070 1.00 87.19 337 ILE A C 1
ATOM 2782 O O . ILE A 1 337 ? -18.740 -0.204 36.279 1.00 87.19 337 ILE A O 1
ATOM 2786 N N . GLU A 1 338 ? -17.482 1.057 37.654 1.00 90.50 338 GLU A N 1
ATOM 2787 C CA . GLU A 1 338 ? -16.244 0.284 37.477 1.00 90.50 338 GLU A CA 1
ATOM 2788 C C . GLU A 1 338 ? -16.407 -1.164 37.954 1.00 90.50 338 GLU A C 1
ATOM 2790 O O . GLU A 1 338 ? -16.074 -2.088 37.207 1.00 90.50 338 GLU A O 1
ATOM 2795 N N . ASP A 1 339 ? -16.960 -1.374 39.150 1.00 90.44 339 ASP A N 1
ATOM 2796 C CA . ASP A 1 339 ? -17.195 -2.707 39.713 1.00 90.44 339 ASP A CA 1
ATOM 2797 C C . ASP A 1 339 ? -18.157 -3.530 38.842 1.00 90.44 339 ASP A C 1
ATOM 2799 O O . ASP A 1 339 ? -17.904 -4.705 38.562 1.00 90.44 339 ASP A O 1
ATOM 2803 N N . GLU A 1 340 ? -19.243 -2.920 38.348 1.00 90.19 340 GLU A N 1
ATOM 2804 C CA . GLU A 1 340 ? -20.188 -3.607 37.462 1.00 90.19 340 GLU A CA 1
ATOM 2805 C C . GLU A 1 340 ? -19.529 -4.034 36.142 1.00 90.19 340 GLU A C 1
ATOM 2807 O O . GLU A 1 340 ? -19.756 -5.148 35.654 1.00 90.19 340 GLU A O 1
ATOM 2812 N N . PHE A 1 341 ? -18.710 -3.162 35.550 1.00 91.88 341 PHE A N 1
ATOM 2813 C CA . PHE A 1 341 ? -18.007 -3.465 34.306 1.00 91.88 341 PHE A CA 1
ATOM 2814 C C . PHE A 1 341 ? -16.948 -4.549 34.500 1.00 91.88 341 PHE A C 1
ATOM 2816 O O . PHE A 1 341 ? -16.874 -5.462 33.679 1.00 91.88 341 PHE A O 1
ATOM 2823 N N . ASN A 1 342 ? -16.184 -4.507 35.592 1.00 92.06 342 ASN A N 1
ATOM 2824 C CA . ASN A 1 342 ? -15.185 -5.532 35.891 1.00 92.06 342 ASN A CA 1
ATOM 2825 C C . ASN A 1 342 ? -15.820 -6.899 36.164 1.00 92.06 342 ASN A C 1
ATOM 2827 O O . ASN A 1 342 ? -15.347 -7.895 35.620 1.00 92.06 342 ASN A O 1
ATOM 2831 N N . ARG A 1 343 ? -16.956 -6.957 36.872 1.00 91.38 343 ARG A N 1
ATOM 2832 C CA . ARG A 1 343 ? -17.709 -8.212 37.037 1.00 91.38 343 ARG A CA 1
ATOM 2833 C C . ARG A 1 343 ? -18.134 -8.805 35.688 1.00 91.38 343 ARG A C 1
ATOM 2835 O O . ARG A 1 343 ? -17.981 -10.000 35.458 1.00 91.38 343 ARG A O 1
ATOM 2842 N N . LYS A 1 344 ? -18.623 -7.971 34.762 1.00 87.62 344 LYS A N 1
ATOM 2843 C CA . LYS A 1 344 ? -18.979 -8.412 33.398 1.00 87.62 344 LYS A CA 1
ATOM 2844 C C . LYS A 1 344 ? -17.769 -8.896 32.597 1.00 87.62 344 LYS A C 1
ATOM 2846 O O . LYS A 1 344 ? -17.899 -9.831 31.809 1.00 87.62 344 LYS A O 1
ATOM 2851 N N . ILE A 1 345 ? -16.602 -8.277 32.777 1.00 88.88 345 ILE A N 1
ATOM 2852 C CA . ILE A 1 345 ? -15.350 -8.747 32.167 1.00 88.88 345 ILE A CA 1
ATOM 2853 C C . ILE A 1 345 ? -14.993 -10.142 32.699 1.00 88.88 345 ILE A C 1
ATOM 2855 O O . ILE A 1 345 ? -14.693 -11.026 31.900 1.00 88.88 345 ILE A O 1
ATOM 2859 N N . GLU A 1 346 ? -15.082 -10.374 34.010 1.00 89.12 346 GLU A N 1
ATOM 2860 C CA . GLU A 1 346 ? -14.797 -11.677 34.633 1.00 89.12 346 GLU A CA 1
ATOM 2861 C C . GLU A 1 346 ? -15.750 -12.786 34.163 1.00 89.12 346 GLU A C 1
ATOM 2863 O O . GLU A 1 346 ? -15.303 -13.878 33.792 1.00 89.12 346 GLU A O 1
ATOM 2868 N N . GLU A 1 347 ? -17.056 -12.502 34.117 1.00 88.12 347 GLU A N 1
ATOM 2869 C CA . GLU A 1 347 ? -18.074 -13.417 33.581 1.00 88.12 347 GLU A CA 1
ATOM 2870 C C . GLU A 1 347 ? -17.743 -13.830 32.138 1.00 88.12 347 GLU A C 1
ATOM 2872 O O . GLU A 1 347 ? -17.866 -14.995 31.754 1.00 88.12 347 GLU A O 1
ATOM 2877 N N . MET A 1 348 ? -17.261 -12.882 31.337 1.00 81.88 348 MET A N 1
ATOM 2878 C CA . MET A 1 348 ? -16.959 -13.095 29.925 1.00 81.88 348 MET A CA 1
ATOM 2879 C C . MET A 1 348 ? -15.630 -13.804 29.697 1.00 81.88 348 MET A C 1
ATOM 2881 O O . MET A 1 348 ? -15.583 -14.729 28.890 1.00 81.88 348 MET A O 1
ATOM 2885 N N . ASN A 1 349 ? -14.580 -13.456 30.439 1.00 86.88 349 ASN A N 1
ATOM 2886 C CA . ASN A 1 349 ? -13.330 -14.218 30.435 1.00 86.88 349 ASN A CA 1
ATOM 2887 C C . ASN A 1 349 ? -13.591 -15.684 30.810 1.00 86.88 349 ASN A C 1
ATOM 2889 O O . ASN A 1 349 ? -13.014 -16.585 30.211 1.00 86.88 349 ASN A O 1
ATOM 2893 N N . SER A 1 350 ? -14.524 -15.931 31.736 1.00 86.31 350 SER A N 1
ATOM 2894 C CA . SER A 1 350 ? -14.956 -17.287 32.089 1.00 86.31 350 SER A CA 1
ATOM 2895 C C . SER A 1 350 ? -15.711 -17.966 30.939 1.00 86.31 350 SER A C 1
ATOM 2897 O O . SER A 1 350 ? -15.420 -19.111 30.601 1.00 86.31 350 SER A O 1
ATOM 2899 N N . LYS A 1 351 ? -16.651 -17.259 30.294 1.00 85.06 351 LYS A N 1
ATOM 2900 C CA . LYS A 1 351 ? -17.453 -17.777 29.170 1.00 85.06 351 LYS A CA 1
ATOM 2901 C C . LYS A 1 351 ? -16.623 -18.077 27.917 1.00 85.06 351 LYS A C 1
ATOM 2903 O O . LYS A 1 351 ? -16.926 -19.027 27.202 1.00 85.06 351 LYS A O 1
ATOM 2908 N N . TYR A 1 352 ? -15.598 -17.273 27.642 1.00 79.31 352 TYR A N 1
ATOM 2909 C CA . TYR A 1 352 ? -14.758 -17.373 26.445 1.00 79.31 352 TYR A CA 1
ATOM 2910 C C . TYR A 1 352 ? -13.358 -17.941 26.729 1.00 79.31 352 TYR A C 1
ATOM 2912 O O . TYR A 1 352 ? -12.489 -17.875 25.858 1.00 79.31 352 TYR A O 1
ATOM 2920 N N . ALA A 1 353 ? -13.143 -18.549 27.902 1.00 78.25 353 ALA A N 1
ATOM 2921 C CA . ALA A 1 353 ? -11.857 -19.120 28.312 1.00 78.25 353 ALA A CA 1
ATOM 2922 C C . ALA A 1 353 ? -11.292 -20.124 27.288 1.00 78.25 353 ALA A C 1
ATOM 2924 O O . ALA A 1 353 ? -10.091 -20.141 27.020 1.00 78.25 353 ALA A O 1
ATOM 2925 N N . GLU A 1 354 ? -12.163 -20.919 26.658 1.00 78.06 354 GLU A N 1
ATOM 2926 C CA . GLU A 1 354 ? -11.795 -21.902 25.626 1.00 78.06 354 GLU A CA 1
ATOM 2927 C C . GLU A 1 354 ? -11.214 -21.264 24.353 1.00 78.06 354 GLU A C 1
ATOM 2929 O O . GLU A 1 354 ? -10.479 -21.915 23.611 1.00 78.06 354 GLU A O 1
ATOM 2934 N N . TYR A 1 355 ? -11.505 -19.984 24.110 1.00 72.00 355 TYR A N 1
ATOM 2935 C CA . TYR A 1 355 ? -11.005 -19.222 22.965 1.00 72.00 355 TYR A CA 1
ATOM 2936 C C . TYR A 1 355 ? -9.732 -18.428 23.289 1.00 72.00 355 TYR A C 1
ATOM 2938 O O . TYR A 1 355 ? -9.282 -17.654 22.446 1.00 72.00 355 TYR A O 1
ATOM 2946 N N . LEU A 1 356 ? -9.148 -18.619 24.483 1.00 71.44 356 LEU A N 1
ATOM 2947 C CA . LEU A 1 356 ? -7.946 -17.919 24.959 1.00 71.44 356 LEU A CA 1
ATOM 2948 C C . LEU A 1 356 ? -8.072 -16.387 24.895 1.00 71.44 356 LEU A C 1
ATOM 2950 O O . LEU A 1 356 ? -7.091 -15.686 24.661 1.00 71.44 356 LEU A O 1
ATOM 2954 N N . ILE A 1 357 ? -9.285 -15.867 25.082 1.00 73.69 357 ILE A N 1
ATOM 2955 C CA . ILE A 1 357 ? -9.543 -14.430 25.166 1.00 73.69 357 ILE A CA 1
ATOM 2956 C C . ILE A 1 357 ? -9.456 -14.031 26.639 1.00 73.69 357 ILE A C 1
ATOM 2958 O O . ILE A 1 357 ? -10.269 -14.488 27.442 1.00 73.69 357 ILE A O 1
ATOM 2962 N N . SER A 1 358 ? -8.495 -13.174 26.991 1.00 82.69 358 SER A N 1
ATOM 2963 C CA . SER A 1 358 ? -8.334 -12.650 28.347 1.00 82.69 358 SER A CA 1
ATOM 2964 C C . SER A 1 358 ? -8.333 -11.124 28.344 1.00 82.69 358 SER A C 1
ATOM 2966 O O . SER A 1 358 ? -7.326 -10.461 28.095 1.00 82.69 358 SER A O 1
ATOM 2968 N N . ILE A 1 359 ? -9.472 -10.543 28.697 1.00 85.94 359 ILE A N 1
ATOM 2969 C CA . ILE A 1 359 ? -9.637 -9.094 28.771 1.00 85.94 359 ILE A CA 1
ATOM 2970 C C . ILE A 1 359 ? -9.207 -8.621 30.156 1.00 85.94 359 ILE A C 1
ATOM 2972 O O . ILE A 1 359 ? -9.694 -9.108 31.176 1.00 85.94 359 ILE A O 1
ATOM 2976 N N . GLY A 1 360 ? -8.272 -7.671 30.188 1.00 86.38 360 GLY A N 1
ATOM 2977 C CA . GLY A 1 360 ? -7.778 -7.088 31.433 1.00 86.38 360 GLY A CA 1
ATOM 2978 C C . GLY A 1 360 ? -8.825 -6.229 32.159 1.00 86.38 360 GLY A C 1
ATOM 2979 O O . GLY A 1 360 ? -9.799 -5.787 31.539 1.00 86.38 360 GLY A O 1
ATOM 2980 N N . PRO A 1 361 ? -8.607 -5.936 33.454 1.00 88.19 361 PRO A N 1
ATOM 2981 C CA . PRO A 1 361 ? -9.510 -5.099 34.236 1.00 88.19 361 PRO A CA 1
ATOM 2982 C C . PRO A 1 361 ? -9.638 -3.699 33.626 1.00 88.19 361 PRO A C 1
ATOM 2984 O O . PRO A 1 361 ? -8.676 -3.140 33.090 1.00 88.19 361 PRO A O 1
ATOM 2987 N N . PHE A 1 362 ? -10.836 -3.136 33.722 1.00 90.19 362 PHE A N 1
ATOM 2988 C CA . PHE A 1 362 ? -11.178 -1.807 33.242 1.00 90.19 362 PHE A CA 1
ATOM 2989 C C . PHE A 1 362 ? -11.161 -0.789 34.384 1.00 90.19 362 PHE A C 1
ATOM 2991 O O . PHE A 1 362 ? -11.587 -1.066 35.505 1.00 90.19 362 PHE A O 1
ATOM 2998 N N . LYS A 1 363 ? -10.697 0.420 34.071 1.00 90.44 363 LYS A N 1
ATOM 2999 C CA . LYS A 1 363 ? -10.731 1.571 34.970 1.00 90.44 363 LYS A CA 1
ATOM 3000 C C . LYS A 1 363 ? -11.175 2.797 34.188 1.00 90.44 363 LYS A C 1
ATOM 3002 O O . LYS A 1 363 ? -10.619 3.065 33.121 1.00 90.44 363 LYS A O 1
ATOM 3007 N N . ILE A 1 364 ? -12.137 3.548 34.719 1.00 87.50 364 ILE A N 1
ATOM 3008 C CA . ILE A 1 364 ? -12.649 4.749 34.065 1.00 87.50 364 ILE A CA 1
ATOM 3009 C C . ILE A 1 364 ? -11.539 5.793 34.048 1.00 87.50 364 ILE A C 1
ATOM 3011 O O . ILE A 1 364 ? -10.988 6.194 35.080 1.00 87.50 364 ILE A O 1
ATOM 3015 N N . GLN A 1 365 ? -11.225 6.281 32.852 1.00 84.31 365 GLN A N 1
ATOM 3016 C CA . GLN A 1 365 ? -10.347 7.429 32.708 1.00 84.31 365 GLN A CA 1
ATOM 3017 C C . GLN A 1 365 ? -11.109 8.675 33.158 1.00 84.31 365 GLN A C 1
ATOM 3019 O O . GLN A 1 365 ? -12.063 9.118 32.517 1.00 84.31 365 GLN A O 1
ATOM 3024 N N . ARG A 1 366 ? -10.697 9.223 34.303 1.00 70.38 366 ARG A N 1
ATOM 3025 C CA . ARG A 1 366 ? -11.193 10.492 34.841 1.00 70.38 366 ARG A CA 1
ATOM 3026 C C . ARG A 1 366 ? -10.479 11.616 34.092 1.00 70.38 366 ARG A C 1
ATOM 3028 O O . ARG A 1 366 ? -9.426 12.075 34.531 1.00 70.38 366 ARG A O 1
ATOM 3035 N N . GLU A 1 367 ? -10.978 12.003 32.923 1.00 58.44 367 GLU A N 1
ATOM 3036 C CA . GLU A 1 367 ? -10.387 13.118 32.179 1.00 58.44 367 GLU A CA 1
ATOM 3037 C C . GLU A 1 367 ? -10.397 14.400 33.030 1.00 58.44 367 GLU A C 1
ATOM 3039 O O . GLU A 1 367 ? -11.433 14.825 33.547 1.00 58.44 367 GLU A O 1
ATOM 3044 N N . LYS A 1 368 ? -9.230 15.050 33.150 1.00 40.28 368 LYS A N 1
ATOM 3045 C CA . LYS A 1 368 ? -9.179 16.499 33.366 1.00 40.28 368 LYS A CA 1
ATOM 3046 C C . LYS A 1 368 ? -9.758 17.114 32.100 1.00 40.28 368 LYS A C 1
ATOM 3048 O O . LYS A 1 368 ? -9.199 16.909 31.032 1.00 40.28 368 LYS A O 1
ATOM 3053 N N . THR A 1 369 ? -10.864 17.834 32.223 1.00 33.69 369 THR A N 1
ATOM 3054 C CA . THR A 1 369 ? -11.508 18.569 31.132 1.00 33.69 369 THR A CA 1
ATOM 3055 C C . THR A 1 369 ? -10.497 19.419 30.360 1.00 33.69 369 THR A C 1
ATOM 3057 O O . THR A 1 369 ? -10.176 20.535 30.766 1.00 33.69 369 THR A O 1
ATOM 3060 N N . THR A 1 370 ? -10.018 18.921 29.228 1.00 29.75 370 THR A N 1
ATOM 3061 C CA . THR A 1 370 ? -9.653 19.765 28.096 1.00 29.75 370 THR A CA 1
ATOM 3062 C C . THR A 1 370 ? -10.788 19.628 27.103 1.00 29.75 370 THR A C 1
ATOM 3064 O O . THR A 1 370 ? -10.953 18.587 26.471 1.00 29.75 370 THR A O 1
ATOM 3067 N N . HIS A 1 371 ? -11.623 20.664 27.043 1.00 34.88 371 HIS A N 1
ATOM 3068 C CA . HIS A 1 371 ? -12.517 20.890 25.920 1.00 34.88 371 HIS A CA 1
ATOM 3069 C C . HIS A 1 371 ? -11.702 20.798 24.631 1.00 34.88 371 HIS A C 1
ATOM 3071 O O . HIS A 1 371 ? -10.809 21.610 24.430 1.00 34.88 371 HIS A O 1
ATOM 3077 N N . ASP A 1 372 ? -11.940 19.744 23.856 1.00 33.75 372 ASP A N 1
ATOM 3078 C CA . ASP A 1 372 ? -12.073 19.750 22.398 1.00 33.75 372 ASP A CA 1
ATOM 3079 C C . ASP A 1 372 ? -11.861 18.329 21.876 1.00 33.75 372 ASP A C 1
ATOM 3081 O O . ASP A 1 372 ? -10.731 17.856 21.775 1.00 33.75 372 ASP A O 1
ATOM 3085 N N . ARG A 1 373 ? -12.968 17.658 21.533 1.00 34.50 373 ARG A N 1
ATOM 3086 C CA . ARG A 1 373 ? -13.125 16.868 20.298 1.00 34.50 373 ARG A CA 1
ATOM 3087 C C . ARG A 1 373 ? -14.547 16.301 20.210 1.00 34.50 373 ARG A C 1
ATOM 3089 O O . ARG A 1 373 ? -14.923 15.394 20.938 1.00 34.50 373 ARG A O 1
ATOM 3096 N N . PHE A 1 374 ? -15.274 16.899 19.266 1.00 33.91 374 PHE A N 1
ATOM 3097 C CA . PHE A 1 374 ? -16.511 16.498 18.589 1.00 33.91 374 PHE A CA 1
ATOM 3098 C C . PHE A 1 374 ? -17.784 16.262 19.430 1.00 33.91 374 PHE A C 1
ATOM 3100 O O . PHE A 1 374 ? -17.825 15.388 20.295 1.00 33.91 374 PHE A O 1
ATOM 3107 N N . PRO A 1 375 ? -18.874 17.008 19.154 1.00 32.34 375 PRO A N 1
ATOM 3108 C CA . PRO A 1 375 ? -20.160 16.746 19.775 1.00 32.34 375 PRO A CA 1
ATOM 3109 C C . PRO A 1 375 ? -20.692 15.403 19.264 1.00 32.34 375 PRO A C 1
ATOM 3111 O O . PRO A 1 375 ? -20.899 15.219 18.068 1.00 32.34 375 PRO A O 1
ATOM 3114 N N . LEU A 1 376 ? -20.947 14.476 20.188 1.00 37.09 376 LEU A N 1
ATOM 3115 C CA . LEU A 1 376 ? -21.874 13.367 19.974 1.00 37.09 376 LEU A CA 1
ATOM 3116 C C . LEU A 1 376 ? -23.250 13.973 19.666 1.00 37.09 376 LEU A C 1
ATOM 3118 O O . LEU A 1 376 ? -23.992 14.332 20.583 1.00 37.09 376 LEU A O 1
ATOM 3122 N N . HIS A 1 377 ? -23.573 14.129 18.382 1.00 32.62 377 HIS A N 1
ATOM 3123 C CA . HIS A 1 377 ? -24.935 14.406 17.958 1.00 32.62 377 HIS A CA 1
ATOM 3124 C C . HIS A 1 377 ? -25.766 13.136 18.150 1.00 32.62 377 HIS A C 1
ATOM 3126 O O . HIS A 1 377 ? -25.543 12.094 17.547 1.00 32.62 377 HIS A O 1
ATOM 3132 N N . SER A 1 378 ? -26.738 13.240 19.046 1.00 30.81 378 SER A N 1
ATOM 3133 C CA . SER A 1 378 ? -27.662 12.204 19.500 1.00 30.81 378 SER A CA 1
ATOM 3134 C C . SER A 1 378 ? -28.758 11.849 18.483 1.00 30.81 378 SER A C 1
ATOM 3136 O O . SER A 1 378 ? -29.871 11.499 18.873 1.00 30.81 378 SER A O 1
ATOM 3138 N N . SER A 1 379 ? -28.497 11.940 17.179 1.00 30.20 379 SER A N 1
ATOM 3139 C CA . SER A 1 379 ? -29.549 11.818 16.167 1.00 30.20 379 SER A CA 1
ATOM 3140 C C . SER A 1 379 ? -29.175 10.895 15.018 1.00 30.20 379 SER A C 1
ATOM 3142 O O . SER A 1 379 ? -29.072 11.380 13.905 1.00 30.20 379 SER A O 1
ATOM 3144 N N . LEU A 1 380 ? -29.004 9.585 15.235 1.00 34.03 380 LEU A N 1
ATOM 3145 C CA . LEU A 1 380 ? -28.935 8.625 14.113 1.00 34.03 380 LEU A CA 1
ATOM 3146 C C . LEU A 1 380 ? -29.329 7.172 14.462 1.00 34.03 380 LEU A C 1
ATOM 3148 O O . LEU A 1 380 ? -29.007 6.244 13.729 1.00 34.03 380 LEU A O 1
ATOM 3152 N N . CYS A 1 381 ? -30.156 6.955 15.493 1.00 29.55 381 CYS A N 1
ATOM 3153 C CA . CYS A 1 381 ? -30.821 5.656 15.718 1.00 29.55 381 CYS A CA 1
ATOM 3154 C C . CYS A 1 381 ? -31.915 5.312 14.675 1.00 29.55 381 CYS A C 1
ATOM 3156 O O . CYS A 1 381 ? -32.635 4.336 14.860 1.00 29.55 381 CYS A O 1
ATOM 3158 N N . TYR A 1 382 ? -32.066 6.077 13.585 1.00 29.44 382 TYR A N 1
ATOM 3159 C CA . TYR A 1 382 ? -33.174 5.917 12.629 1.00 29.44 382 TYR A CA 1
ATOM 3160 C C . TYR A 1 382 ? -32.800 5.376 11.237 1.00 29.44 382 TYR A C 1
ATOM 3162 O O . TYR A 1 382 ? -33.700 5.104 10.448 1.00 29.44 382 TYR A O 1
ATOM 3170 N N . SER A 1 383 ? -31.525 5.141 10.912 1.00 30.81 383 SER A N 1
ATOM 3171 C CA . SER A 1 383 ? -31.127 4.674 9.566 1.00 30.81 383 SER A CA 1
ATOM 3172 C C . SER A 1 383 ? -30.953 3.152 9.423 1.00 30.81 383 SER A C 1
ATOM 3174 O O . SER A 1 383 ? -30.888 2.652 8.302 1.00 30.81 383 SER A O 1
ATOM 3176 N N . LEU A 1 384 ? -30.983 2.380 10.517 1.00 36.25 384 LEU A N 1
ATOM 3177 C CA . LEU A 1 384 ? -30.939 0.905 10.468 1.00 36.25 384 LEU A CA 1
ATOM 3178 C C . LEU A 1 384 ? -32.273 0.255 10.047 1.00 36.25 384 LEU A C 1
ATOM 3180 O O . LEU A 1 384 ? -32.290 -0.906 9.640 1.00 36.25 384 LEU A O 1
ATOM 3184 N N . GLY A 1 385 ? -33.379 1.008 10.056 1.00 27.81 385 GLY A N 1
ATOM 3185 C CA . GLY A 1 385 ? -34.700 0.524 9.629 1.00 27.81 385 GLY A CA 1
ATOM 3186 C C . GLY A 1 385 ? -34.857 0.312 8.116 1.00 27.81 385 GLY A C 1
ATOM 3187 O O . GLY A 1 385 ? -35.806 -0.341 7.692 1.00 27.81 385 GLY A O 1
ATOM 3188 N N . LEU A 1 386 ? -33.933 0.823 7.295 1.00 32.00 386 LEU A N 1
ATOM 3189 C CA . LEU A 1 386 ? -34.005 0.731 5.828 1.00 32.00 386 LEU A CA 1
ATOM 3190 C C . LEU A 1 386 ? -33.197 -0.433 5.235 1.00 32.00 386 LEU A C 1
ATOM 3192 O O . LEU A 1 386 ? -33.484 -0.860 4.122 1.00 32.00 386 LEU A O 1
ATOM 3196 N N . VAL A 1 387 ? -32.226 -0.993 5.967 1.00 35.81 387 VAL A N 1
ATOM 3197 C CA . VAL A 1 387 ? -31.433 -2.138 5.472 1.00 35.81 387 VAL A CA 1
ATOM 3198 C C . VAL A 1 387 ? -32.155 -3.469 5.712 1.00 35.81 387 VAL A C 1
ATOM 3200 O O . VAL A 1 387 ? -32.030 -4.382 4.900 1.00 35.81 387 VAL A O 1
ATOM 3203 N N . HIS A 1 388 ? -32.976 -3.572 6.763 1.00 32.69 388 HIS A N 1
ATOM 3204 C CA . HIS A 1 388 ? -33.784 -4.775 7.003 1.00 32.69 388 HIS A CA 1
ATOM 3205 C C . HIS A 1 388 ? -34.979 -4.904 6.039 1.00 32.69 388 HIS A C 1
ATOM 3207 O O . HIS A 1 388 ? -35.318 -6.018 5.657 1.00 32.69 388 HIS A O 1
ATOM 3213 N N . SER A 1 389 ? -35.577 -3.805 5.557 1.00 31.62 389 SER A N 1
ATOM 3214 C CA . SER A 1 389 ? -36.750 -3.892 4.664 1.00 31.62 389 SER A CA 1
ATOM 3215 C C . SER A 1 389 ? -36.418 -4.255 3.210 1.00 31.62 389 SER A C 1
ATOM 3217 O O . SER A 1 389 ? -37.293 -4.720 2.481 1.00 31.62 389 SER A O 1
ATOM 3219 N N . ILE A 1 390 ? -35.162 -4.091 2.781 1.00 36.72 390 ILE A N 1
ATOM 3220 C CA . ILE A 1 390 ? -34.728 -4.408 1.409 1.00 36.72 390 ILE A CA 1
ATOM 3221 C C . ILE A 1 390 ? -34.241 -5.867 1.290 1.00 36.72 390 ILE A C 1
ATOM 3223 O O . ILE A 1 390 ? -34.200 -6.407 0.189 1.00 36.72 390 ILE A O 1
ATOM 3227 N N . MET A 1 391 ? -33.934 -6.551 2.402 1.00 35.28 391 MET A N 1
ATOM 3228 C CA . MET A 1 391 ? -33.543 -7.972 2.371 1.00 35.28 391 MET A CA 1
ATOM 3229 C C . MET A 1 391 ? -34.718 -8.961 2.454 1.00 35.28 391 MET A C 1
ATOM 3231 O O . MET A 1 391 ? -34.530 -10.125 2.105 1.00 35.28 391 MET A O 1
ATOM 3235 N N . ASP A 1 392 ? -35.922 -8.511 2.820 1.00 31.88 392 ASP A N 1
ATOM 3236 C CA . ASP A 1 392 ? -37.095 -9.385 3.004 1.00 31.88 392 ASP A CA 1
ATOM 3237 C C . ASP A 1 392 ? -38.038 -9.485 1.788 1.00 31.88 392 ASP A C 1
ATOM 3239 O O . ASP A 1 392 ? -39.056 -10.173 1.855 1.00 31.88 392 ASP A O 1
ATOM 3243 N N . THR A 1 393 ? -37.728 -8.856 0.647 1.00 33.06 393 THR A N 1
ATOM 3244 C CA . THR A 1 393 ? -38.652 -8.843 -0.511 1.00 33.06 393 THR A CA 1
ATOM 3245 C C . THR A 1 393 ? -38.441 -9.928 -1.571 1.00 33.06 393 THR A C 1
ATOM 3247 O O . THR A 1 393 ? -39.290 -10.052 -2.445 1.00 33.06 393 THR A O 1
ATOM 3250 N N . ASP A 1 394 ? -37.443 -10.811 -1.449 1.00 33.47 394 ASP A N 1
ATOM 3251 C CA . ASP A 1 394 ? -37.217 -11.903 -2.420 1.00 33.47 394 ASP A CA 1
ATOM 3252 C C . ASP A 1 394 ? -37.394 -13.310 -1.817 1.00 33.47 394 ASP A C 1
ATOM 3254 O O . ASP A 1 394 ? -36.598 -14.225 -2.036 1.00 33.47 394 ASP A O 1
ATOM 3258 N N . THR A 1 395 ? -38.482 -13.524 -1.072 1.00 38.19 395 THR A N 1
ATOM 3259 C CA . THR A 1 395 ? -39.010 -14.880 -0.843 1.00 38.19 395 THR A CA 1
ATOM 3260 C C . THR A 1 395 ? -40.490 -14.964 -1.201 1.00 38.19 395 THR A C 1
ATOM 3262 O O . THR A 1 395 ? -41.353 -14.958 -0.328 1.00 38.19 395 THR A O 1
ATOM 3265 N N . LYS A 1 396 ? -40.770 -15.051 -2.509 1.00 33.19 396 LYS A N 1
ATOM 3266 C CA . LYS A 1 396 ? -41.816 -15.879 -3.153 1.00 33.19 396 LYS A CA 1
ATOM 3267 C C . LYS A 1 396 ? -42.082 -15.380 -4.578 1.00 33.19 396 LYS A C 1
ATOM 3269 O O . LYS A 1 396 ? -42.880 -14.469 -4.753 1.00 33.19 396 LYS A O 1
ATOM 3274 N N . THR A 1 397 ? -41.455 -16.031 -5.557 1.00 33.31 397 THR A N 1
ATOM 3275 C CA . THR A 1 397 ? -42.098 -16.742 -6.686 1.00 33.31 397 THR A CA 1
ATOM 3276 C C . THR A 1 397 ? -41.037 -17.482 -7.474 1.00 33.31 397 THR A C 1
ATOM 3278 O O . THR A 1 397 ? -40.020 -16.836 -7.806 1.00 33.31 397 THR A O 1
#

Organism: NCBI:txid52247

pLDDT: mean 74.83, std 17.77, range [24.38, 95.44]

Secondary structure (DSSP, 8-state):
------S--HHHHHHHHHHHHHHHTS-HHHHHH-HHHHHHHHHHHHTT--SHHHHHHHHHHHHHHHHHHS-TTTS-HHHHHHHHHHHHHHHHH--HHHHHT-HHHHHHHHHHHHHHHTT--HHHHHHHHHHHHHHHHH--SGGGHHHHHHHHHHHHHTT-HHHHHHHHHHH-TT-TTT--S--HHHHHHHHHHHHHHHHHHHHHHT-HHHHHHHHHHHHHH--S---HHHHHHHHHHHHHHHHHHT--GGG--S---S---SHHHHHHHHHHHHHTT-HHHHHHHHHHHHHT--SHHHHHHHTTS-HHHHHHHHHHHHHHHHHHHHHHH-GGGHHHHHHHHHHHHHHHHHHTGGGT--PPPP----------S-------TTSTHHHHHHHSS----

Foldseek 3Di:
DDDPDPPPPPVLVVLLVVLLVVLLPDDLLCLQEVPVVVVVVLCVCQVPDPDLQVSLSSLLSNLLSSPVRHDPVSHDPVRLVSNLVSLLSSLVRHDLVVQLVDPVSVVSNLVSCVPNPVADDPVRLVSLLVSLVVNVVVDLDPSCVSSLLSSLVNCLVVVVLVSLVVCCVPNVPQDPPSNPDDPCPPCLVCVLVSLQSSLVSCVVVVVLVVSLVSLVVSLVSDDPDDDPVRVLLSLLSNLLSCLVVVPQPVPPPGDPDPDPDPLNVLSVQLNVCLVVLVLVSNVVSLVVNLVPDDDPSVVVVNVSSDLVSVLSSNLVSLLVVLVVVCVVPPPVCQVVSQVVVQVVLVVVCVVCVVVVRHHDRHHHDPDPDDDDDDDPPPPDPPPVVVVVVVVPPPPDD

Sequence (397 aa):
MNTVSHFATKSNVDLVKSLSQVFENIHIDTLTSDTDFFKDCVSRTTSNLGQKWDKCFILLTILHNYQETVNVKMISLPMKGLISSYALDILSSIDFVMLYQQREFCEMFNNLLISNFAKCNEFQVQRLYESFLRCANCNSDKSLYFFQMFTVDQLFQNQLYSKIVYLIEEFKIADIESIGSFDERYINDNLFSYFHWLGYSLIIEGSSEHAYKLIMTALLVTNEKIELSTFHLLLTEIAYLTLKLNVPYENMSIIILKYRTKLLPRVLDILQNFYTYDYESFLCNYTLMVLHFKNKRQKLMLSLFTEKFLTFSIHQLLQNKASTLLRVCGSTSVDQIEDEFNRKIEEMNSKYAEYLISIGPFKIQREKTTHDRFPLHSSLCYSLGLVHSIMDTDTKT